Protein AF-A0A1Q7RVM4-F1 (afdb_monomer_lite)

Foldseek 3Di:
DADLEEEEEDADPALVSCVQQCVLLVQVLCVVVVVGAYEYENDDPVSCPPSDRPPRYDYYHHDDPVVCLVVLLRHQAYERLGQADAQDLVQLLSVVSVHAYEYEPHHCPCVSCPLRAHYDHRPDSVRSSVRSVLSSLADDPVLLLVLLLLLLLLLLQLDFLLQNLLVLLLVLLLVLLLLQLQLLLLVVLLVCLLVVPVPDDPQAQLLLSQVSLVVSLVVLVVCCVLVPDPLSNVSSNLSSVVSNVSSNDCCSNCNSVSNCSVVNVVSSVLSVLLSVQSNPQDNGSVSVSVSSVVSVVPPPDPDPRHHDNPCSVVSSVVSNVSSVLVSLVCCLLSVLSVLLVNQHGSSLSSLLVLLSSVLVVLCVVLVVLLSSLLSCLLVQVVVHLASSQVSLLVLVLVLLLPLLLQLLVLLLLLLPVSCVRSNPSNSSSSLLNSLLSLLSSLSSLVSSLVSLCVSVVNVVQVSVLSVQLSVQLVVQLNVQCNPPNSSSNSNSSNVSSNSSSVSSVVVSCVRHPRDNDPLSVLLVVLSVQLSVQLNVCSPPDCVCSVVVSVVSSVVSCDVVPSDPPVNVVVVVSSD

Radius of gyration: 25.52 Å; chains: 1; bounding box: 62×61×65 Å

Secondary structure (DSSP, 8-state):
--EEEEEEEEEESSHHHHHHTTHHHHHHHHHT-TTSEEEEEEE-TTT-TT-PPPTTEEEE----HHHHHHHHHHEEEEEE--SS-SS-HHHHHHHHTT-EEEEES-TTHHHHHTTSSEEE-TT-HHHHHHHHHHHHH---HHHHHHHHHHHHHHHHHHS-HHHHHHHHHHHHHHHHHHHHHHTTHHHHHHHHHHTT-TT--HHHHHHHHHHHHHHHHHHHHHHGGG---HHHHHHHHHHHTTHHHHHT--HHHHHHTT-HHHHHHHHHHHHHHHHHHHHHH-SSTTHHHHHHHHHHTT---SS-PPPP-TTHHHHHHHHHHHHHHHHHHHHHHHHHHHHHHHHS-HHHHHHHHHHHHHHHHHHHHHHHHHHHHHHHHHHHHTT-HHHHHHHHHHHHHHHHHHHHHHHHHHHHHHHHHHHHHH-GGGGGGHHHHHHHHHHHHHHHHHHHHHHHHHHTT-HHHHHHHHHHHHHHHHHHHHHHHHHHHHHHHHHHHHHHHHHHHHHHHHHHTTT------THHHHHHHHHHHHHHHHTGGGGS-HHHHHHHHHHHHHHHHHHTTSS-HHHHHHHHHH-

Sequence (575 aa):
EKEALVLTVAVVKERRRLRVKGIDILAEAARRLPGMTFIVIGVDSHLTGNVQPPLNMRFLPVMNRMELLPYYQRAKVYCLPSLREGLPNSLCEAMLCGCIPVASDAGGSRTALGEAGILVPPGDIDSLVGGLQRAMQMRSDAGRRVLGFFTIALLARRLAPPDFGVITIGFTVLSYATMLAAGGLGAFGIRAVARGEASLEVSSVIGARLMNSIIAFFLVGLSLIFIANRTTALLVLCFSISLIPNAFLLDWYFQGKEAMSRVGVARTASAATYLILAALLVRSPADLIWVAAASYRRLNPTKRLRPSFTEWKSLTLSAFPLGLGSILAQASVNLPPLVIGIMLTNADVGIYSAAAKLVGFLLMIDRVIATLLLPASARSFSRSAAALSEVLSGSLKLMIIVGLPLSIGGTILAPRILPLVFGIQYASSGPVFGILTWFVFATLFHTLCTTGLIAIGQEKIYTRSMAIGAAVTVCSTLVLTAWFGVVGSAAAVVCSELVTVVIMLRQLRNFVRLEIPRYGVKSLAAAGAMAAVLWPLASANLSISVPSGLLVYTLVLIATRAISGTEIGELFRSV

pLDDT: mean 81.51, std 13.1, range [28.94, 97.19]

Structure (mmCIF, N/CA/C/O backbone):
data_AF-A0A1Q7RVM4-F1
#
_entry.id   AF-A0A1Q7RVM4-F1
#
loop_
_atom_site.group_PDB
_atom_site.id
_atom_site.type_symbol
_atom_site.label_atom_id
_atom_site.label_alt_id
_atom_site.label_comp_id
_atom_site.label_asym_id
_atom_site.label_entity_id
_atom_site.label_seq_id
_atom_site.pdbx_PDB_ins_code
_atom_site.Cartn_x
_atom_site.Cartn_y
_atom_site.Cartn_z
_atom_site.occupancy
_atom_site.B_iso_or_equiv
_atom_site.auth_seq_id
_atom_site.auth_comp_id
_atom_site.auth_asym_id
_atom_site.auth_atom_id
_atom_site.pdbx_PDB_model_num
ATOM 1 N N . GLU A 1 1 ? 0.884 24.562 -0.271 1.00 52.56 1 GLU A N 1
ATOM 2 C CA . GLU A 1 1 ? 0.953 24.081 1.129 1.00 52.56 1 GLU A CA 1
ATOM 3 C C . GLU A 1 1 ? -0.304 24.579 1.840 1.00 52.56 1 GLU A C 1
ATOM 5 O O . GLU A 1 1 ? -0.775 25.643 1.458 1.00 52.56 1 GLU A O 1
ATOM 10 N N . LYS A 1 2 ? -0.907 23.815 2.763 1.00 75.19 2 LYS A N 1
ATOM 11 C CA . LYS A 1 2 ? -2.127 24.271 3.455 1.00 75.19 2 LYS A CA 1
ATOM 12 C C . LYS A 1 2 ? -1.810 25.440 4.394 1.00 75.19 2 LYS A C 1
ATOM 14 O O . LYS A 1 2 ? -0.788 25.411 5.079 1.00 75.19 2 LYS A O 1
ATOM 19 N N . GLU A 1 3 ? -2.681 26.441 4.426 1.00 83.06 3 GLU A N 1
ATOM 20 C CA . GLU A 1 3 ? -2.560 27.637 5.263 1.00 83.06 3 GLU A CA 1
ATOM 21 C C . GLU A 1 3 ? -2.757 27.286 6.742 1.00 83.06 3 GLU A C 1
ATOM 23 O O . GLU A 1 3 ? -3.511 26.366 7.066 1.00 83.06 3 GLU A O 1
ATOM 28 N N . ALA A 1 4 ? -2.116 28.034 7.649 1.00 82.00 4 ALA A N 1
ATOM 29 C CA . ALA A 1 4 ? -2.282 27.914 9.104 1.00 82.00 4 ALA A CA 1
ATOM 30 C C . ALA A 1 4 ? -3.653 28.451 9.572 1.00 82.00 4 ALA A C 1
ATOM 32 O O . ALA A 1 4 ? -3.764 29.367 10.385 1.00 82.00 4 ALA A O 1
ATOM 33 N N . LEU A 1 5 ? -4.699 27.867 9.001 1.00 91.06 5 LEU A N 1
ATOM 34 C CA . LEU A 1 5 ? -6.096 28.238 9.098 1.00 91.06 5 LEU A CA 1
ATOM 35 C C . LEU A 1 5 ? -6.867 27.089 9.756 1.00 91.06 5 LEU A C 1
ATOM 37 O O . LEU A 1 5 ? -6.741 25.929 9.344 1.00 91.06 5 LEU A O 1
ATOM 41 N N . VAL A 1 6 ? -7.670 27.437 10.759 1.00 95.44 6 VAL A N 1
ATOM 42 C CA . VAL A 1 6 ? -8.657 26.562 11.392 1.00 95.44 6 VAL A CA 1
ATOM 43 C C . VAL A 1 6 ? -10.016 26.833 10.756 1.00 95.44 6 VAL A C 1
ATOM 45 O O . VAL A 1 6 ? -10.521 27.955 10.809 1.00 95.44 6 VAL A O 1
ATOM 48 N N . LEU A 1 7 ? -10.607 25.805 10.159 1.00 96.31 7 LEU A N 1
ATOM 49 C CA . LEU A 1 7 ? -11.914 25.883 9.517 1.00 96.31 7 LEU A CA 1
ATOM 50 C C . LEU A 1 7 ? -12.968 25.140 10.338 1.00 96.31 7 LEU A C 1
ATOM 52 O O . LEU A 1 7 ? -12.724 24.029 10.806 1.00 96.31 7 LEU A O 1
ATOM 56 N N . THR A 1 8 ? -14.157 25.720 10.447 1.00 95.25 8 THR A N 1
ATOM 57 C CA . THR A 1 8 ? -15.346 25.060 10.996 1.00 95.25 8 THR A CA 1
ATOM 58 C C . THR A 1 8 ? -16.532 25.341 10.087 1.00 95.25 8 THR A C 1
ATOM 60 O O . THR A 1 8 ? -16.787 26.490 9.735 1.00 95.25 8 THR A O 1
ATOM 63 N N . VAL A 1 9 ? -17.283 24.304 9.720 1.00 91.62 9 VAL A N 1
ATOM 64 C CA . VAL A 1 9 ? -18.521 24.449 8.946 1.00 91.62 9 VAL A CA 1
ATOM 65 C C . VAL A 1 9 ? -19.694 23.997 9.805 1.00 91.62 9 VAL A C 1
ATOM 67 O O . VAL A 1 9 ? -19.795 22.828 10.193 1.00 91.62 9 VAL A O 1
ATOM 70 N N . ALA A 1 10 ? -20.587 24.936 10.112 1.00 86.88 10 ALA A N 1
ATOM 71 C CA . ALA A 1 10 ? -21.747 24.713 10.960 1.00 86.88 10 ALA A CA 1
ATOM 72 C C . ALA A 1 10 ? -22.930 25.553 10.471 1.00 86.88 10 ALA A C 1
ATOM 74 O O . ALA A 1 10 ? -22.898 26.770 10.566 1.00 86.88 10 ALA A O 1
ATOM 75 N N . VAL A 1 11 ? -23.999 24.901 10.001 1.00 81.75 11 VAL A N 1
ATOM 76 C CA . VAL A 1 11 ? -25.234 25.590 9.589 1.00 81.75 11 VAL A CA 1
ATOM 77 C C . VAL A 1 11 ? -26.075 25.926 10.823 1.00 81.75 11 VAL A C 1
ATOM 79 O O . VAL A 1 11 ? -26.793 25.075 11.372 1.00 81.75 11 VAL A O 1
ATOM 82 N N . VAL A 1 12 ? -25.984 27.176 11.264 1.00 79.31 12 VAL A N 1
ATOM 83 C CA . VAL A 1 12 ? -26.681 27.701 12.441 1.00 79.31 12 VAL A CA 1
ATOM 84 C C . VAL A 1 12 ? -27.806 28.618 11.973 1.00 79.31 12 VAL A C 1
ATOM 86 O O . VAL A 1 12 ? -27.548 29.704 11.482 1.00 79.31 12 VAL A O 1
ATOM 89 N N . LYS A 1 13 ? -29.060 28.176 12.142 1.00 73.12 13 LYS A N 1
ATOM 90 C CA . LYS A 1 13 ? -30.269 28.975 11.851 1.00 73.12 13 LYS A CA 1
ATOM 91 C C . LYS A 1 13 ? -30.921 29.580 13.101 1.00 73.12 13 LYS A C 1
ATOM 93 O O . LYS A 1 13 ? -31.795 30.424 13.001 1.00 73.12 13 LYS A O 1
ATOM 98 N N . GLU A 1 14 ? -30.500 29.134 14.286 1.00 77.06 14 GLU A N 1
ATOM 99 C CA . GLU A 1 14 ? -31.075 29.522 15.576 1.00 77.06 14 GLU A CA 1
ATOM 100 C C . GLU A 1 14 ? -29.973 29.634 16.635 1.00 77.06 14 GLU A C 1
ATOM 102 O O . GLU A 1 14 ? -29.046 28.817 16.666 1.00 77.06 14 GLU A O 1
ATOM 107 N N . ARG A 1 15 ? -30.104 30.584 17.572 1.00 72.19 15 ARG A N 1
ATOM 108 C CA . ARG A 1 15 ? -29.099 30.842 18.626 1.00 72.19 15 ARG A CA 1
ATOM 109 C C . ARG A 1 15 ? -28.778 29.619 19.486 1.00 72.19 15 ARG A C 1
ATOM 111 O O . ARG A 1 15 ? -27.625 29.407 19.851 1.00 72.19 15 ARG A O 1
ATOM 118 N N . ARG A 1 16 ? -29.771 28.770 19.776 1.00 76.69 16 ARG A N 1
ATOM 119 C CA . ARG A 1 16 ? -29.564 27.531 20.548 1.00 76.69 16 ARG A CA 1
ATOM 120 C C . ARG A 1 16 ? -28.575 26.589 19.853 1.00 76.69 16 ARG A C 1
ATOM 122 O O . ARG A 1 16 ? -27.770 25.942 20.521 1.00 76.69 16 ARG A O 1
ATOM 129 N N . ARG A 1 17 ? -28.595 26.540 18.517 1.00 80.81 17 ARG A N 1
ATOM 130 C CA . ARG A 1 17 ? -27.701 25.694 17.713 1.00 80.81 17 ARG A CA 1
ATOM 131 C C . ARG A 1 17 ? -26.249 26.166 17.739 1.00 80.81 17 ARG A C 1
ATOM 133 O O . ARG A 1 17 ? -25.368 25.331 17.584 1.00 80.81 17 ARG A O 1
ATOM 140 N N . LEU A 1 18 ? -26.001 27.453 17.989 1.00 82.19 18 LEU A N 1
ATOM 141 C CA . LEU A 1 18 ? -24.654 28.024 18.081 1.00 82.19 18 LEU A CA 1
ATOM 142 C C . LEU A 1 18 ? -23.862 27.402 19.244 1.00 82.19 18 LEU A C 1
ATOM 144 O O . LEU A 1 18 ? -22.734 26.953 19.045 1.00 82.19 18 LEU A O 1
ATOM 148 N N . ARG A 1 19 ? -24.502 27.269 20.416 1.00 83.88 19 ARG A N 1
ATOM 149 C CA . ARG A 1 19 ? -23.933 26.577 21.590 1.00 83.88 19 ARG A CA 1
ATOM 150 C C . ARG A 1 19 ? -23.810 25.072 21.381 1.00 83.88 19 ARG A C 1
ATOM 152 O O . ARG A 1 19 ? -22.796 24.479 21.718 1.00 83.88 19 ARG A O 1
ATOM 159 N N . VAL A 1 20 ? -24.816 24.435 20.774 1.00 86.25 20 VAL A N 1
ATOM 160 C CA . VAL A 1 20 ? -24.750 22.989 20.476 1.00 86.25 20 VAL A CA 1
ATOM 161 C C . VAL A 1 20 ? -23.592 22.672 19.527 1.00 86.25 20 VAL A C 1
ATOM 163 O O . VAL A 1 20 ? -22.931 21.650 19.695 1.00 86.25 20 VAL A O 1
ATOM 166 N N . LYS A 1 21 ? -23.309 23.557 18.566 1.00 88.19 21 LYS A N 1
ATOM 167 C CA . LYS A 1 21 ? -22.174 23.431 17.645 1.00 88.19 21 LYS A CA 1
ATOM 168 C C . LYS A 1 21 ? -20.830 23.855 18.248 1.00 88.19 21 LYS A C 1
ATOM 170 O O . LYS A 1 21 ? -19.810 23.618 17.607 1.00 88.19 21 LYS A O 1
ATOM 175 N N . GLY A 1 22 ? -20.824 24.397 19.469 1.00 88.88 22 GLY A N 1
ATOM 176 C CA . GLY A 1 22 ? -19.621 24.790 20.207 1.00 88.88 22 GLY A CA 1
ATOM 177 C C . GLY A 1 22 ? -18.910 26.011 19.624 1.00 88.88 22 GLY A C 1
ATOM 178 O O . GLY A 1 22 ? -17.695 26.137 19.754 1.00 88.88 22 GLY A O 1
ATOM 179 N N . ILE A 1 23 ? -19.631 26.894 18.927 1.00 90.56 23 ILE A N 1
ATOM 180 C CA . ILE A 1 23 ? -19.030 28.075 18.282 1.00 90.56 23 ILE A CA 1
ATOM 181 C C . ILE A 1 23 ? -18.571 29.113 19.319 1.00 90.56 23 ILE A C 1
ATOM 183 O O . ILE A 1 23 ? -17.579 29.804 19.110 1.00 90.56 23 ILE A O 1
ATOM 187 N N . ASP A 1 24 ? -19.250 29.184 20.461 1.00 88.31 24 ASP A N 1
ATOM 188 C CA . ASP A 1 24 ? -18.843 29.956 21.637 1.00 88.31 24 ASP A CA 1
ATOM 189 C C . ASP A 1 24 ? -17.519 29.451 22.234 1.00 88.31 24 ASP A C 1
ATOM 191 O O . ASP A 1 24 ? -16.618 30.247 22.501 1.00 88.31 24 ASP A O 1
ATOM 195 N N . ILE A 1 25 ? -17.367 28.130 22.351 1.00 90.56 25 ILE A N 1
ATOM 196 C CA . ILE A 1 25 ? -16.127 27.472 22.796 1.00 90.56 25 ILE A CA 1
ATOM 197 C C . ILE A 1 25 ? -14.995 27.748 21.797 1.00 90.56 25 ILE A C 1
ATOM 199 O O . ILE A 1 25 ? -13.872 28.061 22.191 1.00 90.56 25 ILE A O 1
ATOM 203 N N . LEU A 1 26 ? -15.290 27.685 20.494 1.00 92.94 26 LEU A N 1
ATOM 204 C CA . LEU A 1 26 ? -14.318 27.982 19.442 1.00 92.94 26 LEU A CA 1
ATOM 205 C C . LEU A 1 26 ? -13.849 29.438 19.471 1.00 92.94 26 LEU A C 1
ATOM 207 O O . LEU A 1 26 ? -12.666 29.698 19.264 1.00 92.94 26 LEU A O 1
ATOM 211 N N . ALA A 1 27 ? -14.759 30.382 19.722 1.00 91.38 27 ALA A N 1
ATOM 212 C CA . ALA A 1 27 ? -14.424 31.797 19.833 1.00 91.38 27 ALA A CA 1
ATOM 213 C C . ALA A 1 27 ? -13.504 32.062 21.036 1.00 91.38 27 ALA A C 1
ATOM 215 O O . ALA A 1 27 ? -12.554 32.835 20.927 1.00 91.38 27 ALA A O 1
ATOM 216 N N . GLU A 1 28 ? -13.732 31.382 22.162 1.00 90.94 28 GLU A N 1
ATOM 217 C CA . GLU A 1 28 ? -12.849 31.466 23.328 1.00 90.94 28 GLU A CA 1
ATOM 218 C C . GLU A 1 28 ? -11.480 30.816 23.065 1.00 90.94 28 GLU A C 1
ATOM 220 O O . GLU A 1 28 ? -10.442 31.408 23.366 1.00 90.94 28 GLU A O 1
ATOM 225 N N . ALA A 1 29 ? -11.445 29.657 22.400 1.00 92.00 29 ALA A N 1
ATOM 226 C CA . ALA A 1 29 ? -10.193 29.041 21.962 1.00 92.00 29 ALA A CA 1
ATOM 227 C C . ALA A 1 29 ? -9.407 29.950 20.996 1.00 92.00 29 ALA A C 1
ATOM 229 O O . ALA A 1 29 ? -8.182 30.040 21.092 1.00 92.00 29 ALA A O 1
ATOM 230 N N . ALA A 1 30 ? -10.098 30.669 20.105 1.00 93.19 30 ALA A N 1
ATOM 231 C CA . ALA A 1 30 ? -9.484 31.622 19.187 1.00 93.19 30 ALA A CA 1
ATOM 232 C C . ALA A 1 30 ? -8.851 32.821 19.916 1.00 93.19 30 ALA A C 1
ATOM 234 O O . ALA A 1 30 ? -7.735 33.204 19.560 1.00 93.19 30 ALA A O 1
ATOM 235 N N . ARG A 1 31 ? -9.474 33.354 20.983 1.00 92.50 31 ARG A N 1
ATOM 236 C CA . ARG A 1 31 ? -8.875 34.416 21.827 1.00 92.50 31 ARG A CA 1
ATOM 237 C C . ARG A 1 31 ? -7.553 33.986 22.457 1.00 92.50 31 ARG A C 1
ATOM 239 O O . ARG A 1 31 ? -6.618 34.777 22.526 1.00 92.50 31 ARG A O 1
ATOM 246 N N . ARG A 1 32 ? -7.463 32.721 22.876 1.00 92.56 32 ARG A N 1
ATOM 247 C CA . ARG A 1 32 ? -6.251 32.136 23.475 1.00 92.56 32 ARG A CA 1
ATOM 248 C C . ARG A 1 32 ? -5.181 31.760 22.441 1.00 92.56 32 ARG A C 1
ATOM 250 O O . ARG A 1 32 ? -4.060 31.428 22.819 1.00 92.56 32 ARG A O 1
ATOM 257 N N . LEU A 1 33 ? -5.503 31.817 21.146 1.00 90.69 33 LEU A N 1
ATOM 258 C CA . LEU A 1 33 ? -4.625 31.438 20.033 1.00 90.69 33 LEU A CA 1
ATOM 259 C C . LEU A 1 33 ? -4.488 32.568 18.992 1.00 90.69 33 LEU A C 1
ATOM 261 O O . LEU A 1 33 ? -4.814 32.361 17.820 1.00 90.69 33 LEU A O 1
ATOM 265 N N . PRO A 1 34 ? -3.955 33.750 19.365 1.00 86.88 34 PRO A N 1
ATOM 266 C CA . PRO A 1 34 ? -3.911 34.921 18.482 1.00 86.88 34 PRO A CA 1
ATOM 267 C C . PRO A 1 34 ? -3.061 34.718 17.215 1.00 86.88 34 PRO A C 1
ATOM 269 O O . PRO A 1 34 ? -3.277 35.395 16.216 1.00 86.88 34 PRO A O 1
ATOM 272 N N . GLY A 1 35 ? -2.120 33.764 17.224 1.00 84.19 35 GLY A N 1
ATOM 273 C CA . GLY A 1 35 ? -1.281 33.421 16.068 1.00 84.19 35 GLY A CA 1
ATOM 274 C C . GLY A 1 35 ? -1.940 32.511 15.022 1.00 84.19 35 GLY A C 1
ATOM 275 O O . GLY A 1 35 ? -1.279 32.138 14.055 1.00 84.19 35 GLY A O 1
ATOM 276 N N . MET A 1 36 ? -3.202 32.109 15.209 1.00 89.69 36 MET A N 1
ATOM 277 C CA . MET A 1 36 ? -3.950 31.275 14.260 1.00 89.69 36 MET A CA 1
ATOM 278 C C . MET A 1 36 ? -5.152 32.032 13.710 1.00 89.69 36 MET A C 1
ATOM 280 O O . MET A 1 36 ? -5.824 32.752 14.447 1.00 89.69 36 MET A O 1
ATOM 284 N N . THR A 1 37 ? -5.453 31.829 12.428 1.00 93.94 37 THR A N 1
ATOM 285 C CA . THR A 1 37 ? -6.669 32.360 11.803 1.00 93.94 37 THR A CA 1
ATOM 286 C C . THR A 1 37 ? -7.795 31.335 11.887 1.00 93.94 37 THR A C 1
ATOM 288 O O . THR A 1 37 ? -7.578 30.151 11.628 1.00 93.94 37 THR A O 1
ATOM 291 N N . PHE A 1 38 ? -9.003 31.794 12.209 1.00 95.12 38 PHE A N 1
ATOM 292 C CA . PHE A 1 38 ? -10.212 30.980 12.296 1.00 95.12 38 PHE A CA 1
ATOM 293 C C . PHE A 1 38 ? -11.250 31.460 11.282 1.00 95.12 38 PHE A C 1
ATOM 295 O O . PHE A 1 38 ? -11.564 32.650 11.213 1.00 95.12 38 PHE A O 1
ATOM 302 N N . ILE A 1 39 ? -11.814 30.532 10.515 1.00 94.81 39 ILE A N 1
ATOM 303 C CA . ILE A 1 39 ? -12.960 30.787 9.641 1.00 94.81 39 ILE A CA 1
ATOM 304 C C . ILE A 1 39 ? -14.088 29.844 10.041 1.00 94.81 39 ILE A C 1
ATOM 306 O O . ILE A 1 39 ? -13.911 28.626 10.087 1.00 94.81 39 ILE A O 1
ATOM 310 N N . VAL A 1 40 ? -15.257 30.417 10.308 1.00 93.25 40 VAL A N 1
ATOM 311 C CA . VAL A 1 40 ? -16.480 29.674 10.607 1.00 93.25 40 VAL A CA 1
ATOM 312 C C . VAL A 1 40 ? -17.503 29.975 9.522 1.00 93.25 40 VAL A C 1
ATOM 314 O O . VAL A 1 40 ? -17.911 31.122 9.360 1.00 93.25 40 VAL A O 1
ATOM 317 N N . ILE A 1 41 ? -17.911 28.952 8.776 1.00 91.62 41 ILE A N 1
ATOM 318 C CA . ILE A 1 41 ? -18.847 29.078 7.652 1.00 91.62 41 ILE A CA 1
ATOM 319 C C . ILE A 1 41 ? -20.212 28.514 8.049 1.00 91.62 41 ILE A C 1
ATOM 321 O O . ILE A 1 41 ? -20.296 27.428 8.631 1.00 91.62 41 ILE A O 1
ATOM 325 N N . GLY A 1 42 ? -21.280 29.236 7.707 1.00 85.75 42 GLY A N 1
ATOM 326 C CA . GLY A 1 42 ? -22.665 28.840 7.978 1.00 85.75 42 GLY A CA 1
ATOM 327 C C . GLY A 1 42 ? -23.298 29.489 9.208 1.00 85.75 42 GLY A C 1
ATOM 328 O O . GLY A 1 42 ? -24.351 29.033 9.663 1.00 85.75 42 GLY A O 1
ATOM 329 N N . VAL A 1 43 ? -22.675 30.548 9.731 1.00 82.50 43 VAL A N 1
ATOM 330 C CA . VAL A 1 43 ? -23.203 31.360 10.832 1.00 82.50 43 VAL A CA 1
ATOM 331 C C . VAL A 1 43 ? -23.478 32.760 10.302 1.00 82.50 43 VAL A C 1
ATOM 333 O O . VAL A 1 43 ? -22.546 33.505 10.003 1.00 82.50 43 VAL A O 1
ATOM 336 N N . ASP A 1 44 ? -24.754 33.127 10.206 1.00 72.75 44 ASP A N 1
ATOM 337 C CA . ASP A 1 44 ? -25.117 34.474 9.781 1.00 72.75 44 ASP A CA 1
ATOM 338 C C . ASP A 1 44 ? -24.840 35.500 10.889 1.00 72.75 44 ASP A C 1
ATOM 340 O O . ASP A 1 44 ? -25.085 35.260 12.076 1.00 72.75 44 ASP A O 1
ATOM 344 N N . SER A 1 45 ? -24.360 36.680 10.496 1.00 64.94 45 SER A N 1
ATOM 345 C CA . SER A 1 45 ? -23.906 37.749 11.400 1.00 64.94 45 SER A CA 1
ATOM 346 C C . SER A 1 45 ? -24.979 38.278 12.360 1.00 64.94 45 SER A C 1
ATOM 348 O O . SER A 1 45 ? -24.640 38.837 13.396 1.00 64.94 45 SER A O 1
ATOM 350 N N . HIS A 1 46 ? -26.266 38.079 12.067 1.00 68.25 46 HIS A N 1
ATOM 351 C CA . HIS A 1 46 ? -27.378 38.473 12.939 1.00 68.25 46 HIS A CA 1
ATOM 352 C C . HIS A 1 46 ? -27.660 37.455 14.067 1.00 68.25 46 HIS A C 1
ATOM 354 O O . HIS A 1 46 ? -28.293 37.787 15.074 1.00 68.25 46 HIS A O 1
ATOM 360 N N . LEU A 1 47 ? -27.170 36.214 13.940 1.00 63.47 47 LEU A N 1
ATOM 361 C CA . LEU A 1 47 ? -27.368 35.131 14.914 1.00 63.47 47 LEU A CA 1
ATOM 362 C C . LEU A 1 47 ? -26.268 35.064 15.986 1.00 63.47 47 LEU A C 1
ATOM 364 O O . LEU A 1 47 ? -26.435 34.345 16.974 1.00 63.47 47 LEU A O 1
ATOM 368 N N . THR A 1 48 ? -25.178 35.820 15.833 1.00 61.41 48 THR A N 1
ATOM 369 C CA . THR A 1 48 ? -24.001 35.792 16.721 1.00 61.41 48 THR A CA 1
ATOM 370 C C . THR A 1 48 ? -24.230 36.467 18.080 1.00 61.41 48 THR A C 1
ATOM 372 O O . THR A 1 48 ? -23.579 36.091 19.055 1.00 61.41 48 THR A O 1
ATOM 375 N N . GLY A 1 49 ? -25.199 37.383 18.206 1.00 64.19 49 GLY A N 1
ATOM 376 C CA . GLY A 1 49 ? -25.576 37.999 19.490 1.00 64.19 49 GLY A CA 1
ATOM 377 C C . GLY A 1 49 ? -24.370 38.543 20.278 1.00 64.19 49 GLY A C 1
ATOM 378 O O . GLY A 1 49 ? -23.595 39.330 19.749 1.00 64.19 49 GLY A O 1
ATOM 379 N N . ASN A 1 50 ? -24.195 38.094 21.531 1.00 56.91 50 ASN A N 1
ATOM 380 C CA . ASN A 1 50 ? -23.088 38.492 22.424 1.00 56.91 50 ASN A CA 1
ATOM 381 C C . ASN A 1 50 ? -21.747 37.776 22.146 1.00 56.91 50 ASN A C 1
ATOM 383 O O . ASN A 1 50 ? -20.757 38.046 22.825 1.00 56.91 50 ASN A O 1
ATOM 387 N N . VAL A 1 51 ? -21.681 36.843 21.189 1.00 63.44 51 VAL A N 1
ATOM 388 C CA . VAL A 1 51 ? -20.419 36.197 20.798 1.00 63.44 51 VAL A CA 1
ATOM 389 C C . VAL A 1 51 ? -19.733 37.096 19.774 1.00 63.44 51 VAL A C 1
ATOM 391 O O . VAL A 1 51 ? -19.824 36.874 18.568 1.00 63.44 51 VAL A O 1
ATOM 394 N N . GLN A 1 52 ? -19.065 38.145 20.255 1.00 68.94 52 GLN A N 1
ATOM 395 C CA . GLN A 1 52 ? -18.205 38.952 19.394 1.00 68.94 52 GLN A CA 1
ATOM 396 C C . GLN A 1 52 ? -17.027 38.086 18.914 1.00 68.94 52 GLN A C 1
ATOM 398 O O . GLN A 1 52 ? -16.294 37.550 19.762 1.00 68.94 52 GLN A O 1
ATOM 403 N N . PRO A 1 53 ? -16.847 37.911 17.586 1.00 75.12 53 PRO A N 1
ATOM 404 C CA . PRO A 1 53 ? -15.697 37.192 17.060 1.00 75.12 53 PRO A CA 1
ATOM 405 C C . PRO A 1 53 ? -14.417 37.925 17.476 1.00 75.12 53 PRO A C 1
ATOM 407 O O . PRO A 1 53 ? -14.342 39.146 17.324 1.00 75.12 53 PRO A O 1
ATOM 410 N N . PRO A 1 54 ? -13.403 37.221 18.002 1.00 83.81 54 PRO A N 1
ATOM 411 C CA . PRO A 1 54 ? -12.097 37.831 18.213 1.00 83.81 54 PRO A CA 1
ATOM 412 C C . PRO A 1 54 ? -11.463 38.259 16.881 1.00 83.81 54 PRO A C 1
ATOM 414 O O . PRO A 1 54 ? -11.832 37.763 15.819 1.00 83.81 54 PRO A O 1
ATOM 417 N N . LEU A 1 55 ? -10.470 39.155 16.938 1.00 84.81 55 LEU A N 1
ATOM 418 C CA . LEU A 1 55 ? -9.792 39.740 15.763 1.00 84.81 55 LEU A CA 1
ATOM 419 C C . LEU A 1 55 ? -9.267 38.700 14.754 1.00 84.81 55 LEU A C 1
ATOM 421 O O . LEU A 1 55 ? -9.172 38.977 13.560 1.00 84.81 55 LEU A O 1
ATOM 425 N N . ASN A 1 56 ? -8.933 37.500 15.227 1.00 91.25 56 ASN A N 1
ATOM 426 C CA . ASN A 1 56 ? -8.415 36.393 14.432 1.00 91.25 56 ASN A CA 1
ATOM 427 C C . ASN A 1 56 ? -9.493 35.394 13.961 1.00 91.25 56 ASN A C 1
ATOM 429 O O . ASN A 1 56 ? -9.143 34.344 13.420 1.00 91.25 56 ASN A O 1
ATOM 433 N N . MET A 1 57 ? -10.782 35.699 14.134 1.00 92.19 57 MET A N 1
ATOM 434 C CA . MET A 1 57 ? -11.908 34.865 13.709 1.00 92.19 57 MET A CA 1
ATOM 435 C C . MET A 1 57 ? -12.829 35.616 12.743 1.00 92.19 57 MET A C 1
ATOM 437 O O . MET A 1 57 ? -13.202 36.763 12.972 1.00 92.19 57 MET A O 1
ATOM 441 N N . ARG A 1 58 ? -13.246 34.941 11.668 1.00 90.81 58 ARG A N 1
ATOM 442 C CA . ARG A 1 58 ? -14.209 35.467 10.693 1.00 90.81 58 ARG A CA 1
ATOM 443 C C . ARG A 1 58 ? -15.399 34.526 10.541 1.00 90.81 58 ARG A C 1
ATOM 445 O O . ARG A 1 58 ? -15.217 33.332 10.306 1.00 90.81 58 ARG A O 1
ATOM 452 N N . PHE A 1 59 ? -16.602 35.086 10.630 1.00 89.25 59 PHE A N 1
ATOM 453 C CA . PHE A 1 59 ? -17.841 34.399 10.276 1.00 89.25 59 PHE A CA 1
ATOM 454 C C . PHE A 1 59 ? -18.174 34.650 8.807 1.00 89.25 59 PHE A C 1
ATOM 456 O O . PHE A 1 59 ? -18.099 35.786 8.340 1.00 89.25 59 PHE A O 1
ATOM 463 N N . LEU A 1 60 ? -18.533 33.589 8.093 1.00 89.25 60 LEU A N 1
ATOM 464 C CA . LEU A 1 60 ? -18.976 33.625 6.705 1.00 89.25 60 LEU A CA 1
ATOM 465 C C . LEU A 1 60 ? -20.393 33.036 6.597 1.00 89.25 60 LEU A C 1
ATOM 467 O O . LEU A 1 60 ? -20.734 32.128 7.370 1.00 89.25 60 LEU A O 1
ATOM 471 N N . PRO A 1 61 ? -21.210 33.528 5.644 1.00 85.88 61 PRO A N 1
ATOM 472 C CA . PRO A 1 61 ? -22.581 33.062 5.459 1.00 85.88 61 PRO A CA 1
ATOM 473 C C . PRO A 1 61 ? -22.628 31.584 5.059 1.00 85.88 61 PRO A C 1
ATOM 475 O O . PRO A 1 61 ? -21.607 30.956 4.769 1.00 85.88 61 PRO A O 1
ATOM 478 N N . VAL A 1 62 ? -23.830 31.008 5.050 1.00 84.69 62 VAL A N 1
ATOM 479 C CA . VAL A 1 62 ? -24.039 29.653 4.521 1.00 84.69 62 VAL A CA 1
ATOM 480 C C . VAL A 1 62 ? -23.631 29.610 3.047 1.00 84.69 62 VAL A C 1
ATOM 482 O O . VAL A 1 62 ? -24.095 30.411 2.244 1.00 84.69 62 VAL A O 1
ATOM 485 N N . MET A 1 63 ? -22.772 28.650 2.712 1.00 85.25 63 MET A N 1
ATOM 486 C CA . MET A 1 63 ? -22.239 28.427 1.370 1.00 85.25 63 MET A CA 1
ATOM 487 C C . MET A 1 63 ? -22.675 27.060 0.849 1.00 85.25 63 MET A C 1
ATOM 489 O O . MET A 1 63 ? -22.915 26.126 1.625 1.00 85.25 63 MET A O 1
ATOM 493 N N . ASN A 1 64 ? -22.763 26.928 -0.470 1.00 79.19 64 ASN A N 1
ATOM 494 C CA . ASN A 1 64 ? -22.936 25.631 -1.110 1.00 79.19 64 ASN A CA 1
ATOM 495 C C . ASN A 1 64 ? -21.608 24.838 -1.106 1.00 79.19 64 ASN A C 1
ATOM 497 O O . ASN A 1 64 ? -20.539 25.362 -0.797 1.00 79.19 64 ASN A O 1
ATOM 501 N N . ARG A 1 65 ? -21.649 23.542 -1.434 1.00 64.62 65 ARG A N 1
ATOM 502 C CA . ARG A 1 65 ? -20.459 22.671 -1.338 1.00 64.62 65 ARG A CA 1
ATOM 503 C C . ARG A 1 65 ? -19.320 23.071 -2.287 1.00 64.62 65 ARG A C 1
ATOM 505 O O . ARG A 1 65 ? -18.161 22.957 -1.901 1.00 64.62 65 ARG A O 1
ATOM 512 N N . MET A 1 66 ? -19.635 23.590 -3.478 1.00 64.25 66 MET A N 1
ATOM 513 C CA . MET A 1 66 ? -18.624 24.068 -4.436 1.00 64.25 66 MET A CA 1
ATOM 514 C C . MET A 1 66 ? -17.883 25.299 -3.907 1.00 64.25 66 MET A C 1
ATOM 516 O O . MET A 1 66 ? -16.686 25.446 -4.134 1.00 64.25 66 MET A O 1
ATOM 520 N N . GLU A 1 67 ? -18.576 26.152 -3.157 1.00 79.31 67 GLU A N 1
ATOM 521 C CA . GLU A 1 67 ? -18.002 27.326 -2.493 1.00 79.31 67 GLU A CA 1
ATOM 522 C C . GLU A 1 67 ? -17.191 26.958 -1.241 1.00 79.31 67 GLU A C 1
ATOM 524 O O . GLU A 1 67 ? -16.228 27.647 -0.914 1.00 79.31 67 GLU A O 1
ATOM 529 N N . LEU A 1 68 ? -17.535 25.859 -0.555 1.00 81.31 68 LEU A N 1
ATOM 530 C CA . LEU A 1 68 ? -16.797 25.353 0.611 1.00 81.31 68 LEU A CA 1
ATOM 531 C C . LEU A 1 68 ? -15.468 24.680 0.236 1.00 81.31 68 LEU A C 1
ATOM 533 O O . LEU A 1 68 ? -14.498 24.767 0.995 1.00 81.31 68 LEU A O 1
ATOM 537 N N . LEU A 1 69 ? -15.405 24.018 -0.923 1.00 75.44 69 LEU A N 1
ATOM 538 C CA . LEU A 1 69 ? -14.258 23.210 -1.345 1.00 75.44 69 LEU A CA 1
ATOM 539 C C . LEU A 1 69 ? -12.914 23.977 -1.330 1.00 75.44 69 LEU A C 1
ATOM 541 O O . LEU A 1 69 ? -11.955 23.458 -0.748 1.00 75.44 69 LEU A O 1
ATOM 545 N N . PRO A 1 70 ? -12.807 25.219 -1.850 1.00 80.44 70 PRO A N 1
ATOM 546 C CA . PRO A 1 70 ? -11.577 26.004 -1.750 1.00 80.44 70 PRO A CA 1
ATOM 547 C C . PRO A 1 70 ? -11.121 26.247 -0.305 1.00 80.44 70 PRO A C 1
ATOM 549 O O . PRO A 1 70 ? -9.920 26.251 -0.028 1.00 80.44 70 PRO A O 1
ATOM 552 N N . TYR A 1 71 ? -12.050 26.417 0.641 1.00 88.50 71 TYR A N 1
ATOM 553 C CA . TYR A 1 71 ? -11.712 26.607 2.053 1.00 88.50 71 TYR A CA 1
ATOM 554 C C . TYR A 1 71 ? -11.187 25.319 2.681 1.00 88.50 71 TYR A C 1
ATOM 556 O O . TYR A 1 71 ? -10.173 25.362 3.379 1.00 88.50 71 TYR A O 1
ATOM 564 N N . TYR A 1 72 ? -11.808 24.173 2.393 1.00 75.00 72 TYR A N 1
ATOM 565 C CA . TYR A 1 72 ? -11.304 22.873 2.844 1.00 75.00 72 TYR A CA 1
ATOM 566 C C . TYR A 1 72 ? -9.904 22.574 2.291 1.00 75.00 72 TYR A C 1
ATOM 568 O O . TYR A 1 72 ? -9.018 22.121 3.021 1.00 75.00 72 TYR A O 1
ATOM 576 N N . GLN A 1 73 ? -9.661 22.873 1.014 1.00 79.50 73 GLN A N 1
ATOM 577 C CA . GLN A 1 73 ? -8.356 22.666 0.382 1.00 79.50 73 GLN A CA 1
ATOM 578 C C . GLN A 1 73 ? -7.270 23.591 0.951 1.00 79.50 73 GLN A C 1
ATOM 580 O O . GLN A 1 73 ? -6.122 23.164 1.085 1.00 79.50 73 GLN A O 1
ATOM 585 N N . ARG A 1 74 ? -7.624 24.821 1.346 1.00 87.94 74 ARG A N 1
ATOM 586 C CA . ARG A 1 74 ? -6.696 25.783 1.963 1.00 87.94 74 ARG A CA 1
ATOM 587 C C . ARG A 1 74 ? -6.435 25.503 3.441 1.00 87.94 74 ARG A C 1
ATOM 589 O O . ARG A 1 74 ? -5.291 25.605 3.875 1.00 87.94 74 ARG A O 1
ATOM 596 N N . ALA A 1 75 ? -7.456 25.141 4.215 1.00 86.62 75 ALA A N 1
ATOM 597 C CA . ALA A 1 75 ? -7.361 25.019 5.667 1.00 86.62 75 ALA A CA 1
ATOM 598 C C . ALA A 1 75 ? -6.550 23.797 6.112 1.00 86.62 75 ALA A C 1
ATOM 600 O O . ALA A 1 75 ? -6.883 22.660 5.766 1.00 86.62 75 ALA A O 1
ATOM 601 N N . LYS A 1 76 ? -5.515 24.012 6.933 1.00 85.38 76 LYS A N 1
ATOM 602 C CA . LYS A 1 76 ? -4.704 22.933 7.518 1.00 85.38 76 LYS A CA 1
ATOM 603 C C . LYS A 1 76 ? -5.455 22.133 8.576 1.00 85.38 76 LYS A C 1
ATOM 605 O O . LYS A 1 76 ? -5.321 20.910 8.605 1.00 85.38 76 LYS A O 1
ATOM 610 N N . VAL A 1 77 ? -6.234 22.801 9.421 1.00 92.12 77 VAL A N 1
ATOM 611 C CA . VAL A 1 77 ? -6.958 22.173 10.531 1.00 92.12 77 VAL A CA 1
ATOM 612 C C . VAL A 1 77 ? -8.450 22.365 10.324 1.00 92.12 77 VAL A C 1
ATOM 614 O O . VAL A 1 77 ? -8.898 23.459 9.986 1.00 92.12 77 VAL A O 1
ATOM 617 N N . TYR A 1 78 ? -9.219 21.306 10.556 1.00 94.12 78 TYR A N 1
ATOM 618 C CA . TYR A 1 78 ? -10.668 21.406 10.655 1.00 94.12 78 TYR A CA 1
ATOM 619 C C . TYR A 1 78 ? -11.097 21.149 12.093 1.00 94.12 78 TYR A C 1
ATOM 621 O O . TYR A 1 78 ? -10.725 20.128 12.668 1.00 94.12 78 TYR A O 1
ATOM 629 N N . CYS A 1 79 ? -11.857 22.072 12.672 1.00 96.31 79 CYS A N 1
ATOM 630 C CA . CYS A 1 79 ? -12.311 21.996 14.052 1.00 96.31 79 CYS A CA 1
ATOM 631 C C . CYS A 1 79 ? -13.823 21.763 14.124 1.00 96.31 79 CYS A C 1
ATOM 633 O O . CYS A 1 79 ? -14.601 22.509 13.526 1.00 96.31 79 CYS A O 1
ATOM 635 N N . LEU A 1 80 ? -14.240 20.765 14.901 1.00 94.81 80 LEU A N 1
ATOM 636 C CA . LEU A 1 80 ? -15.636 20.465 15.199 1.00 94.81 80 LEU A CA 1
ATOM 637 C C . LEU A 1 80 ? -15.859 20.410 16.724 1.00 94.81 80 LEU A C 1
ATOM 639 O O . LEU A 1 80 ? -15.872 19.327 17.310 1.00 94.81 80 LEU A O 1
ATOM 643 N N . PRO A 1 81 ? -16.071 21.558 17.385 1.00 93.88 81 PRO A N 1
ATOM 644 C CA . PRO A 1 81 ? -16.167 21.649 18.845 1.00 93.88 81 PRO A CA 1
ATOM 645 C C . PRO A 1 81 ? -17.569 21.317 19.391 1.00 93.88 81 PRO A C 1
ATOM 647 O O . PRO A 1 81 ? -17.930 21.719 20.495 1.00 93.88 81 PRO A O 1
ATOM 650 N N . SER A 1 82 ? -18.393 20.600 18.625 1.00 90.50 82 SER A N 1
ATOM 651 C CA . SER A 1 82 ? -19.815 20.406 18.925 1.00 90.50 82 SER A CA 1
ATOM 652 C C . SER A 1 82 ? -20.056 19.606 20.211 1.00 90.50 82 SER A C 1
ATOM 654 O O . SER A 1 82 ? -19.370 18.631 20.493 1.00 90.50 82 SER A O 1
ATOM 656 N N . LEU A 1 83 ? -21.061 20.011 20.991 1.00 87.00 83 LEU A N 1
ATOM 657 C CA . LEU A 1 83 ? -21.461 19.356 22.244 1.00 87.00 83 LEU A CA 1
ATOM 658 C C . LEU A 1 83 ? -22.347 18.129 22.011 1.00 87.00 83 LEU A C 1
ATOM 660 O O . LEU A 1 83 ? -22.418 17.237 22.853 1.00 87.00 83 LEU A O 1
ATOM 664 N N . ARG A 1 84 ? -23.055 18.091 20.879 1.00 79.19 84 ARG A N 1
ATOM 665 C CA . ARG A 1 84 ? -23.856 16.947 20.428 1.00 79.19 84 ARG A CA 1
ATOM 666 C C . ARG A 1 84 ? -23.794 16.866 18.917 1.00 79.19 84 ARG A C 1
ATOM 668 O O . ARG A 1 84 ? -24.085 17.856 18.252 1.00 79.19 84 ARG A O 1
ATOM 675 N N . GLU A 1 85 ? -23.492 15.682 18.397 1.00 74.31 85 GLU A N 1
ATOM 676 C CA . GLU A 1 85 ? -23.389 15.458 16.962 1.00 74.31 85 GLU A CA 1
ATOM 677 C C . GLU A 1 85 ? -23.943 14.085 16.569 1.00 74.31 85 GLU A C 1
ATOM 679 O O . GLU A 1 85 ? -23.903 13.139 17.351 1.00 74.31 85 GLU A O 1
ATOM 684 N N . GLY A 1 86 ? -24.483 13.976 15.355 1.00 71.56 86 GLY A N 1
ATOM 685 C CA . GLY A 1 86 ? -24.729 12.678 14.725 1.00 71.56 86 GLY A CA 1
ATOM 686 C C . GLY A 1 86 ? -23.419 12.136 14.158 1.00 71.56 86 GLY A C 1
ATOM 687 O O . GLY A 1 86 ? -22.406 12.106 14.849 1.00 71.56 86 GLY A O 1
ATOM 688 N N . LEU A 1 87 ? -23.406 11.771 12.878 1.00 63.84 87 LEU A N 1
ATOM 689 C CA . LEU A 1 87 ? -22.162 11.597 12.129 1.00 63.84 87 LEU A CA 1
ATOM 690 C C . LEU A 1 87 ? -21.826 12.919 11.412 1.00 63.84 87 LEU A C 1
ATOM 692 O O . LEU A 1 87 ? -22.629 13.375 10.594 1.00 63.84 87 LEU A O 1
ATOM 696 N N . PRO A 1 88 ? -20.690 13.568 11.710 1.00 69.94 88 PRO A N 1
ATOM 697 C CA . PRO A 1 88 ? -20.387 14.871 11.133 1.00 69.94 88 PRO A CA 1
ATOM 698 C C . PRO A 1 88 ? -19.864 14.764 9.697 1.00 69.94 88 PRO A C 1
ATOM 700 O O . PRO A 1 88 ? -18.668 14.600 9.470 1.00 69.94 88 PRO A O 1
ATOM 703 N N . ASN A 1 89 ? -20.746 14.937 8.713 1.00 72.75 89 ASN A N 1
ATOM 704 C CA . ASN A 1 89 ? -20.360 14.926 7.295 1.00 72.75 89 ASN A CA 1
ATOM 705 C C . ASN A 1 89 ? -19.300 15.988 6.966 1.00 72.75 89 ASN A C 1
ATOM 707 O O . ASN A 1 89 ? -18.337 15.686 6.275 1.00 72.75 89 ASN A O 1
ATOM 711 N N . SER A 1 90 ? -19.405 17.190 7.541 1.00 77.25 90 SER A N 1
ATOM 712 C CA . SER A 1 90 ? -18.435 18.268 7.308 1.00 77.25 90 SER A CA 1
ATOM 713 C C . SER A 1 90 ? -17.039 17.976 7.876 1.00 77.25 90 SER A C 1
ATOM 715 O O . SER A 1 90 ? -16.056 18.522 7.382 1.00 77.25 90 SER A O 1
ATOM 717 N N . LEU A 1 91 ? -16.937 17.102 8.887 1.00 74.94 91 LEU A N 1
ATOM 718 C CA . LEU A 1 91 ? -15.661 16.580 9.385 1.00 74.94 91 LEU A CA 1
ATOM 719 C C . LEU A 1 91 ? -15.061 15.585 8.388 1.00 74.94 91 LEU A C 1
ATOM 721 O O . LEU A 1 91 ? -13.881 15.688 8.066 1.00 74.94 91 LEU A O 1
ATOM 725 N N . CYS A 1 92 ? -15.877 14.664 7.868 1.00 58.09 92 CYS A N 1
ATOM 726 C CA . CYS A 1 92 ? -15.456 13.692 6.857 1.00 58.09 92 CYS A CA 1
ATOM 727 C C . CYS A 1 92 ? -14.998 14.380 5.559 1.00 58.09 92 CYS A C 1
ATOM 729 O O . CYS A 1 92 ? -13.924 14.069 5.051 1.00 58.09 92 CYS A O 1
ATOM 731 N N . GLU A 1 93 ? -15.765 15.356 5.070 1.00 59.00 93 GLU A N 1
ATOM 732 C CA . GLU A 1 93 ? -15.448 16.174 3.888 1.00 59.00 93 GLU A CA 1
ATOM 733 C C . GLU A 1 93 ? -14.099 16.904 4.072 1.00 59.00 93 GLU A C 1
ATOM 735 O O . GLU A 1 93 ? -13.217 16.855 3.211 1.00 59.00 93 GLU A O 1
ATOM 740 N N . ALA A 1 94 ? -13.868 17.493 5.251 1.00 67.31 94 ALA A N 1
ATOM 741 C CA . ALA A 1 94 ? -12.597 18.140 5.566 1.00 67.31 94 ALA A CA 1
ATOM 742 C C . ALA A 1 94 ? -11.414 17.158 5.586 1.00 67.31 94 ALA A C 1
ATOM 744 O O . ALA A 1 94 ? -10.329 17.470 5.087 1.00 67.31 94 ALA A O 1
ATOM 745 N N . MET A 1 95 ? -11.614 15.968 6.157 1.00 69.25 95 MET A N 1
ATOM 746 C CA . MET A 1 95 ? -10.601 14.911 6.198 1.00 69.25 95 MET A CA 1
ATOM 747 C C . MET A 1 95 ? -10.238 14.420 4.794 1.00 69.25 95 MET A C 1
ATOM 749 O O . MET A 1 95 ? -9.055 14.233 4.506 1.00 69.25 95 MET A O 1
ATOM 753 N N . LEU A 1 96 ? -11.222 14.278 3.901 1.00 53.59 96 LEU A N 1
ATOM 754 C CA . LEU A 1 96 ? -11.003 13.917 2.496 1.00 53.59 96 LEU A CA 1
ATOM 755 C C . LEU A 1 96 ? -10.217 14.992 1.744 1.00 53.59 96 LEU A C 1
ATOM 757 O O . LEU A 1 96 ? -9.326 14.678 0.957 1.00 53.59 96 LEU A O 1
ATOM 761 N N . CYS A 1 97 ? -10.443 16.260 2.083 1.00 65.25 97 CYS A N 1
ATOM 762 C CA . CYS A 1 97 ? -9.633 17.376 1.602 1.00 65.25 97 CYS A CA 1
ATOM 763 C C . CYS A 1 97 ? -8.249 17.470 2.276 1.00 65.25 97 CYS A C 1
ATOM 765 O O . CYS A 1 97 ? -7.504 18.421 2.022 1.00 65.25 97 CYS A O 1
ATOM 767 N N . GLY A 1 98 ? -7.886 16.535 3.158 1.00 62.72 98 GLY A N 1
ATOM 768 C CA . GLY A 1 98 ? -6.591 16.480 3.836 1.00 62.72 98 GLY A CA 1
ATOM 769 C C . GLY A 1 98 ? -6.426 17.482 4.982 1.00 62.72 98 GLY A C 1
ATOM 770 O O . GLY A 1 98 ? -5.294 17.846 5.309 1.00 62.72 98 GLY A O 1
ATOM 771 N N . CYS A 1 99 ? -7.517 18.004 5.554 1.00 77.50 99 CYS A N 1
ATOM 772 C CA . CYS A 1 99 ? -7.469 18.733 6.823 1.00 77.50 99 CYS A CA 1
ATOM 773 C C . CYS A 1 99 ? -7.159 17.769 7.970 1.00 77.50 99 CYS A C 1
ATOM 775 O O . CYS A 1 99 ? -7.590 16.618 7.967 1.00 77.50 99 CYS A O 1
ATOM 777 N N . ILE A 1 100 ? -6.455 18.267 8.979 1.00 85.94 100 ILE A N 1
ATOM 778 C CA . ILE A 1 100 ? -6.205 17.534 10.218 1.00 85.94 100 ILE A CA 1
ATOM 779 C C . ILE A 1 100 ? -7.403 17.791 11.140 1.00 85.94 100 ILE A C 1
ATOM 781 O O . ILE A 1 100 ? -7.628 18.951 11.503 1.00 85.94 100 ILE A O 1
ATOM 785 N N . PRO A 1 101 ? -8.206 16.768 11.476 1.00 85.19 101 PRO A N 1
ATOM 786 C CA . PRO A 1 101 ? -9.433 16.970 12.226 1.00 85.19 101 PRO A CA 1
ATOM 787 C C . PRO A 1 101 ? -9.148 17.113 13.727 1.00 85.19 101 PRO A C 1
ATOM 789 O O . PRO A 1 101 ? -8.400 16.330 14.313 1.00 85.19 101 PRO A O 1
ATOM 792 N N . VAL A 1 102 ? -9.779 18.099 14.359 1.00 92.75 102 VAL A N 1
ATOM 793 C CA . VAL A 1 102 ? -9.886 18.253 15.815 1.00 92.75 102 VAL A CA 1
ATOM 794 C C . VAL A 1 102 ? -11.368 18.285 16.146 1.00 92.75 102 VAL A C 1
ATOM 796 O O . VAL A 1 102 ? -12.073 19.176 15.681 1.00 92.75 102 VAL A O 1
ATOM 799 N N . ALA A 1 103 ? -11.870 17.323 16.910 1.00 90.25 103 ALA A N 1
ATOM 800 C CA . ALA A 1 103 ? -13.295 17.243 17.210 1.00 90.25 103 ALA A CA 1
ATOM 801 C C . ALA A 1 103 ? -13.556 16.959 18.687 1.00 90.25 103 ALA A C 1
ATOM 803 O O . ALA A 1 103 ? -12.805 16.232 19.336 1.00 90.25 103 ALA A O 1
ATOM 804 N N . SER A 1 104 ? -14.654 17.497 19.207 1.00 91.94 104 SER A N 1
ATOM 805 C CA . SER A 1 104 ? -15.193 17.075 20.496 1.00 91.94 104 SER A CA 1
ATOM 806 C C . SER A 1 104 ? -15.666 15.622 20.413 1.00 91.94 104 SER A C 1
ATOM 808 O O . SER A 1 104 ? -16.278 15.221 19.420 1.00 91.94 104 SER A O 1
ATOM 810 N N . ASP A 1 105 ? -15.439 14.842 21.467 1.00 84.31 105 ASP A N 1
ATOM 811 C CA . ASP A 1 105 ? -15.936 13.473 21.631 1.00 84.31 105 ASP A CA 1
ATOM 812 C C . ASP A 1 105 ? -17.438 13.461 21.952 1.00 84.31 105 ASP A C 1
ATOM 814 O O . ASP A 1 105 ? -17.888 13.067 23.025 1.00 84.31 105 ASP A O 1
ATOM 818 N N . ALA A 1 106 ? -18.220 13.991 21.018 1.00 79.50 106 ALA A N 1
ATOM 819 C CA . ALA A 1 106 ? -19.663 14.089 21.094 1.00 79.50 106 ALA A CA 1
ATOM 820 C C . ALA A 1 106 ? -20.288 13.280 19.955 1.00 79.50 106 ALA A C 1
ATOM 822 O O . ALA A 1 106 ? -20.054 13.554 18.776 1.00 79.50 106 ALA A O 1
ATOM 823 N N . GLY A 1 107 ? -21.109 12.292 20.315 1.00 76.00 107 GLY A N 1
ATOM 824 C CA . GLY A 1 107 ? -21.846 11.461 19.365 1.00 76.00 107 GLY A CA 1
ATOM 825 C C . GLY A 1 107 ? -20.947 10.709 18.380 1.00 76.00 107 GLY A C 1
ATOM 826 O O . GLY A 1 107 ? -20.076 9.944 18.786 1.00 76.00 107 GLY A O 1
ATOM 827 N N . GLY A 1 108 ? -21.159 10.883 17.073 1.00 59.28 108 GLY A N 1
ATOM 828 C CA . GLY A 1 108 ? -20.426 10.155 16.028 1.00 59.28 108 GLY A CA 1
ATOM 829 C C . GLY A 1 108 ? -19.039 10.708 15.688 1.00 59.28 108 GLY A C 1
ATOM 830 O O . GLY A 1 108 ? -18.355 10.109 14.858 1.00 59.28 108 GLY A O 1
ATOM 831 N N . SER A 1 109 ? -18.584 11.795 16.322 1.00 65.44 109 SER A N 1
ATOM 832 C CA . SER A 1 109 ? -17.279 12.420 16.051 1.00 65.44 109 SER A CA 1
ATOM 833 C C . SER A 1 109 ? -16.097 11.471 16.257 1.00 65.44 109 SER A C 1
ATOM 835 O O . SER A 1 109 ? -15.254 11.361 15.372 1.00 65.44 109 SER A O 1
ATOM 837 N N . ARG A 1 110 ? -16.063 10.697 17.353 1.00 66.25 110 ARG A N 1
ATOM 838 C CA . ARG A 1 110 ? -15.030 9.665 17.590 1.00 66.25 110 ARG A CA 1
ATOM 839 C C . ARG A 1 110 ? -15.001 8.599 16.505 1.00 66.25 110 ARG A C 1
ATOM 841 O O . ARG A 1 110 ? -13.950 8.132 16.084 1.00 66.25 110 ARG A O 1
ATOM 848 N N . THR A 1 111 ? -16.187 8.243 16.037 1.00 47.84 111 THR A N 1
ATOM 849 C CA . THR A 1 111 ? -16.411 7.238 15.003 1.00 47.84 111 THR A CA 1
ATOM 850 C C . THR A 1 111 ? -15.960 7.707 13.619 1.00 47.84 111 THR A C 1
ATOM 852 O O . THR A 1 111 ? -15.452 6.882 12.857 1.00 47.84 111 THR A O 1
ATOM 855 N N . ALA A 1 112 ? -16.156 8.990 13.302 1.00 45.47 112 ALA A N 1
ATOM 856 C CA . ALA A 1 112 ? -15.719 9.621 12.057 1.00 45.47 112 ALA A CA 1
ATOM 857 C C . ALA A 1 112 ? -14.210 9.912 12.051 1.00 45.47 112 ALA A C 1
ATOM 859 O O . ALA A 1 112 ? -13.549 9.729 11.034 1.00 45.47 112 ALA A O 1
ATOM 860 N N . LEU A 1 113 ? -13.670 10.337 13.194 1.00 55.88 113 LEU A N 1
ATOM 861 C CA . LEU A 1 113 ? -12.282 10.767 13.332 1.00 55.88 113 LEU A CA 1
ATOM 862 C C . LEU A 1 113 ? -11.302 9.587 13.446 1.00 55.88 113 LEU A C 1
ATOM 864 O O . LEU A 1 113 ? -10.206 9.661 12.892 1.00 55.88 113 LEU A O 1
ATOM 868 N N . GLY A 1 114 ? -11.689 8.487 14.104 1.00 59.31 114 GLY A N 1
ATOM 869 C CA . GLY A 1 114 ? -10.815 7.323 14.289 1.00 59.31 114 GLY A CA 1
ATOM 870 C C . GLY A 1 114 ? -9.470 7.714 14.912 1.00 59.31 114 GLY A C 1
ATOM 871 O O . GLY A 1 114 ? -9.434 8.495 15.857 1.00 59.31 114 GLY A O 1
ATOM 872 N N . GLU A 1 115 ? -8.364 7.221 14.348 1.00 54.06 115 GLU A N 1
ATOM 873 C CA . GLU A 1 115 ? -6.996 7.642 14.717 1.00 54.06 115 GLU A CA 1
ATOM 874 C C . GLU A 1 115 ? -6.456 8.793 13.841 1.00 54.06 115 GLU A C 1
ATOM 876 O O . GLU A 1 115 ? -5.295 9.186 13.952 1.00 54.06 115 GLU A O 1
ATOM 881 N N . ALA A 1 116 ? -7.270 9.334 12.928 1.00 47.53 116 ALA A N 1
ATOM 882 C CA . ALA A 1 116 ? -6.818 10.267 11.894 1.00 47.53 116 ALA A CA 1
ATOM 883 C C . ALA A 1 116 ? -6.690 11.728 12.371 1.00 47.53 116 ALA A C 1
ATOM 885 O O . ALA A 1 116 ? -6.233 12.583 11.609 1.00 47.53 116 ALA A O 1
ATOM 886 N N . GLY A 1 117 ? -7.056 12.032 13.618 1.00 69.81 117 GLY A N 1
ATOM 887 C CA . GLY A 1 117 ? -6.842 13.345 14.224 1.00 69.81 117 GLY A CA 1
ATOM 888 C C . GLY A 1 117 ? -7.026 13.342 15.733 1.00 69.81 117 GLY A C 1
ATOM 889 O O . GLY A 1 117 ? -6.691 12.367 16.396 1.00 69.81 117 GLY A O 1
ATOM 890 N N . ILE A 1 118 ? -7.511 14.450 16.293 1.00 82.19 118 ILE A N 1
ATOM 891 C CA . ILE A 1 118 ? -7.493 14.689 17.740 1.00 82.19 118 ILE A CA 1
ATOM 892 C C . ILE A 1 118 ? -8.915 14.788 18.286 1.00 82.19 118 ILE A C 1
ATOM 894 O O . ILE A 1 118 ? -9.682 15.659 17.878 1.00 82.19 118 ILE A O 1
ATOM 898 N N . LEU A 1 119 ? -9.237 13.925 19.250 1.00 82.00 119 LEU A N 1
ATOM 899 C CA . LEU A 1 119 ? -10.466 14.009 20.037 1.00 82.00 119 LEU A CA 1
ATOM 900 C C . LEU A 1 119 ? -10.219 14.760 21.342 1.00 82.00 119 LEU A C 1
ATOM 902 O O . LEU A 1 119 ? -9.190 14.570 21.992 1.00 82.00 119 LEU A O 1
ATOM 906 N N . VAL A 1 120 ? -11.174 15.603 21.725 1.00 90.38 120 VAL A N 1
ATOM 907 C CA . VAL A 1 120 ? -11.154 16.359 22.985 1.00 90.38 120 VAL A CA 1
ATOM 908 C C . VAL A 1 120 ? -12.478 16.178 23.733 1.00 90.38 120 VAL A C 1
ATOM 910 O O . VAL A 1 120 ? -13.503 15.969 23.083 1.00 90.38 120 VAL A O 1
ATOM 913 N N . PRO A 1 121 ? -12.513 16.241 25.074 1.00 90.38 121 PRO A N 1
ATOM 914 C CA . PRO A 1 121 ? -13.773 16.199 25.812 1.00 90.38 121 PRO A CA 1
ATOM 915 C C . PRO A 1 121 ? -14.723 17.336 25.378 1.00 90.38 121 PRO A C 1
ATOM 917 O O . PRO A 1 121 ? -14.275 18.476 25.219 1.00 90.38 121 PRO A O 1
ATOM 920 N N . PRO A 1 122 ? -16.030 17.078 25.174 1.00 91.19 122 PRO A N 1
ATOM 921 C CA . PRO A 1 122 ? -16.980 18.126 24.804 1.00 91.19 122 PRO A CA 1
ATOM 922 C C . PRO A 1 122 ? -17.068 19.216 25.877 1.00 91.19 122 PRO A C 1
ATOM 924 O O . PRO A 1 122 ? -17.268 18.914 27.049 1.00 91.19 122 PRO A O 1
ATOM 927 N N . GLY A 1 123 ? -16.966 20.486 25.479 1.00 87.88 123 GLY A N 1
ATOM 928 C CA . GLY A 1 123 ? -17.051 21.619 26.411 1.00 87.88 123 GLY A CA 1
ATOM 929 C C . GLY A 1 123 ? -15.721 22.044 27.035 1.00 87.88 123 GLY A C 1
ATOM 930 O O . GLY A 1 123 ? -15.651 23.137 27.592 1.00 87.88 123 GLY A O 1
ATOM 931 N N . ASP A 1 124 ? -14.667 21.234 26.916 1.00 91.88 124 ASP A N 1
ATOM 932 C CA . ASP A 1 124 ? -13.359 21.522 27.506 1.00 91.88 124 ASP A CA 1
ATOM 933 C C . ASP A 1 124 ? -12.506 22.404 26.578 1.00 91.88 124 ASP A C 1
ATOM 935 O O . ASP A 1 124 ? -11.932 21.951 25.581 1.00 91.88 124 ASP A O 1
ATOM 939 N N . ILE A 1 125 ? -12.431 23.691 26.923 1.00 92.75 125 ILE A N 1
ATOM 940 C CA . ILE A 1 125 ? -11.679 24.703 26.172 1.00 92.75 125 ILE A CA 1
ATOM 941 C C . ILE A 1 125 ? -10.173 24.425 26.215 1.00 92.75 125 ILE A C 1
ATOM 943 O O . ILE A 1 125 ? -9.507 24.596 25.194 1.00 92.75 125 ILE A O 1
ATOM 947 N N . ASP A 1 126 ? -9.622 23.993 27.350 1.00 88.25 126 ASP A N 1
ATOM 948 C CA . ASP A 1 126 ? -8.175 23.801 27.496 1.00 88.25 126 ASP A CA 1
ATOM 949 C C . ASP A 1 126 ? -7.705 22.609 26.658 1.00 88.25 126 ASP A C 1
ATOM 951 O O . ASP A 1 126 ? -6.725 22.708 25.907 1.00 88.25 126 ASP A O 1
ATOM 955 N N . SER A 1 127 ? -8.470 21.514 26.681 1.00 85.25 127 SER A N 1
ATOM 956 C CA . SER A 1 127 ? -8.231 20.374 25.794 1.00 85.25 127 SER A CA 1
ATOM 957 C C . SER A 1 127 ? -8.399 20.745 24.320 1.00 85.25 127 SER A C 1
ATOM 959 O O . SER A 1 127 ? -7.592 20.306 23.494 1.00 85.25 127 SER A O 1
ATOM 961 N N . LEU A 1 128 ? -9.390 21.577 23.972 1.00 91.44 128 LEU A N 1
ATOM 962 C CA . LEU A 1 128 ? -9.593 22.059 22.602 1.00 91.44 128 LEU A CA 1
ATOM 963 C C . LEU A 1 128 ? -8.418 22.921 22.120 1.00 91.44 128 LEU A C 1
ATOM 965 O O . LEU A 1 128 ? -7.901 22.684 21.028 1.00 91.44 128 LEU A O 1
ATOM 969 N N . VAL A 1 129 ? -7.949 23.868 22.936 1.00 93.38 129 VAL A N 1
ATOM 970 C CA . VAL A 1 129 ? -6.779 24.714 22.642 1.00 93.38 129 VAL A CA 1
ATOM 971 C C . VAL A 1 129 ? -5.532 23.849 22.444 1.00 93.38 129 VAL A C 1
ATOM 973 O O . VAL A 1 129 ? -4.852 23.970 21.419 1.00 93.38 129 VAL A O 1
ATOM 976 N N . GLY A 1 130 ? -5.271 22.913 23.361 1.00 82.81 130 GLY A N 1
ATOM 977 C CA . GLY A 1 130 ? -4.162 21.967 23.238 1.00 82.81 130 GLY A CA 1
ATOM 978 C C . GLY A 1 130 ? -4.300 21.039 22.022 1.00 82.81 130 GLY A C 1
ATOM 979 O O . GLY A 1 130 ? -3.306 20.672 21.390 1.00 82.81 130 GLY A O 1
ATOM 980 N N . GLY A 1 131 ? -5.526 20.666 21.650 1.00 83.31 131 GLY A N 1
ATOM 981 C CA . GLY A 1 131 ? -5.829 19.905 20.439 1.00 83.31 131 GLY A CA 1
ATOM 982 C C . GLY A 1 131 ? -5.523 20.687 19.163 1.00 83.31 131 GLY A C 1
ATOM 983 O O . GLY A 1 131 ? -4.809 20.186 18.295 1.00 83.31 131 GLY A O 1
ATOM 984 N N . LEU A 1 132 ? -5.970 21.939 19.073 1.00 88.69 132 LEU A N 1
ATOM 985 C CA . LEU A 1 132 ? -5.729 22.815 17.924 1.00 88.69 132 LEU A CA 1
ATOM 986 C C . LEU A 1 132 ? -4.240 23.124 17.730 1.00 88.69 132 LEU A C 1
ATOM 988 O O . LEU A 1 132 ? -3.738 23.036 16.609 1.00 88.69 132 LEU A O 1
ATOM 992 N N . GLN A 1 133 ? -3.502 23.385 18.812 1.00 87.44 133 GLN A N 1
ATOM 993 C CA . GLN A 1 133 ? -2.045 23.557 18.762 1.00 87.44 133 GLN A CA 1
ATOM 994 C C . GLN A 1 133 ? -1.327 22.302 18.256 1.00 87.44 133 GLN A C 1
ATOM 996 O O . GLN A 1 133 ? -0.461 22.399 17.382 1.00 87.44 133 GLN A O 1
ATOM 1001 N N . ARG A 1 134 ? -1.711 21.117 18.749 1.00 76.19 134 ARG A N 1
ATOM 1002 C CA . ARG A 1 134 ? -1.152 19.837 18.284 1.00 76.19 134 ARG A CA 1
ATOM 1003 C C . ARG A 1 134 ? -1.467 19.579 16.811 1.00 76.19 134 ARG A C 1
ATOM 1005 O O . ARG A 1 134 ? -0.560 19.215 16.063 1.00 76.19 134 ARG A O 1
ATOM 1012 N N . ALA A 1 135 ? -2.707 19.803 16.380 1.00 79.94 135 ALA A N 1
ATOM 1013 C CA . ALA A 1 135 ? -3.114 19.625 14.988 1.00 79.94 135 ALA A CA 1
ATOM 1014 C C . ALA A 1 135 ? -2.373 20.583 14.050 1.00 79.94 135 ALA A C 1
ATOM 1016 O O . ALA A 1 135 ? -1.899 20.170 12.994 1.00 79.94 135 ALA A O 1
ATOM 1017 N N . MET A 1 136 ? -2.167 21.836 14.463 1.00 82.00 136 MET A N 1
ATOM 1018 C CA . MET A 1 136 ? -1.422 22.813 13.668 1.00 82.00 136 MET A CA 1
ATOM 1019 C C . MET A 1 136 ? 0.058 22.425 13.483 1.00 82.00 136 MET A C 1
ATOM 1021 O O . MET A 1 136 ? 0.703 22.871 12.531 1.00 82.00 136 MET A O 1
ATOM 1025 N N . GLN A 1 137 ? 0.590 21.547 14.337 1.00 72.31 137 GLN A N 1
ATOM 1026 C CA . GLN A 1 137 ? 1.948 21.000 14.247 1.00 72.31 137 GLN A CA 1
ATOM 1027 C C . GLN A 1 137 ? 2.026 19.654 13.502 1.00 72.31 137 GLN A C 1
ATOM 1029 O O . GLN A 1 137 ? 3.116 19.251 13.093 1.00 72.31 137 GLN A O 1
ATOM 1034 N N . MET A 1 138 ? 0.905 18.959 13.287 1.00 65.81 138 MET A N 1
ATOM 1035 C CA . MET A 1 138 ? 0.874 17.700 12.539 1.00 65.81 138 MET A CA 1
ATOM 1036 C C . MET A 1 138 ? 1.144 17.931 11.034 1.00 65.81 138 MET A C 1
ATOM 1038 O O . MET A 1 138 ? 0.780 18.956 10.449 1.00 65.81 138 MET A O 1
ATOM 1042 N N . ARG A 1 139 ? 1.807 16.959 10.393 1.00 54.88 139 ARG A N 1
ATOM 1043 C CA . ARG A 1 139 ? 1.973 16.842 8.931 1.00 54.88 139 ARG A CA 1
ATOM 1044 C C . ARG A 1 139 ? 1.412 15.483 8.495 1.00 54.88 139 ARG A C 1
ATOM 1046 O O . ARG A 1 139 ? 1.638 14.498 9.191 1.00 54.88 139 ARG A O 1
ATOM 1053 N N . SER A 1 140 ? 0.673 15.431 7.384 1.00 53.97 140 SER A N 1
ATOM 1054 C CA . SER A 1 140 ? 0.008 14.206 6.916 1.00 53.97 140 SER A CA 1
ATOM 1055 C C . SER A 1 140 ? 1.016 13.148 6.435 1.00 53.97 140 SER A C 1
ATOM 1057 O O . SER A 1 140 ? 1.923 13.444 5.656 1.00 53.97 140 SER A O 1
ATOM 1059 N N . ASP A 1 141 ? 0.836 11.886 6.847 1.00 52.84 141 ASP A N 1
ATOM 1060 C CA . ASP A 1 141 ? 1.666 10.740 6.417 1.00 52.84 141 ASP A CA 1
ATOM 1061 C C . ASP A 1 141 ? 1.649 10.514 4.893 1.00 52.84 141 ASP A C 1
ATOM 1063 O O . ASP A 1 141 ? 2.590 9.953 4.322 1.00 52.84 141 ASP A O 1
ATOM 1067 N N . ALA A 1 142 ? 0.599 10.989 4.216 1.00 55.50 142 ALA A N 1
ATOM 1068 C CA . ALA A 1 142 ? 0.502 11.001 2.761 1.00 55.50 142 ALA A CA 1
ATOM 1069 C C . ALA A 1 142 ? 1.660 11.787 2.121 1.00 55.50 142 ALA A C 1
ATOM 1071 O O . ALA A 1 142 ? 2.274 11.303 1.169 1.00 55.50 142 ALA A O 1
ATOM 1072 N N . GLY A 1 143 ? 2.040 12.936 2.696 1.00 55.66 143 GLY A N 1
ATOM 1073 C CA . GLY A 1 143 ? 3.136 13.766 2.190 1.00 55.66 143 GLY A CA 1
ATOM 1074 C C . GLY A 1 143 ? 4.473 13.022 2.160 1.00 55.66 143 GLY A C 1
ATOM 1075 O O . GLY A 1 143 ? 5.196 13.088 1.167 1.00 55.66 143 GLY A O 1
ATOM 1076 N N . ARG A 1 144 ? 4.777 12.221 3.192 1.00 62.09 144 ARG A N 1
ATOM 1077 C CA . ARG A 1 144 ? 5.985 11.378 3.220 1.00 62.09 144 ARG A CA 1
ATOM 1078 C C . ARG A 1 144 ? 5.991 10.340 2.099 1.00 62.09 144 ARG A C 1
ATOM 1080 O O . ARG A 1 144 ? 7.040 10.117 1.497 1.00 62.09 144 ARG A O 1
ATOM 1087 N N . ARG A 1 145 ? 4.866 9.664 1.849 1.00 62.97 145 ARG A N 1
ATOM 1088 C CA . ARG A 1 145 ? 4.810 8.603 0.830 1.00 62.97 145 ARG A CA 1
ATOM 1089 C C . ARG A 1 145 ? 4.883 9.169 -0.585 1.00 62.97 145 ARG A C 1
ATOM 1091 O O . ARG A 1 145 ? 5.567 8.585 -1.418 1.00 62.97 145 ARG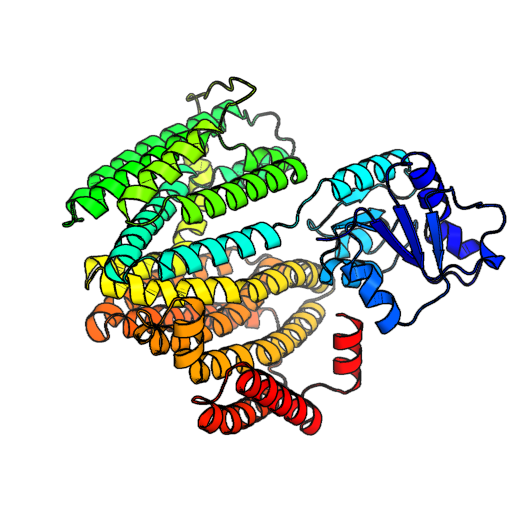 A O 1
ATOM 1098 N N . VAL A 1 146 ? 4.246 10.317 -0.823 1.00 65.31 146 VAL A N 1
ATOM 1099 C CA . VAL A 1 146 ? 4.348 11.056 -2.090 1.00 65.31 146 VAL A CA 1
ATOM 1100 C C . VAL A 1 146 ? 5.795 11.485 -2.339 1.00 65.31 146 VAL A C 1
ATOM 1102 O O . VAL A 1 146 ? 6.348 11.167 -3.388 1.00 65.31 146 VAL A O 1
ATOM 1105 N N . LEU A 1 147 ? 6.449 12.113 -1.353 1.00 62.69 147 LEU A N 1
ATOM 1106 C CA . LEU A 1 147 ? 7.867 12.478 -1.454 1.00 62.69 147 LEU A CA 1
ATOM 1107 C C . LEU A 1 147 ? 8.751 11.251 -1.713 1.00 62.69 147 LEU A C 1
ATOM 1109 O O . LEU A 1 147 ? 9.588 11.284 -2.606 1.00 62.69 147 LEU A O 1
ATOM 1113 N N . GLY A 1 148 ? 8.528 10.152 -0.985 1.00 64.00 148 GLY A N 1
ATOM 1114 C CA . GLY A 1 148 ? 9.269 8.904 -1.173 1.00 64.00 148 GLY A CA 1
ATOM 1115 C C . GLY A 1 148 ? 9.116 8.308 -2.575 1.00 64.00 148 GLY A C 1
ATOM 1116 O O . GLY A 1 148 ? 10.104 7.852 -3.148 1.00 64.00 148 GLY A O 1
ATOM 1117 N N . PHE A 1 149 ? 7.911 8.351 -3.153 1.00 74.12 149 PHE A N 1
ATOM 1118 C CA . PHE A 1 149 ? 7.675 7.915 -4.530 1.00 74.12 149 PHE A CA 1
ATOM 1119 C C . PHE A 1 149 ? 8.467 8.761 -5.533 1.00 74.12 149 PHE A C 1
ATOM 1121 O O . PHE A 1 149 ? 9.177 8.202 -6.368 1.00 74.12 149 PHE A O 1
ATOM 1128 N N . PHE A 1 150 ? 8.420 10.092 -5.415 1.00 72.62 150 PHE A N 1
ATOM 1129 C CA . PHE A 1 150 ? 9.184 10.975 -6.300 1.00 72.62 150 PHE A CA 1
ATOM 1130 C C . PHE A 1 150 ? 10.700 10.811 -6.137 1.00 72.62 150 PHE A C 1
ATOM 1132 O O . PHE A 1 150 ? 11.413 10.872 -7.137 1.00 72.62 150 PHE A O 1
ATOM 1139 N N . THR A 1 151 ? 11.202 10.522 -4.930 1.00 69.38 151 THR A N 1
ATOM 1140 C CA . THR A 1 151 ? 12.620 10.175 -4.740 1.00 69.38 151 THR A CA 1
ATOM 1141 C C . THR A 1 151 ? 12.991 8.922 -5.523 1.00 69.38 151 THR A C 1
ATOM 1143 O O . THR A 1 151 ? 14.006 8.902 -6.212 1.00 69.38 151 THR A O 1
ATOM 1146 N N . ILE A 1 152 ? 12.167 7.877 -5.441 1.00 72.62 152 ILE A N 1
ATOM 1147 C CA . ILE A 1 152 ? 12.414 6.616 -6.146 1.00 72.62 152 ILE A CA 1
ATOM 1148 C C . ILE A 1 152 ? 12.328 6.819 -7.663 1.00 72.62 152 ILE A C 1
ATOM 1150 O O . ILE A 1 152 ? 13.186 6.318 -8.386 1.00 72.62 152 ILE A O 1
ATOM 1154 N N . ALA A 1 153 ? 11.352 7.593 -8.144 1.00 73.62 153 ALA A N 1
ATOM 1155 C CA . ALA A 1 153 ? 11.234 7.939 -9.558 1.00 73.62 153 ALA A CA 1
ATOM 1156 C C . ALA A 1 153 ? 12.454 8.726 -10.063 1.00 73.62 153 ALA A C 1
ATOM 1158 O O . ALA A 1 153 ? 12.966 8.442 -11.145 1.00 73.62 153 ALA A O 1
ATOM 1159 N N . LEU A 1 154 ? 12.970 9.665 -9.263 1.00 72.94 154 LEU A N 1
ATOM 1160 C CA . LEU A 1 154 ? 14.185 10.414 -9.585 1.00 72.94 154 LEU A CA 1
ATOM 1161 C C . LEU A 1 154 ? 15.424 9.510 -9.639 1.00 72.94 154 LEU A C 1
ATOM 1163 O O . LEU A 1 154 ? 16.219 9.633 -10.568 1.00 72.94 154 LEU A O 1
ATOM 1167 N N . LEU A 1 155 ? 15.580 8.603 -8.668 1.00 72.56 155 LEU A N 1
ATOM 1168 C CA . LEU A 1 155 ? 16.684 7.640 -8.641 1.00 72.56 155 LEU A CA 1
ATOM 1169 C C . LEU A 1 155 ? 16.654 6.734 -9.872 1.00 72.56 155 LEU A C 1
ATOM 1171 O O . LEU A 1 155 ? 17.663 6.601 -10.555 1.00 72.56 155 LEU A O 1
ATOM 1175 N N . ALA A 1 156 ? 15.491 6.172 -10.196 1.00 80.81 156 ALA A N 1
ATOM 1176 C CA . ALA A 1 156 ? 15.319 5.340 -11.378 1.00 80.81 156 ALA A CA 1
ATOM 1177 C C . ALA A 1 156 ? 15.628 6.108 -12.674 1.00 80.81 156 ALA A C 1
ATOM 1179 O O . ALA A 1 156 ? 16.328 5.577 -13.524 1.00 80.81 156 ALA A O 1
ATOM 1180 N N . ARG A 1 157 ? 15.228 7.382 -12.811 1.00 83.00 157 ARG A N 1
ATOM 1181 C CA . ARG A 1 157 ? 15.586 8.194 -13.995 1.00 83.00 157 ARG A CA 1
ATOM 1182 C C . ARG A 1 157 ? 17.090 8.411 -14.167 1.00 83.00 157 ARG A C 1
ATOM 1184 O O . ARG A 1 157 ? 17.544 8.605 -15.288 1.00 83.00 157 ARG A O 1
ATOM 1191 N N . ARG A 1 158 ? 17.855 8.427 -13.073 1.00 84.19 158 ARG A N 1
ATOM 1192 C CA . ARG A 1 158 ? 19.313 8.634 -13.103 1.00 84.19 158 ARG A CA 1
ATOM 1193 C C . ARG A 1 158 ? 20.113 7.348 -13.236 1.00 84.19 158 ARG A C 1
ATOM 1195 O O . ARG A 1 158 ? 21.282 7.413 -13.589 1.00 84.19 158 ARG A O 1
ATOM 1202 N N . LEU A 1 159 ? 19.505 6.209 -12.925 1.00 83.25 159 LEU A N 1
ATOM 1203 C CA . LEU A 1 159 ? 20.180 4.922 -12.853 1.00 83.25 159 LEU A CA 1
ATOM 1204 C C . LEU A 1 159 ? 19.644 3.979 -13.923 1.00 83.25 159 LEU A C 1
ATOM 1206 O O . LEU A 1 159 ? 18.430 3.813 -14.077 1.00 83.25 159 LEU A O 1
ATOM 1210 N N . ALA A 1 160 ? 20.554 3.317 -14.631 1.00 87.25 160 ALA A N 1
ATOM 1211 C CA . ALA A 1 160 ? 20.181 2.276 -15.575 1.00 87.25 160 ALA A CA 1
ATOM 1212 C C . ALA A 1 160 ? 19.468 1.112 -14.847 1.00 87.25 160 ALA A C 1
ATOM 1214 O O . ALA A 1 160 ? 19.697 0.902 -13.649 1.00 87.25 160 ALA A O 1
ATOM 1215 N N . PRO A 1 161 ? 18.634 0.314 -15.542 1.00 91.00 161 PRO A N 1
ATOM 1216 C CA . PRO A 1 161 ? 17.915 -0.797 -14.917 1.00 91.00 161 PRO A CA 1
ATOM 1217 C C . PRO A 1 161 ? 18.788 -1.764 -14.086 1.00 91.00 161 PRO A C 1
ATOM 1219 O O . PRO A 1 161 ? 18.361 -2.102 -12.982 1.00 91.00 161 PRO A O 1
ATOM 1222 N N . PRO A 1 162 ? 20.010 -2.167 -14.509 1.00 90.31 162 PRO A N 1
ATOM 1223 C CA . PRO A 1 162 ? 20.869 -3.032 -13.692 1.00 90.31 162 PRO A CA 1
ATOM 1224 C C . PRO A 1 162 ? 21.242 -2.415 -12.339 1.00 90.31 162 PRO A C 1
ATOM 1226 O O . PRO A 1 162 ? 21.159 -3.076 -11.304 1.00 90.31 162 PRO A O 1
ATOM 1229 N N . ASP A 1 163 ? 21.598 -1.132 -12.338 1.00 86.88 163 ASP A N 1
ATOM 1230 C CA . ASP A 1 163 ? 22.006 -0.383 -11.149 1.00 86.88 163 ASP A CA 1
ATOM 1231 C C . ASP A 1 163 ? 20.841 -0.196 -10.173 1.00 86.88 163 ASP A C 1
ATOM 1233 O O . ASP A 1 163 ? 20.971 -0.404 -8.963 1.00 86.88 163 ASP A O 1
ATOM 1237 N N . PHE A 1 164 ? 19.664 0.139 -10.707 1.00 86.12 164 PHE A N 1
ATOM 1238 C CA . PHE A 1 164 ? 18.436 0.236 -9.923 1.00 86.12 164 PHE A CA 1
ATOM 1239 C C . PHE A 1 164 ? 18.002 -1.123 -9.349 1.00 86.12 164 PHE A C 1
ATOM 1241 O O . PHE A 1 164 ? 17.491 -1.197 -8.225 1.00 86.12 164 PHE A O 1
ATOM 1248 N N . GLY A 1 165 ? 18.250 -2.209 -10.085 1.00 88.38 165 GLY A N 1
ATOM 1249 C CA . GLY A 1 165 ? 18.030 -3.576 -9.627 1.00 88.38 165 GLY A CA 1
ATOM 1250 C C . GLY A 1 165 ? 18.894 -3.941 -8.426 1.00 88.38 165 GLY A C 1
ATOM 1251 O O . GLY A 1 165 ? 18.357 -4.372 -7.406 1.00 88.38 165 GLY A O 1
ATOM 1252 N N . VAL A 1 166 ? 20.202 -3.668 -8.489 1.00 86.19 166 VAL A N 1
ATOM 1253 C CA . VAL A 1 166 ? 21.142 -3.880 -7.370 1.00 86.19 166 VAL A CA 1
ATOM 1254 C C . VAL A 1 166 ? 20.671 -3.168 -6.098 1.00 86.19 166 VAL A C 1
ATOM 1256 O O . VAL A 1 166 ? 20.631 -3.760 -5.016 1.00 86.19 166 VAL A O 1
ATOM 1259 N N . ILE A 1 167 ? 20.252 -1.908 -6.226 1.00 82.75 167 ILE A N 1
ATOM 1260 C CA . ILE A 1 167 ? 19.725 -1.122 -5.103 1.00 82.75 167 ILE A CA 1
ATOM 1261 C C . ILE A 1 167 ? 18.440 -1.744 -4.553 1.00 82.75 167 ILE A C 1
ATOM 1263 O O . ILE A 1 167 ? 18.237 -1.784 -3.337 1.00 82.75 167 ILE A O 1
ATOM 1267 N N . THR A 1 168 ? 17.574 -2.252 -5.431 1.00 86.44 168 THR A N 1
ATOM 1268 C CA . THR A 1 168 ? 16.316 -2.868 -5.009 1.00 86.44 168 THR A CA 1
ATOM 1269 C C . THR A 1 168 ? 16.537 -4.194 -4.286 1.00 86.44 168 THR A C 1
ATOM 1271 O O . THR A 1 168 ? 15.873 -4.429 -3.273 1.00 86.44 168 THR A O 1
ATOM 1274 N N . ILE A 1 169 ? 17.502 -5.017 -4.710 1.00 86.31 169 ILE A N 1
ATOM 1275 C CA . ILE A 1 169 ? 17.926 -6.208 -3.955 1.00 86.31 169 ILE A CA 1
ATOM 1276 C C . ILE A 1 169 ? 18.397 -5.782 -2.560 1.00 86.31 169 ILE A C 1
ATOM 1278 O O . ILE A 1 169 ? 17.904 -6.302 -1.558 1.00 86.31 169 ILE A O 1
ATOM 1282 N N . GLY A 1 170 ? 19.264 -4.766 -2.486 1.00 82.81 170 GLY A N 1
ATOM 1283 C CA . GLY A 1 170 ? 19.745 -4.205 -1.222 1.00 82.81 170 GLY A CA 1
ATOM 1284 C C . GLY A 1 170 ? 18.616 -3.777 -0.281 1.00 82.81 170 GLY A C 1
ATOM 1285 O O . GLY A 1 170 ? 18.589 -4.171 0.886 1.00 82.81 170 GLY A O 1
ATOM 1286 N N . PHE A 1 171 ? 17.637 -3.022 -0.787 1.00 83.00 171 PHE A N 1
ATOM 1287 C CA . PHE A 1 171 ? 16.470 -2.610 -0.000 1.00 83.00 171 PHE A CA 1
ATOM 1288 C C . PHE A 1 171 ? 15.555 -3.771 0.390 1.00 83.00 171 PHE A C 1
ATOM 1290 O O . PHE A 1 171 ? 14.934 -3.721 1.453 1.00 83.00 171 PHE A O 1
ATOM 1297 N N . THR A 1 172 ? 15.454 -4.801 -0.445 1.00 86.56 172 THR A N 1
ATOM 1298 C CA . THR A 1 172 ? 14.638 -5.990 -0.175 1.00 86.56 172 THR A CA 1
ATOM 1299 C C . THR A 1 172 ? 15.233 -6.795 0.976 1.00 86.56 172 THR A C 1
ATOM 1301 O O . THR A 1 172 ? 14.534 -7.084 1.949 1.00 86.56 172 THR A O 1
ATOM 1304 N N . VAL A 1 173 ? 16.543 -7.057 0.930 1.00 86.75 173 VAL A N 1
ATOM 1305 C CA . VAL A 1 173 ? 17.281 -7.708 2.024 1.00 86.75 173 VAL A CA 1
ATOM 1306 C C . VAL A 1 173 ? 17.187 -6.875 3.300 1.00 86.75 173 VAL A C 1
ATOM 1308 O O . VAL A 1 173 ? 16.851 -7.409 4.358 1.00 86.75 173 VAL A O 1
ATOM 1311 N N . LEU A 1 174 ? 17.380 -5.554 3.202 1.00 84.19 174 LEU A N 1
ATOM 1312 C CA . LEU A 1 174 ? 17.215 -4.657 4.343 1.00 84.19 174 LEU A CA 1
ATOM 1313 C C . LEU A 1 174 ? 15.791 -4.715 4.917 1.00 84.19 174 LEU A C 1
ATOM 1315 O O . LEU A 1 174 ? 15.615 -4.700 6.133 1.00 84.19 174 LEU A O 1
ATOM 1319 N N . SER A 1 175 ? 14.766 -4.793 4.069 1.00 86.00 175 SER A N 1
ATOM 1320 C CA . SER A 1 175 ? 13.372 -4.869 4.516 1.00 86.00 175 SER A CA 1
ATOM 1321 C C . SER A 1 175 ? 13.135 -6.122 5.360 1.00 86.00 175 SER A C 1
ATOM 1323 O O . SER A 1 175 ? 12.639 -6.007 6.477 1.00 86.00 175 SER A O 1
ATOM 1325 N N . TYR A 1 176 ? 13.586 -7.296 4.914 1.00 88.50 176 TYR A N 1
ATOM 1326 C CA . TYR A 1 176 ? 13.502 -8.513 5.730 1.00 88.50 176 TYR A CA 1
ATOM 1327 C C . TYR A 1 176 ? 14.342 -8.428 7.007 1.00 88.50 176 TYR A C 1
ATOM 1329 O O . TYR A 1 176 ? 13.857 -8.775 8.085 1.00 88.50 176 TYR A O 1
ATOM 1337 N N . ALA A 1 177 ? 15.562 -7.895 6.922 1.00 89.19 177 ALA A N 1
ATOM 1338 C CA . ALA A 1 177 ? 16.433 -7.742 8.081 1.00 89.19 177 ALA A CA 1
ATOM 1339 C C . ALA A 1 177 ? 15.830 -6.803 9.141 1.00 89.19 177 ALA A C 1
ATOM 1341 O O . ALA A 1 177 ? 15.863 -7.109 10.330 1.00 89.19 177 ALA A O 1
ATOM 1342 N N . THR A 1 178 ? 15.207 -5.694 8.730 1.00 87.81 178 THR A N 1
ATOM 1343 C CA . THR A 1 178 ? 14.521 -4.770 9.651 1.00 87.81 178 THR A CA 1
ATOM 1344 C C . THR A 1 178 ? 13.289 -5.395 10.299 1.00 87.81 178 THR A C 1
ATOM 1346 O O . THR A 1 178 ? 12.991 -5.090 11.453 1.00 87.81 178 THR A O 1
ATOM 1349 N N . MET A 1 179 ? 12.589 -6.289 9.600 1.00 87.88 179 MET A N 1
ATOM 1350 C CA . MET A 1 179 ? 11.451 -7.019 10.161 1.00 87.88 179 MET A CA 1
ATOM 1351 C C . MET A 1 179 ? 11.888 -8.067 11.182 1.00 87.88 179 MET A C 1
ATOM 1353 O O . MET A 1 179 ? 11.270 -8.166 12.242 1.00 87.88 179 MET A O 1
ATOM 1357 N N . LEU A 1 180 ? 12.981 -8.785 10.908 1.00 89.81 180 LEU A N 1
ATOM 1358 C CA . LEU A 1 180 ? 13.614 -9.689 11.872 1.00 89.81 180 LEU A CA 1
ATOM 1359 C C . LEU A 1 180 ? 14.118 -8.921 13.100 1.00 89.81 180 LEU A C 1
ATOM 1361 O O . LEU A 1 180 ? 13.812 -9.302 14.226 1.00 89.81 180 LEU A O 1
ATOM 1365 N N . ALA A 1 181 ? 14.792 -7.788 12.888 1.00 90.25 181 ALA A N 1
ATOM 1366 C CA . ALA A 1 181 ? 15.242 -6.892 13.951 1.00 90.25 181 ALA A CA 1
ATOM 1367 C C . ALA A 1 181 ? 14.082 -6.353 14.808 1.00 90.25 181 ALA A C 1
ATOM 1369 O O . ALA A 1 181 ? 14.192 -6.216 16.027 1.00 90.25 181 ALA A O 1
ATOM 1370 N N . ALA A 1 182 ? 12.945 -6.043 14.181 1.00 88.38 182 ALA A N 1
ATOM 1371 C CA . ALA A 1 182 ? 11.748 -5.624 14.896 1.00 88.38 182 ALA A CA 1
ATOM 1372 C C . ALA A 1 182 ? 11.082 -6.789 15.640 1.00 88.38 182 ALA A C 1
ATOM 1374 O O . ALA A 1 182 ? 10.534 -6.559 16.713 1.00 88.38 182 ALA A O 1
ATOM 1375 N N . GLY A 1 183 ? 11.094 -8.009 15.094 1.00 85.25 183 GLY A N 1
ATOM 1376 C CA . GLY A 1 183 ? 10.625 -9.233 15.758 1.00 85.25 183 GLY A CA 1
ATOM 1377 C C . GLY A 1 183 ? 9.184 -9.180 16.284 1.00 85.25 183 GLY A C 1
ATOM 1378 O O . GLY A 1 183 ? 8.866 -9.857 17.252 1.00 85.25 183 GLY A O 1
ATOM 1379 N N . GLY A 1 184 ? 8.324 -8.318 15.724 1.00 83.94 184 GLY A N 1
ATOM 1380 C CA . GLY A 1 184 ? 6.974 -8.054 16.249 1.00 83.94 184 GLY A CA 1
ATOM 1381 C C . GLY A 1 184 ? 6.919 -7.164 17.503 1.00 83.94 184 GLY A C 1
ATOM 1382 O O . GLY A 1 184 ? 5.828 -6.776 17.927 1.00 83.94 184 GLY A O 1
ATOM 1383 N N . LEU A 1 185 ? 8.070 -6.767 18.062 1.00 88.00 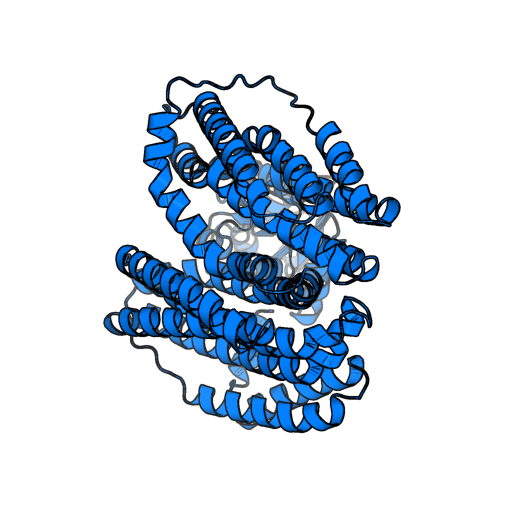185 LEU A N 1
ATOM 1384 C CA . LEU A 1 185 ? 8.192 -5.965 19.289 1.00 88.00 185 LEU A CA 1
ATOM 1385 C C . LEU A 1 185 ? 7.532 -4.589 19.164 1.00 88.00 185 LEU A C 1
ATOM 1387 O O . LEU A 1 185 ? 7.083 -4.036 20.160 1.00 88.00 185 LEU A O 1
ATOM 1391 N N . GLY A 1 186 ? 7.435 -4.042 17.948 1.00 83.88 186 GLY A N 1
ATOM 1392 C CA . GLY A 1 186 ? 6.718 -2.791 17.699 1.00 83.88 186 GLY A CA 1
ATOM 1393 C C . GLY A 1 186 ? 5.225 -2.910 18.014 1.00 83.88 186 GLY A C 1
ATOM 1394 O O . GLY A 1 186 ? 4.705 -2.139 18.811 1.00 83.88 186 GLY A O 1
ATOM 1395 N N . ALA A 1 187 ? 4.544 -3.908 17.442 1.00 74.88 187 ALA A N 1
ATOM 1396 C CA . ALA A 1 187 ? 3.119 -4.142 17.686 1.00 74.88 187 ALA A CA 1
ATOM 1397 C C . ALA A 1 187 ? 2.851 -4.564 19.139 1.00 74.88 187 ALA A C 1
ATOM 1399 O O . ALA A 1 187 ? 1.902 -4.089 19.764 1.00 74.88 187 ALA A O 1
ATOM 1400 N N . PHE A 1 188 ? 3.723 -5.412 19.692 1.00 82.12 188 PHE A N 1
ATOM 1401 C CA . PHE A 1 188 ? 3.679 -5.800 21.099 1.00 82.12 188 PHE A CA 1
ATOM 1402 C C . PHE A 1 188 ? 3.809 -4.581 22.029 1.00 82.12 188 PHE A C 1
ATOM 1404 O O . PHE A 1 188 ? 2.967 -4.383 22.904 1.00 82.12 188 PHE A O 1
ATOM 1411 N N . GLY A 1 189 ? 4.811 -3.729 21.791 1.00 82.62 189 GLY A N 1
ATOM 1412 C CA . GLY A 1 189 ? 5.078 -2.532 22.585 1.00 82.62 189 GLY A CA 1
ATOM 1413 C C . GLY A 1 189 ? 3.967 -1.486 22.492 1.00 82.62 189 GLY A C 1
ATOM 1414 O O . GLY A 1 189 ? 3.601 -0.913 23.512 1.00 82.62 189 GLY A O 1
ATOM 1415 N N . ILE A 1 190 ? 3.375 -1.281 21.308 1.00 79.12 190 ILE A N 1
ATOM 1416 C CA . ILE A 1 190 ? 2.207 -0.397 21.135 1.00 79.12 190 ILE A CA 1
ATOM 1417 C C . ILE A 1 190 ? 1.063 -0.840 22.046 1.00 79.12 190 ILE A C 1
ATOM 1419 O O . ILE A 1 190 ? 0.512 -0.026 22.784 1.00 79.12 190 ILE A O 1
ATOM 1423 N N . ARG A 1 191 ? 0.734 -2.137 22.022 1.00 77.00 191 ARG A N 1
ATOM 1424 C CA . ARG A 1 191 ? -0.364 -2.702 22.813 1.00 77.00 191 ARG A CA 1
ATOM 1425 C C . ARG A 1 191 ? -0.112 -2.580 24.317 1.00 77.00 191 ARG A C 1
ATOM 1427 O O . ARG A 1 191 ? -1.027 -2.201 25.041 1.00 77.00 191 ARG A O 1
ATOM 1434 N N . ALA A 1 192 ? 1.102 -2.888 24.769 1.00 78.75 192 ALA A N 1
ATOM 1435 C CA . ALA A 1 192 ? 1.472 -2.813 26.182 1.00 78.75 192 ALA A CA 1
ATOM 1436 C C . ALA A 1 192 ? 1.437 -1.365 26.711 1.00 78.75 192 ALA A C 1
ATOM 1438 O O . ALA A 1 192 ? 0.853 -1.098 27.761 1.00 78.75 192 ALA A O 1
ATOM 1439 N N . VAL A 1 193 ? 1.971 -0.405 25.942 1.00 79.12 193 VAL A N 1
ATOM 1440 C CA . VAL A 1 193 ? 1.932 1.024 26.300 1.00 79.12 193 VAL A CA 1
ATOM 1441 C C . VAL A 1 193 ? 0.495 1.556 26.323 1.00 79.12 193 VAL A C 1
ATOM 1443 O O . VAL A 1 193 ? 0.136 2.257 27.266 1.00 79.12 193 VAL A O 1
ATOM 1446 N N . ALA A 1 194 ? -0.337 1.196 25.339 1.00 71.94 194 ALA A N 1
ATOM 1447 C CA . ALA A 1 194 ? -1.733 1.639 25.269 1.00 71.94 194 ALA A CA 1
ATOM 1448 C C . ALA A 1 194 ? -2.594 1.111 26.434 1.00 71.94 194 ALA A C 1
ATOM 1450 O O . ALA A 1 194 ? -3.550 1.763 26.844 1.00 71.94 194 ALA A O 1
ATOM 1451 N N . ARG A 1 195 ? -2.249 -0.056 26.993 1.00 76.81 195 ARG A N 1
ATOM 1452 C CA . ARG A 1 195 ? -2.923 -0.650 28.161 1.00 76.81 195 ARG A CA 1
ATOM 1453 C C . ARG A 1 195 ? -2.423 -0.120 29.505 1.00 76.81 195 ARG A C 1
ATOM 1455 O O . ARG A 1 195 ? -2.981 -0.487 30.533 1.00 76.81 195 ARG A O 1
ATOM 1462 N N . GLY A 1 196 ? -1.385 0.717 29.508 1.00 70.19 196 GLY A N 1
ATOM 1463 C CA . GLY A 1 196 ? -0.770 1.204 30.740 1.00 70.19 196 GLY A CA 1
ATOM 1464 C C . GLY A 1 196 ? -0.062 0.105 31.537 1.00 70.19 196 GLY A C 1
ATOM 1465 O O . GLY A 1 196 ? 0.023 0.205 32.758 1.00 70.19 196 GLY A O 1
ATOM 1466 N N . GLU A 1 197 ? 0.430 -0.948 30.872 1.00 69.94 197 GLU A N 1
ATOM 1467 C CA . GLU A 1 197 ? 1.159 -2.035 31.531 1.00 69.94 197 GLU A CA 1
ATOM 1468 C C . GLU A 1 197 ? 2.464 -1.483 32.138 1.00 69.94 197 GLU A C 1
ATOM 1470 O O . GLU A 1 197 ? 3.419 -1.163 31.428 1.00 69.94 197 GLU A O 1
ATOM 1475 N N . ALA A 1 198 ? 2.494 -1.347 33.470 1.00 54.06 198 ALA A N 1
ATOM 1476 C CA . ALA A 1 198 ? 3.600 -0.739 34.219 1.00 54.06 198 ALA A CA 1
ATOM 1477 C C . ALA A 1 198 ? 4.928 -1.516 34.114 1.00 54.06 198 ALA A C 1
ATOM 1479 O O . ALA A 1 198 ? 5.984 -0.969 34.420 1.00 54.06 198 ALA A O 1
ATOM 1480 N N . SER A 1 199 ? 4.878 -2.774 33.671 1.00 56.69 199 SER A N 1
ATOM 1481 C CA . SER A 1 199 ? 6.026 -3.675 33.550 1.00 56.69 199 SER A CA 1
ATOM 1482 C C . SER A 1 199 ? 6.840 -3.497 32.265 1.00 56.69 199 SER A C 1
ATOM 1484 O O . SER A 1 199 ? 7.934 -4.048 32.169 1.00 56.69 199 SER A O 1
ATOM 1486 N N . LEU A 1 200 ? 6.342 -2.770 31.254 1.00 67.19 200 LEU A N 1
ATOM 1487 C CA . LEU A 1 200 ? 7.068 -2.647 29.990 1.00 67.19 200 LEU A CA 1
ATOM 1488 C C . LEU A 1 200 ? 8.141 -1.555 30.066 1.00 67.19 200 LEU A C 1
ATOM 1490 O O . LEU A 1 200 ? 7.903 -0.378 29.775 1.00 67.19 200 LEU A O 1
ATOM 1494 N N . GLU A 1 201 ? 9.366 -1.964 30.372 1.00 79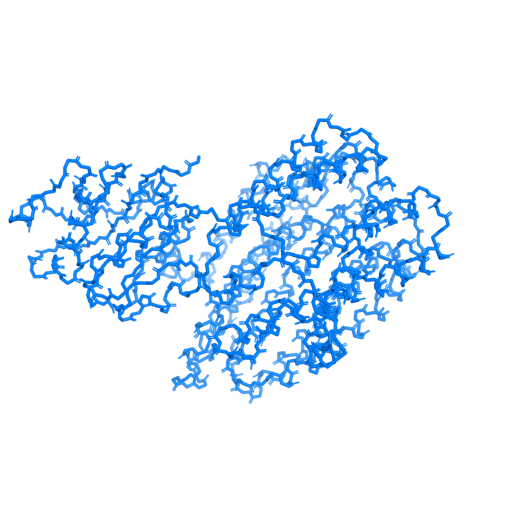.50 201 GLU A N 1
ATOM 1495 C CA . GLU A 1 201 ? 10.515 -1.077 30.280 1.00 79.50 201 GLU A CA 1
ATOM 1496 C C . GLU A 1 201 ? 10.916 -0.802 28.821 1.00 79.50 201 GLU A C 1
ATOM 1498 O O . GLU A 1 201 ? 11.274 -1.698 28.050 1.00 79.50 201 GLU A O 1
ATOM 1503 N N . VAL A 1 202 ? 10.941 0.481 28.445 1.00 83.81 202 VAL A N 1
ATOM 1504 C CA . VAL A 1 202 ? 11.423 0.933 27.126 1.00 83.81 202 VAL A CA 1
ATOM 1505 C C . VAL A 1 202 ? 12.861 0.457 26.866 1.00 83.81 202 VAL A C 1
ATOM 1507 O O . VAL A 1 202 ? 13.192 0.090 25.739 1.00 83.81 202 VAL A O 1
ATOM 1510 N N . SER A 1 203 ? 13.697 0.411 27.906 1.00 84.31 203 SER A N 1
ATOM 1511 C CA . SER A 1 203 ? 15.061 -0.136 27.893 1.00 84.31 203 SER A CA 1
ATOM 1512 C C . SER A 1 203 ? 15.106 -1.605 27.472 1.00 84.31 203 SER A C 1
ATOM 1514 O O . SER A 1 203 ? 15.948 -1.955 26.640 1.00 84.31 203 SER A O 1
ATOM 1516 N N . SER A 1 204 ? 14.205 -2.447 27.988 1.00 87.62 204 SER A N 1
ATOM 1517 C CA . SER A 1 204 ? 14.135 -3.879 27.656 1.00 87.62 204 SER A CA 1
ATOM 1518 C C . SER A 1 204 ? 13.692 -4.113 26.212 1.00 87.62 204 SER A C 1
ATOM 1520 O O . SER A 1 204 ? 14.268 -4.947 25.514 1.00 87.62 204 SER A O 1
ATOM 1522 N N . VAL A 1 205 ? 12.739 -3.320 25.705 1.00 87.88 205 VAL A N 1
ATOM 1523 C CA . VAL A 1 205 ? 12.323 -3.394 24.291 1.00 87.88 205 VAL A CA 1
ATOM 1524 C C . VAL A 1 205 ? 13.455 -2.960 23.356 1.00 87.88 205 VAL A C 1
ATOM 1526 O O . VAL A 1 205 ? 13.695 -3.617 22.342 1.00 87.88 205 VAL A O 1
ATOM 1529 N N . ILE A 1 206 ? 14.184 -1.886 23.684 1.00 88.56 206 ILE A N 1
ATOM 1530 C CA . ILE A 1 206 ? 15.348 -1.451 22.892 1.00 88.56 206 ILE A CA 1
ATOM 1531 C C . ILE A 1 206 ? 16.440 -2.527 22.907 1.00 88.56 206 ILE A C 1
ATOM 1533 O O . ILE A 1 206 ? 16.991 -2.831 21.850 1.00 88.56 206 ILE A O 1
ATOM 1537 N N . GLY A 1 207 ? 16.742 -3.124 24.064 1.00 90.62 207 GLY A N 1
ATOM 1538 C CA . GLY A 1 207 ? 17.743 -4.189 24.160 1.00 90.62 207 GLY A CA 1
ATOM 1539 C C . GLY A 1 207 ? 17.347 -5.448 23.387 1.00 90.62 207 GLY A C 1
ATOM 1540 O O . GLY A 1 207 ? 18.181 -6.014 22.680 1.00 90.62 207 GLY A O 1
ATOM 1541 N N . ALA A 1 208 ? 16.065 -5.825 23.415 1.00 92.25 208 ALA A N 1
ATOM 1542 C CA . ALA A 1 208 ? 15.533 -6.908 22.590 1.00 92.25 208 ALA A CA 1
ATOM 1543 C C . ALA A 1 208 ? 15.669 -6.623 21.089 1.00 92.25 208 ALA A C 1
ATOM 1545 O O . ALA A 1 208 ? 16.195 -7.452 20.346 1.00 92.25 208 ALA A O 1
ATOM 1546 N N . ARG A 1 209 ? 15.283 -5.421 20.641 1.00 92.00 209 ARG A N 1
ATOM 1547 C CA . ARG A 1 209 ? 15.453 -5.006 19.239 1.00 92.00 209 ARG A CA 1
ATOM 1548 C C . ARG A 1 209 ? 16.917 -4.971 18.825 1.00 92.00 209 ARG A C 1
ATOM 1550 O O . ARG A 1 209 ? 17.229 -5.370 17.713 1.00 92.00 209 ARG A O 1
ATOM 1557 N N . LEU A 1 210 ? 17.812 -4.523 19.701 1.00 92.81 210 LEU A N 1
ATOM 1558 C CA . LEU A 1 210 ? 19.240 -4.469 19.408 1.00 92.81 210 LEU A CA 1
ATOM 1559 C C . LEU A 1 210 ? 19.832 -5.875 19.248 1.00 92.81 210 LEU A C 1
ATOM 1561 O O . LEU A 1 210 ? 20.580 -6.104 18.302 1.00 92.81 210 LEU A O 1
ATOM 1565 N N . MET A 1 211 ? 19.450 -6.826 20.105 1.00 94.12 211 MET A N 1
ATOM 1566 C CA . MET A 1 211 ? 19.867 -8.223 19.953 1.00 94.12 211 MET A CA 1
ATOM 1567 C C . MET A 1 211 ? 19.337 -8.827 18.645 1.00 94.12 211 MET A C 1
ATOM 1569 O O . MET A 1 211 ? 20.097 -9.423 17.885 1.00 94.12 211 MET A O 1
ATOM 1573 N N . ASN A 1 212 ? 18.064 -8.587 18.323 1.00 93.50 212 ASN A N 1
ATOM 1574 C CA . ASN A 1 212 ? 17.473 -9.033 17.061 1.00 93.50 212 ASN A CA 1
ATOM 1575 C C . ASN A 1 212 ? 18.141 -8.370 15.843 1.00 93.50 212 ASN A C 1
ATOM 1577 O O . ASN A 1 212 ? 18.342 -9.035 14.831 1.00 93.50 212 ASN A O 1
ATOM 1581 N N . SER A 1 213 ? 18.539 -7.095 15.934 1.00 93.50 213 SER A N 1
ATOM 1582 C CA . SER A 1 213 ? 19.325 -6.405 14.901 1.00 93.50 213 SER A CA 1
ATOM 1583 C C . SER A 1 213 ? 20.695 -7.045 14.694 1.00 93.50 213 SER A C 1
ATOM 1585 O O . SER A 1 213 ? 21.126 -7.170 13.551 1.00 93.50 213 SER A O 1
ATOM 1587 N N . ILE A 1 214 ? 21.373 -7.461 15.768 1.00 93.06 214 ILE A N 1
ATOM 1588 C CA . ILE A 1 214 ? 22.667 -8.153 15.689 1.00 93.06 214 ILE A CA 1
ATOM 1589 C C . ILE A 1 214 ? 22.492 -9.514 15.005 1.00 93.06 214 ILE A C 1
ATOM 1591 O O . ILE A 1 214 ? 23.211 -9.817 14.056 1.00 93.06 214 ILE A O 1
ATOM 1595 N N . ILE A 1 215 ? 21.496 -10.302 15.422 1.00 92.56 215 ILE A N 1
ATOM 1596 C CA . ILE A 1 215 ? 21.176 -11.595 14.795 1.00 92.56 215 ILE A CA 1
ATOM 1597 C C . ILE A 1 215 ? 20.853 -11.397 13.308 1.00 92.56 215 ILE A C 1
ATOM 1599 O O . ILE A 1 215 ? 21.419 -12.078 12.455 1.00 92.56 215 ILE A O 1
ATOM 1603 N N . ALA A 1 216 ? 19.996 -10.426 12.981 1.00 92.19 216 ALA A N 1
ATOM 1604 C CA . ALA A 1 216 ? 19.642 -10.103 11.603 1.00 92.19 216 ALA A CA 1
ATOM 1605 C C . ALA A 1 216 ? 20.864 -9.668 10.779 1.00 92.19 216 ALA A C 1
ATOM 1607 O O . ALA A 1 216 ? 20.989 -10.079 9.630 1.00 92.19 216 ALA A O 1
ATOM 1608 N N . PH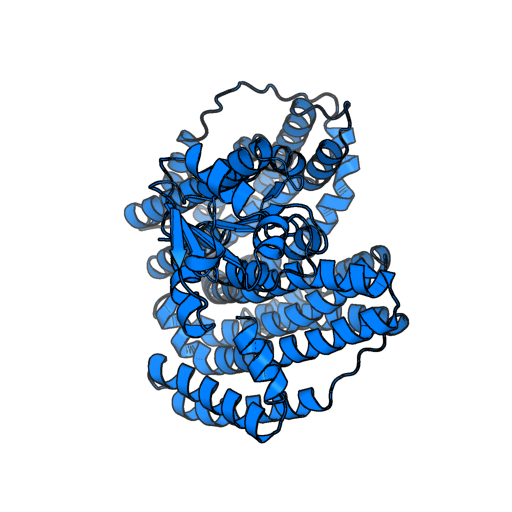E A 1 217 ? 21.789 -8.894 11.355 1.00 92.19 217 PHE A N 1
ATOM 1609 C CA . PHE A 1 217 ? 23.028 -8.491 10.688 1.00 92.19 217 PHE A CA 1
ATOM 1610 C C . PHE A 1 217 ? 23.905 -9.698 10.325 1.00 92.19 217 PHE A C 1
ATOM 1612 O O . PHE A 1 217 ? 24.373 -9.784 9.191 1.00 92.19 217 PHE A O 1
ATOM 1619 N N . PHE A 1 218 ? 24.078 -10.662 11.236 1.00 91.00 218 PHE A N 1
ATOM 1620 C CA . PHE A 1 218 ? 24.833 -11.888 10.945 1.00 91.00 218 PHE A CA 1
ATOM 1621 C C . PHE A 1 218 ? 24.144 -12.773 9.903 1.00 91.00 218 PHE A C 1
ATOM 1623 O O . PHE A 1 218 ? 24.816 -13.305 9.021 1.00 91.00 218 PHE A O 1
ATOM 1630 N N . LEU A 1 219 ? 22.813 -12.888 9.949 1.00 90.31 219 LEU A N 1
ATOM 1631 C CA . LEU A 1 219 ? 22.048 -13.616 8.931 1.00 90.31 219 LEU A CA 1
ATOM 1632 C C . LEU A 1 219 ? 22.181 -12.973 7.546 1.00 90.31 219 LEU A C 1
ATOM 1634 O O . LEU A 1 219 ? 22.320 -13.685 6.553 1.00 90.31 219 LEU A O 1
ATOM 1638 N N . VAL A 1 220 ? 22.188 -11.638 7.472 1.00 89.00 220 VAL A N 1
ATOM 1639 C CA . VAL A 1 220 ? 22.478 -10.930 6.220 1.00 89.00 220 VAL A CA 1
ATOM 1640 C C . VAL A 1 220 ? 23.924 -11.164 5.788 1.00 89.00 220 VAL A C 1
ATOM 1642 O O . VAL A 1 220 ? 24.156 -11.430 4.619 1.00 89.00 220 VAL A O 1
ATOM 1645 N N . GLY A 1 221 ? 24.890 -11.136 6.709 1.00 86.50 221 GLY A N 1
ATOM 1646 C CA . GLY A 1 221 ? 26.286 -11.469 6.409 1.00 86.50 221 GLY A CA 1
ATOM 1647 C C . GLY A 1 221 ? 26.441 -12.864 5.792 1.00 86.50 221 GLY A C 1
ATOM 1648 O O . GLY A 1 221 ? 27.167 -13.023 4.814 1.00 86.50 221 GLY A O 1
ATOM 1649 N N . LEU A 1 222 ? 25.702 -13.853 6.305 1.00 85.31 222 LEU A N 1
ATOM 1650 C CA . LEU A 1 222 ? 25.671 -15.209 5.754 1.00 85.31 222 LEU A CA 1
ATOM 1651 C C . LEU A 1 222 ? 25.020 -15.253 4.363 1.00 85.31 222 LEU A C 1
ATOM 1653 O O . LEU A 1 222 ? 25.485 -15.983 3.489 1.00 85.31 222 LEU A O 1
ATOM 1657 N N . SER A 1 223 ? 23.973 -14.456 4.126 1.00 81.94 223 SER A N 1
ATOM 1658 C CA . SER A 1 223 ? 23.297 -14.430 2.824 1.00 81.94 223 SER A CA 1
ATOM 1659 C C . SER A 1 223 ? 24.160 -13.842 1.704 1.00 81.94 223 SER A C 1
ATOM 1661 O O . SER A 1 223 ? 23.917 -14.145 0.536 1.00 81.94 223 SER A O 1
ATOM 1663 N N . LEU A 1 224 ? 25.215 -13.084 2.033 1.00 82.12 224 LEU A N 1
ATOM 1664 C CA . LEU A 1 224 ? 26.172 -12.557 1.051 1.00 82.12 224 LEU A CA 1
ATOM 1665 C C . LEU A 1 224 ? 26.922 -13.650 0.290 1.00 82.12 224 LEU A C 1
ATOM 1667 O O . LEU A 1 224 ? 27.376 -13.384 -0.818 1.00 82.12 224 LEU A O 1
ATOM 1671 N N . ILE A 1 225 ? 27.017 -14.867 0.838 1.00 79.12 225 ILE A N 1
ATOM 1672 C CA . ILE A 1 225 ? 27.620 -16.018 0.144 1.00 79.12 225 ILE A CA 1
ATOM 1673 C C . ILE A 1 225 ? 26.887 -16.300 -1.178 1.00 79.12 225 ILE A C 1
ATOM 1675 O O . ILE A 1 225 ? 27.499 -16.733 -2.149 1.00 79.12 225 ILE A O 1
ATOM 1679 N N . PHE A 1 226 ? 25.590 -15.994 -1.242 1.00 73.44 226 PHE A N 1
ATOM 1680 C CA . PHE A 1 226 ? 24.766 -16.183 -2.435 1.00 73.44 226 PHE A CA 1
ATOM 1681 C C . PHE A 1 226 ? 24.784 -14.976 -3.387 1.00 73.44 226 PHE A C 1
ATOM 1683 O O . PHE A 1 226 ? 24.193 -15.038 -4.463 1.00 73.44 226 PHE A O 1
ATOM 1690 N N . ILE A 1 227 ? 25.445 -13.871 -3.022 1.00 75.69 227 ILE A N 1
ATOM 1691 C CA . ILE A 1 227 ? 25.493 -12.648 -3.830 1.00 75.69 227 ILE A CA 1
ATOM 1692 C C . ILE A 1 227 ? 26.815 -12.597 -4.598 1.00 75.69 227 ILE A C 1
ATOM 1694 O O . ILE A 1 227 ? 27.844 -12.179 -4.074 1.00 75.69 227 ILE A O 1
ATOM 1698 N N . ALA A 1 228 ? 26.769 -12.951 -5.883 1.00 68.88 228 ALA A N 1
ATOM 1699 C CA . ALA A 1 228 ? 27.955 -12.966 -6.743 1.00 68.88 228 ALA A CA 1
ATOM 1700 C C . ALA A 1 228 ? 28.566 -11.567 -6.987 1.00 68.88 228 ALA A C 1
ATOM 1702 O O . ALA A 1 228 ? 29.769 -11.431 -7.201 1.00 68.88 228 ALA A O 1
ATOM 1703 N N . ASN A 1 229 ? 27.756 -10.501 -6.968 1.00 77.44 229 ASN A N 1
ATOM 1704 C CA . ASN A 1 229 ? 28.212 -9.149 -7.298 1.00 77.44 229 ASN A CA 1
ATOM 1705 C C . ASN A 1 229 ? 28.743 -8.396 -6.061 1.00 77.44 229 ASN A C 1
ATOM 1707 O O . ASN A 1 229 ? 27.982 -8.031 -5.160 1.00 77.44 229 ASN A O 1
ATOM 1711 N N . ARG A 1 230 ? 30.045 -8.068 -6.071 1.00 81.06 230 ARG A N 1
ATOM 1712 C CA . ARG A 1 230 ? 30.742 -7.352 -4.984 1.00 81.06 230 ARG A CA 1
ATOM 1713 C C . ARG A 1 230 ? 30.094 -6.014 -4.612 1.00 81.06 230 ARG A C 1
ATOM 1715 O O . ARG A 1 230 ? 29.981 -5.706 -3.429 1.00 81.06 230 ARG A O 1
ATOM 1722 N N . THR A 1 231 ? 29.649 -5.227 -5.589 1.00 77.50 231 THR A N 1
ATOM 1723 C CA . THR A 1 231 ? 28.994 -3.931 -5.344 1.00 77.50 231 THR A CA 1
ATOM 1724 C C . THR A 1 231 ? 27.648 -4.121 -4.648 1.00 77.50 231 THR A C 1
ATOM 1726 O O . THR A 1 231 ? 27.314 -3.379 -3.727 1.00 77.50 231 THR A O 1
ATOM 1729 N N . THR A 1 232 ? 26.900 -5.158 -5.035 1.00 76.25 232 THR A N 1
ATOM 1730 C CA . THR A 1 232 ? 25.628 -5.516 -4.384 1.00 76.25 232 THR A CA 1
ATOM 1731 C C . THR A 1 232 ? 25.862 -5.954 -2.942 1.00 76.25 232 THR A C 1
ATOM 1733 O O . THR A 1 232 ? 25.189 -5.462 -2.039 1.00 76.25 232 THR A O 1
ATOM 1736 N N . ALA A 1 233 ? 26.860 -6.811 -2.709 1.00 81.75 233 ALA A N 1
ATOM 1737 C CA . ALA A 1 233 ? 27.219 -7.274 -1.371 1.00 81.75 233 ALA A CA 1
ATOM 1738 C C . ALA A 1 233 ? 27.650 -6.117 -0.449 1.00 81.75 233 ALA A C 1
ATOM 1740 O O . ALA A 1 233 ? 27.194 -6.031 0.691 1.00 81.75 233 ALA A O 1
ATOM 1741 N N . LEU A 1 234 ? 28.463 -5.179 -0.955 1.00 81.38 234 LEU A N 1
ATOM 1742 C CA . LEU A 1 234 ? 28.870 -3.982 -0.211 1.00 81.38 234 LEU A CA 1
ATOM 1743 C C . LEU A 1 234 ? 27.677 -3.080 0.133 1.00 81.38 234 LEU A C 1
ATOM 1745 O O . LEU A 1 234 ? 27.568 -2.632 1.271 1.00 81.38 234 LEU A O 1
ATOM 1749 N N . LEU A 1 235 ? 26.755 -2.849 -0.807 1.00 77.50 235 LEU A N 1
ATOM 1750 C CA . LEU A 1 235 ? 25.552 -2.052 -0.545 1.00 77.50 235 LEU A CA 1
ATOM 1751 C C . LEU A 1 235 ? 24.641 -2.710 0.497 1.00 77.50 235 LEU A C 1
ATOM 1753 O O . LEU A 1 235 ? 24.174 -2.029 1.409 1.00 77.50 235 LEU A O 1
ATOM 1757 N N . VAL A 1 236 ? 24.432 -4.027 0.407 1.00 82.00 236 VAL A N 1
ATOM 1758 C CA . VAL A 1 236 ? 23.669 -4.802 1.400 1.00 82.00 236 VAL A CA 1
ATOM 1759 C C . VAL A 1 236 ? 24.306 -4.681 2.788 1.00 82.00 236 VAL A C 1
ATOM 1761 O O . VAL A 1 236 ? 23.600 -4.404 3.760 1.00 82.00 236 VAL A O 1
ATOM 1764 N N . LEU A 1 237 ? 25.632 -4.818 2.895 1.00 83.56 237 LEU A N 1
ATOM 1765 C CA . LEU A 1 237 ? 26.364 -4.639 4.153 1.00 83.56 237 LEU A CA 1
ATOM 1766 C C . LEU A 1 237 ? 26.205 -3.225 4.716 1.00 83.56 237 LEU A C 1
ATOM 1768 O O . LEU A 1 237 ? 25.823 -3.068 5.877 1.00 83.56 237 LEU A O 1
ATOM 1772 N N . CYS A 1 238 ? 26.435 -2.198 3.894 1.00 80.44 238 CYS A N 1
ATOM 1773 C CA . CYS A 1 238 ? 26.282 -0.801 4.301 1.00 80.44 238 CYS A CA 1
ATOM 1774 C C . CYS A 1 238 ? 24.855 -0.504 4.781 1.00 80.44 238 CYS A C 1
ATOM 1776 O O . CYS A 1 238 ? 24.667 0.145 5.810 1.00 80.44 238 CYS A O 1
ATOM 1778 N N . PHE A 1 239 ? 23.842 -1.014 4.079 1.00 79.19 239 PHE A N 1
ATOM 1779 C CA . PHE A 1 239 ? 22.446 -0.888 4.489 1.00 79.19 239 PHE A CA 1
ATOM 1780 C C . PHE A 1 239 ? 22.150 -1.651 5.781 1.00 79.19 239 PHE A C 1
ATOM 1782 O O . PHE A 1 239 ? 21.372 -1.168 6.601 1.00 79.19 239 PHE A O 1
ATOM 1789 N N . SER A 1 240 ? 22.794 -2.788 6.029 1.00 83.38 240 SER A N 1
ATOM 1790 C CA . SER A 1 240 ? 22.572 -3.587 7.242 1.00 83.38 240 SER A CA 1
ATOM 1791 C C . SER A 1 240 ? 23.104 -2.914 8.510 1.00 83.38 240 SER A C 1
ATOM 1793 O O . SER A 1 240 ? 22.543 -3.111 9.586 1.00 83.38 240 SER A O 1
ATOM 1795 N N . ILE A 1 241 ? 24.092 -2.020 8.399 1.00 83.38 241 ILE A N 1
ATOM 1796 C CA . ILE A 1 241 ? 24.539 -1.171 9.523 1.00 83.38 241 ILE A CA 1
ATOM 1797 C C . ILE A 1 241 ? 23.379 -0.304 10.059 1.00 83.38 241 ILE A C 1
ATOM 1799 O O . ILE A 1 241 ? 23.324 0.011 11.250 1.00 83.38 241 ILE A O 1
ATOM 1803 N N . SER A 1 242 ? 22.384 0.005 9.217 1.00 80.38 242 SER A N 1
ATOM 1804 C CA . SER A 1 242 ? 21.173 0.743 9.605 1.00 80.38 242 SER A CA 1
ATOM 1805 C C . SER A 1 242 ? 20.316 0.062 10.673 1.00 80.38 242 SER A C 1
ATOM 1807 O O . SER A 1 242 ? 19.527 0.739 11.341 1.00 80.38 242 SER A O 1
ATOM 1809 N N . LEU A 1 243 ? 20.460 -1.257 10.845 1.00 84.69 243 LEU A N 1
ATOM 1810 C CA . LEU A 1 243 ? 19.676 -2.045 11.794 1.00 84.69 243 LEU A CA 1
ATOM 1811 C C . LEU A 1 243 ? 19.937 -1.611 13.239 1.00 84.69 243 LEU A C 1
ATOM 1813 O O . LEU A 1 243 ? 19.024 -1.659 14.067 1.00 84.69 243 LEU A O 1
ATOM 1817 N N . ILE A 1 244 ? 21.154 -1.146 13.538 1.00 85.25 244 ILE A N 1
ATOM 1818 C CA . ILE A 1 244 ? 21.540 -0.719 14.885 1.00 85.25 244 ILE A CA 1
ATOM 1819 C C . ILE A 1 244 ? 20.807 0.580 15.265 1.00 85.25 244 ILE A C 1
ATOM 1821 O O . ILE A 1 244 ? 20.043 0.548 16.230 1.00 85.25 244 ILE A O 1
ATOM 1825 N N . PRO A 1 245 ? 20.908 1.698 14.510 1.00 79.81 245 PRO A N 1
ATOM 1826 C CA . PRO A 1 245 ? 20.113 2.896 14.793 1.00 79.81 245 PRO A CA 1
ATOM 1827 C C . PRO A 1 245 ? 18.600 2.648 14.787 1.00 79.81 245 PRO A C 1
ATOM 1829 O O . PRO A 1 245 ? 17.876 3.250 15.580 1.00 79.81 245 PRO A O 1
ATOM 1832 N N . ASN A 1 246 ? 18.111 1.744 13.929 1.00 78.69 246 ASN A N 1
ATOM 1833 C CA . ASN A 1 246 ? 16.688 1.410 13.857 1.00 78.69 246 ASN A CA 1
ATOM 1834 C C . ASN A 1 246 ? 16.163 0.835 15.190 1.00 78.69 246 ASN A C 1
ATOM 1836 O O . ASN A 1 246 ? 15.046 1.164 15.597 1.00 78.69 246 ASN A O 1
ATOM 1840 N N . ALA A 1 247 ? 16.977 0.068 15.927 1.00 84.88 247 ALA A N 1
ATOM 1841 C CA . ALA A 1 247 ? 16.602 -0.489 17.231 1.00 84.88 247 ALA A CA 1
ATOM 1842 C C . ALA A 1 247 ? 16.222 0.589 18.268 1.00 84.88 247 ALA A C 1
ATOM 1844 O O . ALA A 1 247 ? 15.337 0.363 19.097 1.00 84.88 247 ALA A O 1
ATOM 1845 N N . PHE A 1 248 ? 16.821 1.781 18.175 1.00 81.00 248 PHE A N 1
ATOM 1846 C CA . PHE A 1 248 ? 16.583 2.905 19.086 1.00 81.00 248 PHE A CA 1
ATOM 1847 C C . PHE A 1 248 ? 15.376 3.776 18.706 1.00 81.00 248 PHE A C 1
ATOM 1849 O O . PHE A 1 248 ? 15.013 4.680 19.460 1.00 81.00 248 PHE A O 1
ATOM 1856 N N . LEU A 1 249 ? 14.729 3.532 17.559 1.00 76.56 249 LEU A N 1
ATOM 1857 C CA . LEU A 1 249 ? 13.562 4.315 17.148 1.00 76.56 249 LEU A CA 1
ATOM 1858 C C . LEU A 1 249 ? 12.376 4.058 18.086 1.00 76.56 249 LEU A C 1
ATOM 1860 O O . LEU A 1 249 ? 11.884 2.935 18.189 1.00 76.56 249 LEU A O 1
ATOM 1864 N N . LEU A 1 250 ? 11.883 5.121 18.724 1.00 75.56 250 LEU A N 1
ATOM 1865 C CA . LEU A 1 250 ? 10.777 5.094 19.692 1.00 75.56 250 LEU A CA 1
ATOM 1866 C C . LEU A 1 250 ? 9.396 5.291 19.051 1.00 75.56 250 LEU A C 1
ATOM 1868 O O . LEU A 1 250 ? 8.441 5.655 19.735 1.00 75.56 250 LEU A O 1
ATOM 1872 N N . ASP A 1 251 ? 9.276 5.055 17.744 1.00 68.31 251 ASP A N 1
ATOM 1873 C CA . ASP A 1 251 ? 8.020 5.235 17.008 1.00 68.31 251 ASP A CA 1
ATOM 1874 C C . ASP A 1 251 ? 6.869 4.446 17.650 1.00 68.31 251 ASP A C 1
ATOM 1876 O O . ASP A 1 251 ? 5.786 4.985 17.843 1.00 68.31 251 ASP A O 1
ATOM 1880 N N . TRP A 1 252 ? 7.134 3.201 18.054 1.00 76.81 252 TRP A N 1
ATOM 1881 C CA . TRP A 1 252 ? 6.175 2.314 18.721 1.00 76.81 252 TRP A CA 1
ATOM 1882 C C . TRP A 1 252 ? 5.716 2.849 20.088 1.00 76.81 252 TRP A C 1
ATOM 1884 O O . TRP A 1 252 ? 4.557 2.691 20.462 1.00 76.81 252 TRP A O 1
ATOM 1894 N N . TYR A 1 253 ? 6.605 3.524 20.822 1.00 76.75 253 TYR A N 1
ATOM 1895 C CA . TYR A 1 253 ? 6.304 4.086 22.138 1.00 76.75 253 TYR A CA 1
ATOM 1896 C C . TYR A 1 253 ? 5.409 5.318 22.012 1.00 76.75 253 TYR A C 1
ATOM 1898 O O . TYR A 1 253 ? 4.384 5.427 22.682 1.00 76.75 253 TYR A O 1
ATOM 1906 N N . PHE A 1 254 ? 5.770 6.240 21.114 1.00 64.25 254 PHE A N 1
ATOM 1907 C CA . PHE A 1 254 ? 4.944 7.415 20.840 1.00 64.25 254 PHE A CA 1
ATOM 1908 C C . PHE A 1 254 ? 3.614 7.043 20.176 1.00 64.25 254 PHE A C 1
ATOM 1910 O O . PHE A 1 254 ? 2.632 7.748 20.393 1.00 64.25 254 PHE A O 1
ATOM 1917 N N . GLN A 1 255 ? 3.563 5.935 19.429 1.00 63.41 255 GLN A N 1
ATOM 1918 C CA . GLN A 1 255 ? 2.320 5.373 18.898 1.00 63.41 255 GLN A CA 1
ATOM 1919 C C . GLN A 1 255 ? 1.388 4.912 20.012 1.00 63.41 255 GLN A C 1
ATOM 1921 O O . GLN A 1 255 ? 0.242 5.341 20.042 1.00 63.41 255 GLN A O 1
ATOM 1926 N N . GLY A 1 256 ? 1.888 4.104 20.952 1.00 62.25 256 GLY A N 1
ATOM 1927 C CA . GLY A 1 256 ? 1.090 3.637 22.089 1.00 62.25 256 GLY A CA 1
ATOM 1928 C C . GLY A 1 256 ? 0.629 4.763 23.021 1.00 62.25 256 GLY A C 1
ATOM 1929 O O . GLY A 1 256 ? -0.379 4.613 23.696 1.00 62.25 256 GLY A O 1
ATOM 1930 N N . LYS A 1 257 ? 1.337 5.902 23.043 1.00 63.12 257 LYS A N 1
ATOM 1931 C CA . LYS A 1 257 ? 0.951 7.115 23.789 1.00 63.12 257 LYS A CA 1
ATOM 1932 C C . LYS A 1 257 ? 0.087 8.108 23.002 1.00 63.12 257 LYS A C 1
ATOM 1934 O O . LYS A 1 257 ? -0.094 9.230 23.469 1.00 63.12 257 LYS A O 1
ATOM 1939 N N . GLU A 1 258 ? -0.360 7.758 21.795 1.00 58.69 258 GLU A N 1
ATOM 1940 C CA . GLU A 1 258 ? -1.138 8.646 20.912 1.00 58.69 258 GLU A CA 1
ATOM 1941 C C . GLU A 1 258 ? -0.437 9.995 20.606 1.00 58.69 258 GLU A C 1
ATOM 1943 O O . GLU A 1 258 ? -1.051 11.005 20.262 1.00 58.69 258 GLU A O 1
ATOM 1948 N N . ALA A 1 259 ? 0.897 10.035 20.693 1.00 57.94 259 ALA A N 1
ATOM 1949 C CA . ALA A 1 259 ? 1.722 11.239 20.550 1.00 57.94 259 ALA A CA 1
ATOM 1950 C C . ALA A 1 259 ? 2.395 11.323 19.164 1.00 57.94 259 ALA A C 1
ATOM 1952 O O . ALA A 1 259 ? 3.563 11.706 19.030 1.00 57.94 259 ALA A O 1
ATOM 1953 N N . MET A 1 260 ? 1.651 10.963 18.113 1.00 54.09 260 MET A N 1
ATOM 1954 C CA . MET A 1 260 ? 2.170 10.759 16.753 1.00 54.09 260 MET A CA 1
ATOM 1955 C C . MET A 1 260 ? 2.659 12.019 16.029 1.00 54.09 260 MET A C 1
ATOM 1957 O O . MET A 1 260 ? 3.475 11.922 15.109 1.00 54.09 260 MET A O 1
ATOM 1961 N N . SER A 1 261 ? 2.234 13.211 16.456 1.00 49.81 261 SER A N 1
ATOM 1962 C CA . SER A 1 261 ? 2.596 14.473 15.792 1.00 49.81 261 SER A CA 1
ATOM 1963 C C . SER A 1 261 ? 4.112 14.697 15.721 1.00 49.81 261 SER A C 1
ATOM 1965 O O . SER A 1 261 ? 4.635 15.086 14.676 1.00 49.81 261 SER A O 1
ATOM 1967 N N . ARG A 1 262 ? 4.843 14.377 16.798 1.00 50.19 262 ARG A N 1
ATOM 1968 C CA . ARG A 1 262 ? 6.307 14.541 16.880 1.00 50.19 262 ARG A CA 1
ATOM 1969 C C . ARG A 1 262 ? 7.050 13.564 15.963 1.00 50.19 262 ARG A C 1
ATOM 1971 O O . ARG A 1 262 ? 8.034 13.938 15.327 1.00 50.19 262 ARG A O 1
ATOM 1978 N N . VAL A 1 263 ? 6.547 12.335 15.858 1.00 54.41 263 VAL A N 1
ATOM 1979 C CA . VAL A 1 263 ? 7.112 11.280 15.003 1.00 54.41 263 VAL A CA 1
ATOM 1980 C C . VAL A 1 263 ? 6.867 11.583 13.520 1.00 54.41 263 VAL A C 1
ATOM 1982 O O . VAL A 1 263 ? 7.781 11.455 12.703 1.00 54.41 263 VAL A O 1
ATOM 1985 N N . GLY A 1 264 ? 5.670 12.058 13.161 1.00 51.25 264 GLY A N 1
ATOM 1986 C CA . GLY A 1 264 ? 5.322 12.432 11.785 1.00 51.25 264 GLY A CA 1
ATOM 1987 C C . GLY A 1 264 ? 6.175 13.579 11.225 1.00 51.25 264 GLY A C 1
ATOM 1988 O O . GLY A 1 264 ? 6.641 13.508 10.081 1.00 51.25 264 GLY A O 1
ATOM 1989 N N . VAL A 1 265 ? 6.458 14.607 12.039 1.00 55.75 265 VAL A N 1
ATOM 1990 C CA . VAL A 1 265 ? 7.339 15.728 11.655 1.00 55.75 265 VAL A CA 1
ATOM 1991 C C . VAL A 1 265 ? 8.762 15.242 11.391 1.00 55.75 265 VAL A C 1
ATOM 1993 O O . VAL A 1 265 ? 9.312 15.539 10.327 1.00 55.75 265 VAL A O 1
ATOM 1996 N N . ALA A 1 266 ? 9.329 14.449 12.305 1.00 58.03 266 ALA A N 1
ATOM 1997 C CA . ALA A 1 266 ? 10.666 13.881 12.142 1.00 58.03 266 ALA A CA 1
ATOM 1998 C C . ALA A 1 266 ? 10.760 13.019 10.872 1.00 58.03 266 ALA A C 1
ATOM 2000 O O . ALA A 1 266 ? 11.663 13.203 10.059 1.00 58.03 266 ALA A O 1
ATOM 2001 N N . ARG A 1 267 ? 9.771 12.149 10.632 1.00 60.94 267 ARG A N 1
ATOM 2002 C CA . ARG A 1 267 ? 9.708 11.281 9.445 1.00 60.94 267 ARG A CA 1
ATOM 2003 C C . ARG A 1 267 ? 9.609 12.061 8.134 1.00 60.94 267 ARG A C 1
ATOM 2005 O O . ARG A 1 267 ? 10.259 11.691 7.157 1.00 60.94 267 ARG A O 1
ATOM 2012 N N . THR A 1 268 ? 8.816 13.130 8.105 1.00 60.59 268 THR A N 1
ATOM 2013 C CA . THR A 1 268 ? 8.666 13.977 6.911 1.00 60.59 268 THR A CA 1
ATOM 2014 C C . THR A 1 268 ? 9.938 14.776 6.639 1.00 60.59 268 THR A C 1
ATOM 2016 O O . THR A 1 268 ? 10.395 14.832 5.499 1.00 60.59 268 THR A O 1
ATOM 2019 N N . ALA A 1 269 ? 10.556 15.339 7.682 1.00 62.38 269 ALA A N 1
ATOM 2020 C CA . ALA A 1 269 ? 11.829 16.046 7.567 1.00 62.38 269 ALA A CA 1
ATOM 2021 C C . ALA A 1 269 ? 12.954 15.118 7.078 1.00 62.38 269 ALA A C 1
ATOM 2023 O O . ALA A 1 269 ? 13.706 15.485 6.171 1.00 62.38 269 ALA A O 1
ATOM 2024 N N . SER A 1 270 ? 13.034 13.893 7.611 1.00 64.75 270 SER A N 1
ATOM 2025 C CA . SER A 1 270 ? 13.970 12.870 7.136 1.00 64.75 270 SER A CA 1
ATOM 2026 C C . SER A 1 270 ? 13.722 12.497 5.674 1.00 64.75 270 SER A C 1
ATOM 2028 O O . SER A 1 270 ? 14.678 12.430 4.907 1.00 64.75 270 SER A O 1
ATOM 2030 N N . ALA A 1 271 ? 12.464 12.319 5.255 1.00 60.50 271 ALA A N 1
ATOM 2031 C CA . ALA A 1 271 ? 12.128 11.996 3.867 1.00 60.50 271 ALA A CA 1
ATOM 2032 C C . ALA A 1 271 ? 12.486 13.127 2.886 1.00 60.50 271 ALA A C 1
ATOM 2034 O O . ALA A 1 271 ? 13.077 12.861 1.843 1.00 60.50 271 ALA A O 1
ATOM 2035 N N . ALA A 1 272 ? 12.192 14.383 3.237 1.00 65.75 272 ALA A N 1
ATOM 2036 C CA . ALA A 1 272 ? 12.560 15.545 2.426 1.00 65.75 272 ALA A CA 1
ATOM 2037 C C . ALA A 1 272 ? 14.085 15.703 2.315 1.00 65.75 272 ALA A C 1
ATOM 2039 O O . ALA A 1 272 ? 14.612 15.973 1.241 1.00 65.75 272 ALA A O 1
ATOM 2040 N N . THR A 1 273 ? 14.808 15.468 3.412 1.00 68.06 273 THR A N 1
ATOM 2041 C CA . THR A 1 273 ? 16.278 15.506 3.411 1.00 68.06 273 THR A CA 1
ATOM 2042 C C . THR A 1 273 ? 16.850 14.398 2.531 1.00 68.06 273 THR A C 1
ATOM 2044 O O . THR A 1 273 ? 17.734 14.663 1.724 1.00 68.06 273 THR A O 1
ATOM 2047 N N . TYR A 1 274 ? 16.325 13.176 2.645 1.00 68.06 274 TYR A N 1
ATOM 2048 C CA . TYR A 1 274 ? 16.740 12.058 1.801 1.00 68.06 274 TYR A CA 1
ATOM 2049 C C . TYR A 1 274 ? 16.487 12.350 0.315 1.00 68.06 274 TYR A C 1
ATOM 2051 O O . TYR A 1 274 ? 17.364 12.093 -0.501 1.00 68.06 274 TYR A O 1
ATOM 2059 N N . LEU A 1 275 ? 15.344 12.956 -0.033 1.00 67.88 275 LEU A N 1
ATOM 2060 C CA . LEU A 1 275 ? 15.054 13.411 -1.398 1.00 67.88 275 LEU A CA 1
ATOM 2061 C C . LEU A 1 275 ? 16.092 14.428 -1.895 1.00 67.88 275 LEU A C 1
ATOM 2063 O O . LEU A 1 275 ? 16.617 14.264 -2.992 1.00 67.88 275 LEU A O 1
ATOM 2067 N N . ILE A 1 276 ? 16.412 15.449 -1.095 1.00 74.31 276 ILE A N 1
ATOM 2068 C CA . ILE A 1 276 ? 17.395 16.480 -1.463 1.00 74.31 276 ILE A CA 1
ATOM 2069 C C . ILE A 1 276 ? 18.784 15.857 -1.652 1.00 74.31 276 ILE A C 1
ATOM 2071 O O . ILE A 1 276 ? 19.436 16.101 -2.661 1.00 74.31 276 ILE A O 1
ATOM 2075 N N . LEU A 1 277 ? 19.226 15.010 -0.719 1.00 76.44 277 LEU A N 1
ATOM 2076 C CA . LEU A 1 277 ? 20.524 14.340 -0.807 1.00 76.44 277 LEU A CA 1
ATOM 2077 C C . LEU A 1 277 ? 20.591 13.390 -2.005 1.00 76.44 277 LEU A C 1
ATOM 2079 O O . LEU A 1 277 ? 21.581 13.406 -2.729 1.00 76.44 277 LEU A O 1
ATOM 2083 N N . ALA A 1 278 ? 19.531 12.624 -2.266 1.00 69.50 278 ALA A N 1
ATOM 2084 C CA . ALA A 1 278 ? 19.437 11.784 -3.455 1.00 69.50 278 ALA A CA 1
ATOM 2085 C C . ALA A 1 278 ? 19.509 12.624 -4.743 1.00 69.50 278 ALA A C 1
ATOM 2087 O O . ALA A 1 278 ? 20.236 12.279 -5.673 1.00 69.50 278 ALA A O 1
ATOM 2088 N N . ALA A 1 279 ? 18.813 13.764 -4.780 1.00 75.06 279 ALA A N 1
ATOM 2089 C CA . ALA A 1 279 ? 18.810 14.672 -5.921 1.00 75.06 279 ALA A CA 1
ATOM 2090 C C . ALA A 1 279 ? 20.157 15.376 -6.150 1.00 75.06 279 ALA A C 1
ATOM 2092 O O . ALA A 1 279 ? 20.487 15.687 -7.293 1.00 75.06 279 ALA A O 1
ATOM 2093 N N . LEU A 1 280 ? 20.953 15.623 -5.112 1.00 78.31 280 LEU A N 1
ATOM 2094 C CA . LEU A 1 280 ? 22.234 16.321 -5.253 1.00 78.31 280 LEU A CA 1
ATOM 2095 C C . LEU A 1 280 ? 23.415 15.365 -5.457 1.00 78.31 280 LEU A C 1
ATOM 2097 O O . LEU A 1 280 ? 24.297 15.657 -6.261 1.00 78.31 280 LEU A O 1
ATOM 2101 N N . LEU A 1 281 ? 23.426 14.232 -4.750 1.00 76.38 281 LEU A N 1
ATOM 2102 C CA . LEU A 1 281 ? 24.608 13.374 -4.621 1.00 76.38 281 LEU A CA 1
ATOM 2103 C C . LEU A 1 281 ? 24.574 12.131 -5.508 1.00 76.38 281 LEU A C 1
ATOM 2105 O O . LEU A 1 281 ? 25.634 11.644 -5.875 1.00 76.38 281 LEU A O 1
ATOM 2109 N N . VAL A 1 282 ? 23.395 11.605 -5.860 1.00 78.50 282 VAL A N 1
ATOM 2110 C CA . VAL A 1 282 ? 23.328 10.306 -6.544 1.00 78.50 282 VAL A CA 1
ATOM 2111 C C . VAL A 1 282 ? 23.535 10.472 -8.044 1.00 78.50 282 VAL A C 1
ATOM 2113 O O . VAL A 1 282 ? 22.669 11.008 -8.750 1.00 78.50 282 VAL A O 1
ATOM 2116 N N . ARG A 1 283 ? 24.690 9.982 -8.507 1.00 78.38 283 ARG A N 1
ATOM 2117 C CA . ARG A 1 283 ? 25.057 9.787 -9.918 1.00 78.38 283 ARG A CA 1
ATOM 2118 C C . ARG A 1 283 ? 25.382 8.321 -10.225 1.00 78.38 283 ARG A C 1
ATOM 2120 O O . ARG A 1 283 ? 25.255 7.905 -11.367 1.00 78.38 283 ARG A O 1
ATOM 2127 N N . SER A 1 284 ? 25.753 7.544 -9.210 1.00 75.81 284 SER A N 1
ATOM 2128 C CA . SER A 1 284 ? 26.043 6.112 -9.269 1.00 75.81 284 SER A CA 1
ATOM 2129 C C . SER A 1 284 ? 25.450 5.373 -8.056 1.00 75.81 284 SER A C 1
ATOM 2131 O O . SER A 1 284 ? 25.151 6.006 -7.036 1.00 75.81 284 SER A O 1
ATOM 2133 N N . PRO A 1 285 ? 25.311 4.032 -8.096 1.00 67.50 285 PRO A N 1
ATOM 2134 C CA . PRO A 1 285 ? 24.862 3.250 -6.939 1.00 67.50 285 PRO A CA 1
ATOM 2135 C C . PRO A 1 285 ? 25.734 3.422 -5.692 1.00 67.50 285 PRO A C 1
ATOM 2137 O O . PRO A 1 285 ? 25.223 3.347 -4.577 1.00 67.50 285 PRO A O 1
ATOM 2140 N N . ALA A 1 286 ? 27.035 3.678 -5.860 1.00 73.88 286 ALA A N 1
ATOM 2141 C CA . ALA A 1 286 ? 27.966 3.858 -4.747 1.00 73.88 286 ALA A CA 1
ATOM 2142 C C . ALA A 1 286 ? 27.671 5.131 -3.930 1.00 73.88 286 ALA A C 1
ATOM 2144 O O . ALA A 1 286 ? 27.887 5.153 -2.717 1.00 73.88 286 ALA A O 1
ATOM 2145 N N . ASP A 1 287 ? 27.095 6.162 -4.554 1.00 76.75 287 ASP A N 1
ATOM 2146 C CA . ASP A 1 287 ? 26.785 7.437 -3.893 1.00 76.75 287 ASP A CA 1
ATOM 2147 C C . ASP A 1 287 ? 25.692 7.298 -2.821 1.00 76.75 287 ASP A C 1
ATOM 2149 O O . ASP A 1 287 ? 25.601 8.109 -1.895 1.00 76.75 287 ASP A O 1
ATOM 2153 N N . LEU A 1 288 ? 24.882 6.235 -2.891 1.00 70.00 288 LEU A N 1
ATOM 2154 C CA . LEU A 1 288 ? 23.873 5.930 -1.873 1.00 70.00 288 LEU A CA 1
ATOM 2155 C C . LEU A 1 288 ? 24.486 5.644 -0.501 1.00 70.00 288 LEU A C 1
ATOM 2157 O O . LEU A 1 288 ? 23.821 5.877 0.511 1.00 70.00 288 LEU A O 1
ATOM 2161 N N . ILE A 1 289 ? 25.746 5.203 -0.450 1.00 70.50 289 ILE A N 1
ATOM 2162 C CA . ILE A 1 289 ? 26.478 5.004 0.805 1.00 70.50 289 ILE A CA 1
ATOM 2163 C C . ILE A 1 289 ? 26.627 6.347 1.533 1.00 70.50 289 ILE A C 1
ATOM 2165 O O . ILE A 1 289 ? 26.367 6.433 2.735 1.00 70.50 289 ILE A O 1
ATOM 2169 N N . TRP A 1 290 ? 26.946 7.420 0.803 1.00 69.19 290 TRP A N 1
ATOM 2170 C CA . TRP A 1 290 ? 27.075 8.765 1.368 1.00 69.19 290 TRP A CA 1
ATOM 2171 C C . TRP A 1 290 ? 25.731 9.343 1.813 1.00 69.19 290 TRP A C 1
ATOM 2173 O O . TRP A 1 290 ? 25.649 9.974 2.870 1.00 69.19 290 TRP A O 1
ATOM 2183 N N . VAL A 1 291 ? 24.657 9.072 1.066 1.00 68.94 291 VAL A N 1
ATOM 2184 C CA . VAL A 1 291 ? 23.294 9.471 1.456 1.00 68.94 291 VAL A CA 1
ATOM 2185 C C . VAL A 1 291 ? 22.866 8.768 2.751 1.00 68.94 291 VAL A C 1
ATOM 2187 O O . VAL A 1 291 ? 22.292 9.402 3.647 1.00 68.94 291 VAL A O 1
ATOM 2190 N N . ALA A 1 292 ? 23.173 7.475 2.885 1.00 63.62 292 ALA A N 1
ATOM 2191 C CA . ALA A 1 292 ? 22.918 6.718 4.105 1.00 63.62 292 ALA A CA 1
ATOM 2192 C C . ALA A 1 292 ? 23.737 7.281 5.282 1.00 63.62 292 ALA A C 1
ATOM 2194 O O . ALA A 1 292 ? 23.159 7.628 6.313 1.00 63.62 292 ALA A O 1
ATOM 2195 N N . ALA A 1 293 ? 25.047 7.487 5.102 1.00 66.00 293 ALA A N 1
ATOM 2196 C CA . ALA A 1 293 ? 25.947 8.060 6.109 1.00 66.00 293 ALA A CA 1
ATOM 2197 C C . ALA A 1 293 ? 25.480 9.438 6.620 1.00 66.00 293 ALA A C 1
ATOM 2199 O O . ALA A 1 293 ? 25.399 9.669 7.831 1.00 66.00 293 ALA A O 1
ATOM 2200 N N . ALA A 1 294 ? 25.102 10.341 5.711 1.00 65.00 294 ALA A N 1
ATOM 2201 C CA . ALA A 1 294 ? 24.596 11.671 6.048 1.00 65.00 294 ALA A CA 1
ATOM 2202 C C . ALA A 1 294 ? 23.274 11.621 6.837 1.00 65.00 294 ALA A C 1
ATOM 2204 O O . ALA A 1 294 ? 23.039 12.451 7.719 1.00 65.00 294 ALA A O 1
ATOM 2205 N N . SER A 1 295 ? 22.431 10.622 6.561 1.00 59.84 295 SER A N 1
ATOM 2206 C CA . SER A 1 295 ? 21.166 10.417 7.271 1.00 59.84 295 SER A CA 1
ATOM 2207 C C . SER A 1 295 ? 21.376 9.960 8.725 1.00 59.84 295 SER A C 1
ATOM 2209 O O . SER A 1 295 ? 20.582 10.331 9.592 1.00 59.84 295 SER A O 1
ATOM 2211 N N . TYR A 1 296 ? 22.463 9.233 9.029 1.00 60.12 296 TYR A N 1
ATOM 2212 C CA . TYR A 1 296 ? 22.782 8.791 10.398 1.00 60.12 296 TYR A CA 1
ATOM 2213 C C . TYR A 1 296 ? 23.272 9.907 11.310 1.00 60.12 296 TYR A C 1
ATOM 2215 O O . TYR A 1 296 ? 22.912 9.930 12.485 1.00 60.12 296 TYR A O 1
ATOM 2223 N N . ARG A 1 297 ? 24.044 10.866 10.786 1.00 55.84 297 ARG A N 1
ATOM 2224 C CA . ARG A 1 297 ? 24.649 11.946 11.588 1.00 55.84 297 ARG A CA 1
ATOM 2225 C C . ARG A 1 297 ? 23.612 12.856 12.273 1.00 55.84 297 ARG A C 1
ATOM 2227 O O . ARG A 1 297 ? 23.950 13.587 13.198 1.00 55.84 297 ARG A O 1
ATOM 2234 N N . ARG A 1 298 ? 22.343 12.798 11.847 1.00 54.19 298 ARG A N 1
ATOM 2235 C CA . ARG A 1 298 ? 21.215 13.534 12.444 1.00 54.19 298 ARG A CA 1
ATOM 2236 C C . ARG A 1 298 ? 20.507 12.815 13.592 1.00 54.19 298 ARG A C 1
ATOM 2238 O O . ARG A 1 298 ? 19.753 13.465 14.313 1.00 54.19 298 ARG A O 1
ATOM 2245 N N . LEU A 1 299 ? 20.726 11.514 13.785 1.00 51.62 299 LEU A N 1
ATOM 2246 C CA . LEU A 1 299 ? 20.187 10.779 14.931 1.00 51.62 299 LEU A CA 1
ATOM 2247 C C . LEU A 1 299 ? 21.068 11.059 16.151 1.00 51.62 299 LEU A C 1
ATOM 2249 O O . LEU A 1 299 ? 21.837 10.207 16.578 1.00 51.62 299 LEU A O 1
ATOM 2253 N N . ASN A 1 300 ? 20.987 12.278 16.684 1.00 43.91 300 ASN A N 1
ATOM 2254 C CA . ASN A 1 300 ? 21.642 12.640 17.935 1.00 43.91 300 ASN A CA 1
ATOM 2255 C C . ASN A 1 300 ? 20.606 12.477 19.066 1.00 43.91 300 ASN A C 1
ATOM 2257 O O . ASN A 1 300 ? 19.717 13.325 19.196 1.00 43.91 300 ASN A O 1
ATOM 2261 N N . PRO A 1 301 ? 20.616 11.367 19.831 1.00 48.97 301 PRO A N 1
ATOM 2262 C CA . PRO A 1 301 ? 19.603 11.129 20.847 1.00 48.97 301 PRO A CA 1
ATOM 2263 C C . PRO A 1 301 ? 19.803 12.103 22.010 1.00 48.97 301 PRO A C 1
ATOM 2265 O O . PRO A 1 301 ? 20.778 12.030 22.753 1.00 48.97 301 PRO A O 1
ATOM 2268 N N . THR A 1 302 ? 18.840 13.001 22.206 1.00 44.66 302 THR A N 1
ATOM 2269 C CA . THR A 1 302 ? 18.818 13.982 23.304 1.00 44.66 302 THR A CA 1
ATOM 2270 C C . THR A 1 302 ? 18.589 13.354 24.688 1.00 44.66 302 THR A C 1
ATOM 2272 O O . THR A 1 302 ? 18.633 14.054 25.696 1.00 44.66 302 THR A O 1
ATOM 2275 N N . LYS A 1 303 ? 18.408 12.027 24.775 1.00 53.59 303 LYS A N 1
ATOM 2276 C CA . LYS A 1 303 ? 18.447 11.245 26.021 1.00 53.59 303 LYS A CA 1
ATOM 2277 C C . LYS A 1 303 ? 19.213 9.940 25.797 1.00 53.59 303 LYS A C 1
ATOM 2279 O O . LYS A 1 303 ? 18.843 9.149 24.932 1.00 53.59 303 LYS A O 1
ATOM 2284 N N . ARG A 1 304 ? 20.256 9.693 26.599 1.00 56.97 304 ARG A N 1
ATOM 2285 C CA . ARG A 1 304 ? 20.993 8.416 26.632 1.00 56.97 304 ARG A CA 1
ATOM 2286 C C . ARG A 1 304 ? 20.107 7.330 27.255 1.00 56.97 304 ARG A C 1
ATOM 2288 O O . ARG A 1 304 ? 20.198 7.067 28.449 1.00 56.97 304 ARG A O 1
ATOM 2295 N N . LEU A 1 305 ? 19.225 6.723 26.464 1.00 66.75 305 LEU A N 1
ATOM 2296 C CA . LEU A 1 305 ? 18.519 5.508 26.870 1.00 66.75 305 LEU A CA 1
ATOM 2297 C C . LEU A 1 305 ? 19.505 4.339 26.821 1.00 66.75 305 LEU A C 1
ATOM 2299 O O . LEU A 1 305 ? 20.120 4.093 25.783 1.00 66.75 305 LEU A O 1
ATOM 2303 N N . ARG A 1 306 ? 19.685 3.645 27.948 1.00 78.88 306 ARG A N 1
ATOM 2304 C CA . ARG A 1 306 ? 20.545 2.459 28.018 1.00 78.88 306 ARG A CA 1
ATOM 2305 C C . ARG A 1 306 ? 19.712 1.212 27.691 1.00 78.88 306 ARG A C 1
ATOM 2307 O O . ARG A 1 306 ? 18.666 1.031 28.314 1.00 78.88 306 ARG A O 1
ATOM 2314 N N . PRO A 1 307 ? 20.127 0.376 26.722 1.00 83.44 307 PRO A N 1
ATOM 2315 C CA . PRO A 1 307 ? 19.442 -0.880 26.442 1.00 83.44 307 PRO A CA 1
ATOM 2316 C C . PRO A 1 307 ? 19.595 -1.845 27.624 1.00 83.44 307 PRO A C 1
ATOM 2318 O O . PRO A 1 307 ? 20.687 -1.975 28.177 1.00 83.44 307 PRO A O 1
ATOM 2321 N N . SER A 1 308 ? 18.507 -2.525 27.985 1.00 86.44 308 SER A N 1
ATOM 2322 C CA . SER A 1 308 ? 18.510 -3.630 28.948 1.00 86.44 308 SER A CA 1
ATOM 2323 C C . SER A 1 308 ? 18.397 -4.950 28.196 1.00 86.44 308 SER A C 1
ATOM 2325 O O . SER A 1 308 ? 17.493 -5.132 27.383 1.00 86.44 308 SER A O 1
ATOM 2327 N N . PHE A 1 309 ? 19.322 -5.874 28.453 1.00 88.69 309 PHE A N 1
ATOM 2328 C CA . PHE A 1 309 ? 19.352 -7.187 27.804 1.00 88.69 309 PHE A CA 1
ATOM 2329 C C . PHE A 1 309 ? 18.799 -8.299 28.700 1.00 88.69 309 PHE A C 1
ATOM 2331 O O . PHE A 1 309 ? 18.907 -9.466 28.357 1.00 88.69 309 PHE A O 1
ATOM 2338 N N . THR A 1 310 ? 18.211 -7.993 29.850 1.00 86.75 310 THR A N 1
ATOM 2339 C CA . THR A 1 310 ? 17.811 -9.043 30.799 1.00 86.75 310 THR A CA 1
ATOM 2340 C C . THR A 1 310 ? 16.681 -9.918 30.241 1.00 86.75 310 THR A C 1
ATOM 2342 O O . THR A 1 310 ? 16.716 -11.139 30.359 1.00 86.75 310 THR A O 1
ATOM 2345 N N . GLU A 1 311 ? 15.716 -9.315 29.543 1.00 86.75 311 GLU A N 1
ATOM 2346 C CA . GLU A 1 311 ? 14.477 -9.987 29.118 1.00 86.75 311 GLU A CA 1
ATOM 2347 C C . GLU A 1 311 ? 14.380 -10.212 27.602 1.00 86.75 311 GLU A C 1
ATOM 2349 O O . GLU A 1 311 ? 13.318 -10.569 27.085 1.00 86.75 311 GLU A O 1
ATOM 2354 N N . TRP A 1 312 ? 15.478 -10.019 26.858 1.00 90.19 312 TRP A N 1
ATOM 2355 C CA . TRP A 1 312 ? 15.433 -9.971 25.391 1.00 90.19 312 TRP A CA 1
ATOM 2356 C C . TRP A 1 312 ? 14.834 -11.236 24.761 1.00 90.19 312 TRP A C 1
ATOM 2358 O O . TRP A 1 312 ? 14.061 -11.140 23.805 1.00 90.19 312 TRP A O 1
ATOM 2368 N N . LYS A 1 313 ? 15.155 -12.414 25.318 1.00 91.44 313 LYS A N 1
ATOM 2369 C CA . LYS A 1 313 ? 14.650 -13.710 24.840 1.00 91.44 313 LYS A CA 1
ATOM 2370 C C . LYS A 1 313 ? 13.146 -13.831 25.057 1.00 91.44 313 LYS A C 1
ATOM 2372 O O . LYS A 1 313 ? 12.423 -14.145 24.118 1.00 91.44 313 LYS A O 1
ATOM 2377 N N . SER A 1 314 ? 12.689 -13.549 26.278 1.00 89.62 314 SER A N 1
ATOM 2378 C CA . SER A 1 314 ? 11.276 -13.645 26.662 1.00 89.62 314 SER A CA 1
ATOM 2379 C C . SER A 1 314 ? 10.408 -12.697 25.832 1.00 89.62 314 SER A C 1
ATOM 2381 O O . SER A 1 314 ? 9.407 -13.114 25.244 1.00 89.62 314 SER A O 1
ATOM 2383 N N . LEU A 1 315 ? 10.846 -11.441 25.689 1.00 87.62 315 LEU A N 1
ATOM 2384 C CA . LEU A 1 315 ? 10.151 -10.435 24.884 1.00 87.62 315 LEU A CA 1
ATOM 2385 C C . LEU A 1 315 ? 10.104 -10.818 23.403 1.00 87.62 315 LEU A C 1
ATOM 2387 O O . LEU A 1 315 ? 9.050 -10.714 22.776 1.00 87.62 315 LEU A O 1
ATOM 2391 N N . THR A 1 316 ? 11.221 -11.295 22.846 1.00 87.69 316 THR A N 1
ATOM 2392 C CA . THR A 1 316 ? 11.278 -11.704 21.435 1.00 87.69 316 THR A CA 1
ATOM 2393 C C . THR A 1 316 ? 10.380 -12.906 21.171 1.00 87.69 316 THR A C 1
ATOM 2395 O O . THR A 1 316 ? 9.598 -12.867 20.228 1.00 87.69 316 THR A O 1
ATOM 2398 N N . LEU A 1 317 ? 10.419 -13.940 22.017 1.00 88.81 317 LEU A N 1
ATOM 2399 C CA . LEU A 1 317 ? 9.561 -15.123 21.876 1.00 88.81 317 LEU A CA 1
ATOM 2400 C C . LEU A 1 317 ? 8.074 -14.772 22.004 1.00 88.81 317 LEU A C 1
ATOM 2402 O O . LEU A 1 317 ? 7.258 -15.260 21.225 1.00 88.81 317 LEU A O 1
ATOM 2406 N N . SER A 1 318 ? 7.728 -13.872 22.926 1.00 84.50 318 SER A N 1
ATOM 2407 C CA . SER A 1 318 ? 6.348 -13.409 23.118 1.00 84.50 318 SER A CA 1
ATOM 2408 C C . SER A 1 318 ? 5.832 -12.580 21.935 1.00 84.50 318 SER A C 1
ATOM 2410 O O . SER A 1 318 ? 4.652 -12.647 21.589 1.00 84.50 318 SER A O 1
ATOM 2412 N N . ALA A 1 319 ? 6.707 -11.799 21.296 1.00 86.12 319 ALA A N 1
ATOM 2413 C CA . ALA A 1 319 ? 6.369 -10.973 20.138 1.00 86.12 319 ALA A CA 1
ATOM 2414 C C . ALA A 1 319 ? 6.479 -11.718 18.792 1.00 86.12 319 ALA A C 1
ATOM 2416 O O . ALA A 1 319 ? 5.896 -11.276 17.796 1.00 86.12 319 ALA A O 1
ATOM 2417 N N . PHE A 1 320 ? 7.170 -12.863 18.760 1.00 84.94 320 PHE A N 1
ATOM 2418 C CA . PHE A 1 320 ? 7.482 -13.613 17.544 1.00 84.94 320 PHE A CA 1
ATOM 2419 C C . PHE A 1 320 ? 6.256 -13.970 16.689 1.00 84.94 320 PHE A C 1
ATOM 2421 O O . PHE A 1 320 ? 6.331 -13.750 15.481 1.00 84.94 320 PHE A O 1
ATOM 2428 N N . PRO A 1 321 ? 5.106 -14.423 17.235 1.00 80.38 321 PRO A N 1
ATOM 2429 C CA . PRO A 1 321 ? 3.933 -14.730 16.411 1.00 80.38 321 PRO A CA 1
ATOM 2430 C C . PRO A 1 321 ? 3.407 -13.517 15.627 1.00 80.38 321 PRO A C 1
ATOM 2432 O O . PRO A 1 321 ? 3.038 -13.641 14.457 1.00 80.38 321 PRO A O 1
ATOM 2435 N N . LEU A 1 322 ? 3.427 -12.325 16.240 1.00 73.94 322 LEU A N 1
ATOM 2436 C CA . LEU A 1 322 ? 3.051 -11.072 15.574 1.00 73.94 322 LEU A CA 1
ATOM 2437 C C . LEU A 1 322 ? 4.080 -10.692 14.499 1.00 73.94 322 LEU A C 1
ATOM 2439 O O . LEU A 1 322 ? 3.715 -10.248 13.409 1.00 73.94 322 LEU A O 1
ATOM 2443 N N . GLY A 1 323 ? 5.367 -10.900 14.794 1.00 80.56 323 GLY A N 1
ATOM 2444 C CA . GLY A 1 323 ? 6.462 -10.702 13.845 1.00 80.56 323 GLY A CA 1
ATOM 2445 C C . GLY A 1 323 ? 6.345 -11.613 12.624 1.00 80.56 323 GLY A C 1
ATOM 2446 O O . GLY A 1 323 ? 6.402 -11.129 11.493 1.00 80.56 323 GLY A O 1
ATOM 2447 N N . LEU A 1 324 ? 6.096 -12.905 12.835 1.00 81.44 324 LEU A N 1
ATOM 2448 C CA . LEU A 1 324 ? 5.970 -13.905 11.779 1.00 81.44 324 LEU A CA 1
ATOM 2449 C C . LEU A 1 324 ? 4.823 -13.571 10.820 1.00 81.44 324 LEU A C 1
ATOM 2451 O O . LEU A 1 324 ? 5.027 -13.579 9.608 1.00 81.44 324 LEU A O 1
ATOM 2455 N N . GLY A 1 325 ? 3.652 -13.192 11.345 1.00 73.12 325 GLY A N 1
ATOM 2456 C CA . GLY A 1 325 ? 2.523 -12.759 10.516 1.00 73.12 325 GLY A CA 1
ATOM 2457 C C . GLY A 1 325 ? 2.877 -11.578 9.606 1.00 73.12 325 GLY A C 1
ATOM 2458 O O . GLY A 1 325 ? 2.516 -11.574 8.430 1.00 73.12 325 GLY A O 1
ATOM 2459 N N . SER A 1 326 ? 3.653 -10.612 10.111 1.00 74.19 326 SER A N 1
ATOM 2460 C CA . SER A 1 326 ? 4.117 -9.482 9.299 1.00 74.19 326 SER A CA 1
ATOM 2461 C C . SER A 1 326 ? 5.109 -9.904 8.209 1.00 74.19 326 SER A C 1
ATOM 2463 O O . SER A 1 326 ? 4.986 -9.440 7.077 1.00 74.19 326 SER A O 1
ATOM 2465 N N . ILE A 1 327 ? 6.049 -10.811 8.517 1.00 82.62 327 ILE A N 1
ATOM 2466 C CA . ILE A 1 327 ? 7.040 -11.347 7.564 1.00 82.62 327 ILE A CA 1
ATOM 2467 C C . ILE A 1 327 ? 6.339 -12.097 6.432 1.00 82.62 327 ILE A C 1
ATOM 2469 O O . ILE A 1 327 ? 6.639 -11.850 5.264 1.00 82.62 327 ILE A O 1
ATOM 2473 N N . LEU A 1 328 ? 5.370 -12.950 6.772 1.00 78.62 328 LEU A N 1
ATOM 2474 C CA . LEU A 1 328 ? 4.576 -13.693 5.796 1.00 78.62 328 LEU A CA 1
ATOM 2475 C C . LEU A 1 328 ? 3.768 -12.757 4.892 1.00 78.62 328 LEU A C 1
ATOM 2477 O O . LEU A 1 328 ? 3.798 -12.921 3.677 1.00 78.62 328 LEU A O 1
ATOM 2481 N N . ALA A 1 329 ? 3.120 -11.733 5.455 1.00 74.75 329 ALA A N 1
ATOM 2482 C CA . ALA A 1 329 ? 2.384 -10.745 4.664 1.00 74.75 329 ALA A CA 1
ATOM 2483 C C . ALA A 1 329 ? 3.293 -9.985 3.679 1.00 74.75 329 ALA A C 1
ATOM 2485 O O . ALA A 1 329 ? 2.888 -9.666 2.563 1.00 74.75 329 ALA A O 1
ATOM 2486 N N . GLN A 1 330 ? 4.546 -9.729 4.063 1.00 81.00 330 GLN A N 1
ATOM 2487 C CA . GLN A 1 330 ? 5.513 -9.031 3.213 1.00 81.00 330 GLN A CA 1
ATOM 2488 C C . GLN A 1 330 ? 6.160 -9.930 2.158 1.00 81.00 330 GLN A C 1
ATOM 2490 O O . GLN A 1 330 ? 6.765 -9.403 1.223 1.00 81.00 330 GLN A O 1
ATOM 2495 N N . ALA A 1 331 ? 6.011 -11.256 2.251 1.00 82.31 331 ALA A N 1
ATOM 2496 C CA . ALA A 1 331 ? 6.478 -12.174 1.217 1.00 82.31 331 ALA A CA 1
ATOM 2497 C C . ALA A 1 331 ? 5.854 -11.839 -0.145 1.00 82.31 331 ALA A C 1
ATOM 2499 O O . ALA A 1 331 ? 6.578 -11.734 -1.126 1.00 82.31 331 ALA A O 1
ATOM 2500 N N . SER A 1 332 ? 4.556 -11.534 -0.203 1.00 76.94 332 SER A N 1
ATOM 2501 C CA . SER A 1 332 ? 3.874 -11.181 -1.461 1.00 76.94 332 SER A CA 1
ATOM 2502 C C . SER A 1 332 ? 4.416 -9.924 -2.144 1.00 76.94 332 SER A C 1
ATOM 2504 O O . SER A 1 332 ? 4.301 -9.793 -3.358 1.00 76.94 332 SER A O 1
ATOM 2506 N N . VAL A 1 333 ? 5.046 -9.014 -1.396 1.00 80.81 333 VAL A N 1
ATOM 2507 C CA . VAL A 1 333 ? 5.545 -7.737 -1.932 1.00 80.81 333 VAL A CA 1
ATOM 2508 C C . VAL A 1 333 ? 7.053 -7.767 -2.185 1.00 80.81 333 VAL A C 1
ATOM 2510 O O . VAL A 1 333 ? 7.523 -7.236 -3.191 1.00 80.81 333 VAL A O 1
ATOM 2513 N N . ASN A 1 334 ? 7.818 -8.377 -1.279 1.00 87.38 334 ASN A N 1
ATOM 2514 C CA . ASN A 1 334 ? 9.279 -8.300 -1.268 1.00 87.38 334 ASN A CA 1
ATOM 2515 C C . ASN A 1 334 ? 9.966 -9.569 -1.796 1.00 87.38 334 ASN A C 1
ATOM 2517 O O . ASN A 1 334 ? 11.148 -9.513 -2.120 1.00 87.38 334 ASN A O 1
ATOM 2521 N N . LEU A 1 335 ? 9.264 -10.699 -1.923 1.00 91.38 335 LEU A N 1
ATOM 2522 C CA . LEU A 1 335 ? 9.854 -11.923 -2.468 1.00 91.38 335 LEU A CA 1
ATOM 2523 C C . LEU A 1 335 ? 10.185 -11.830 -3.970 1.00 91.38 335 LEU A C 1
ATOM 2525 O O . LEU A 1 335 ? 11.273 -12.272 -4.339 1.00 91.38 335 LEU A O 1
ATOM 2529 N N . PRO A 1 336 ? 9.334 -11.253 -4.847 1.00 93.88 336 PRO A N 1
ATOM 2530 C CA . PRO A 1 336 ? 9.588 -11.287 -6.289 1.00 93.88 336 PRO A CA 1
ATOM 2531 C C . PRO A 1 336 ? 10.918 -10.642 -6.721 1.00 93.88 336 PRO A C 1
ATOM 2533 O O . PRO A 1 336 ? 11.669 -11.299 -7.439 1.00 93.88 336 PRO A O 1
ATOM 2536 N N . PRO A 1 337 ? 11.310 -9.436 -6.247 1.00 91.81 337 PRO A N 1
ATOM 2537 C CA . PRO A 1 337 ? 12.621 -8.869 -6.580 1.00 91.81 337 PRO A CA 1
ATOM 2538 C C . PRO A 1 337 ? 13.802 -9.747 -6.141 1.00 91.81 337 PRO A C 1
ATOM 2540 O O . PRO A 1 337 ? 14.824 -9.777 -6.822 1.00 91.81 337 PRO A O 1
ATOM 2543 N N . LEU A 1 338 ? 13.664 -10.467 -5.020 1.00 90.19 338 LEU A N 1
ATOM 2544 C CA . LEU A 1 338 ? 14.685 -11.391 -4.526 1.00 90.19 338 LEU A CA 1
ATOM 2545 C C . LEU A 1 338 ? 14.804 -12.617 -5.442 1.00 90.19 338 LEU A C 1
ATOM 2547 O O . LEU A 1 338 ? 15.905 -12.969 -5.848 1.00 90.19 338 LEU A O 1
ATOM 2551 N N . VAL A 1 339 ? 13.674 -13.235 -5.798 1.00 92.75 339 VAL A N 1
ATOM 2552 C CA . VAL A 1 339 ? 13.634 -14.411 -6.682 1.00 92.75 339 VAL A CA 1
ATOM 2553 C C . VAL A 1 339 ? 14.171 -14.068 -8.070 1.00 92.75 339 VAL A C 1
ATOM 2555 O O . VAL A 1 339 ? 15.009 -14.795 -8.594 1.00 92.75 339 VAL A O 1
ATOM 2558 N N . ILE A 1 340 ? 13.771 -12.926 -8.633 1.00 94.06 340 ILE A N 1
ATOM 2559 C CA . ILE A 1 340 ? 14.303 -12.428 -9.910 1.00 94.06 340 ILE A CA 1
ATOM 2560 C C . ILE A 1 340 ? 15.815 -12.193 -9.808 1.00 94.06 340 ILE A C 1
ATOM 2562 O O . ILE A 1 340 ? 16.544 -12.591 -10.707 1.00 94.06 340 ILE A O 1
ATOM 2566 N N . GLY A 1 341 ? 16.300 -11.597 -8.714 1.00 89.06 341 GLY A N 1
ATOM 2567 C CA . GLY A 1 341 ? 17.731 -11.343 -8.523 1.00 89.06 341 GLY A CA 1
ATOM 2568 C C . GLY A 1 341 ? 18.579 -12.609 -8.368 1.00 89.06 341 GLY A C 1
ATOM 2569 O O . GLY A 1 341 ? 19.766 -12.573 -8.672 1.00 89.06 341 GLY A O 1
ATOM 2570 N N . ILE A 1 342 ? 17.979 -13.714 -7.911 1.00 88.19 342 ILE A N 1
ATOM 2571 C CA . ILE A 1 342 ? 18.641 -15.022 -7.788 1.00 88.19 342 ILE A CA 1
ATOM 2572 C C . ILE A 1 342 ? 18.601 -15.796 -9.114 1.00 88.19 342 ILE A C 1
ATOM 2574 O O . ILE A 1 342 ? 19.573 -16.463 -9.456 1.00 88.19 342 ILE A O 1
ATOM 2578 N N . MET A 1 343 ? 17.478 -15.751 -9.838 1.00 91.44 343 MET A N 1
ATOM 2579 C CA . MET A 1 343 ? 17.230 -16.623 -10.996 1.00 91.44 343 MET A CA 1
ATOM 2580 C C . MET A 1 343 ? 17.533 -15.971 -12.350 1.00 91.44 343 MET A C 1
ATOM 2582 O O . MET A 1 343 ? 17.770 -16.686 -13.319 1.00 91.44 343 MET A O 1
ATOM 2586 N N . LEU A 1 344 ? 17.478 -14.641 -12.433 1.00 93.44 344 LEU A N 1
ATOM 2587 C CA . LEU A 1 344 ? 17.605 -13.865 -13.669 1.00 93.44 344 LEU A CA 1
ATOM 2588 C C . LEU A 1 344 ? 18.739 -12.833 -13.523 1.00 93.44 344 LEU A C 1
ATOM 2590 O O . LEU A 1 344 ? 19.780 -13.125 -12.937 1.00 93.44 344 LEU A O 1
ATOM 2594 N N . THR A 1 345 ? 18.577 -11.626 -14.073 1.00 92.50 345 THR A N 1
ATOM 2595 C CA . THR A 1 345 ? 19.603 -10.577 -14.033 1.00 92.50 345 THR A CA 1
ATOM 2596 C C . THR A 1 345 ? 19.235 -9.407 -13.115 1.00 92.50 345 THR A C 1
ATOM 2598 O O . THR A 1 345 ? 18.072 -9.143 -12.815 1.00 92.50 345 THR A O 1
ATOM 2601 N N . ASN A 1 346 ? 20.230 -8.603 -12.723 1.00 90.69 346 ASN A N 1
ATOM 2602 C CA . ASN A 1 346 ? 19.971 -7.340 -12.019 1.00 90.69 346 ASN A CA 1
ATOM 2603 C C . ASN A 1 346 ? 19.126 -6.367 -12.864 1.00 90.69 346 ASN A C 1
ATOM 2605 O O . ASN A 1 346 ? 18.341 -5.598 -12.312 1.00 90.69 346 ASN A O 1
ATOM 2609 N N . ALA A 1 347 ? 19.254 -6.401 -14.196 1.00 94.06 347 ALA A N 1
ATOM 2610 C CA . ALA A 1 347 ? 18.436 -5.582 -15.089 1.00 94.06 347 ALA A CA 1
ATOM 2611 C C . ALA A 1 347 ? 16.952 -5.954 -14.975 1.00 94.06 347 ALA A C 1
ATOM 2613 O O . ALA A 1 347 ? 16.102 -5.072 -14.853 1.00 94.06 347 ALA A O 1
ATOM 2614 N N . ASP A 1 348 ? 16.664 -7.255 -14.925 1.00 96.19 348 ASP A N 1
ATOM 2615 C CA . ASP A 1 348 ? 15.321 -7.804 -14.743 1.00 96.19 348 ASP A CA 1
ATOM 2616 C C . ASP A 1 348 ? 14.703 -7.372 -13.410 1.00 96.19 348 ASP A C 1
ATOM 2618 O O . ASP A 1 348 ? 13.532 -6.980 -13.362 1.00 96.19 348 ASP A O 1
ATOM 2622 N N . VAL A 1 349 ? 15.503 -7.345 -12.335 1.00 93.88 349 VAL A N 1
ATOM 2623 C CA . VAL A 1 349 ? 15.062 -6.792 -11.044 1.00 93.88 349 VAL A CA 1
ATOM 2624 C C . VAL A 1 349 ? 14.704 -5.318 -11.191 1.00 93.88 349 VAL A C 1
ATOM 2626 O O . VAL A 1 349 ? 13.669 -4.895 -10.677 1.00 93.88 349 VAL A O 1
ATOM 2629 N N . GLY A 1 350 ? 15.519 -4.528 -11.893 1.00 92.94 350 GLY A N 1
ATOM 2630 C CA . GLY A 1 350 ? 15.237 -3.116 -12.150 1.00 92.94 350 GLY A CA 1
ATOM 2631 C C . GLY A 1 350 ? 13.929 -2.902 -12.916 1.00 92.94 350 GLY A C 1
ATOM 2632 O O . GLY A 1 350 ? 13.105 -2.080 -12.504 1.00 92.94 350 GLY A O 1
ATOM 2633 N N . ILE A 1 351 ? 13.708 -3.688 -13.976 1.00 95.38 351 ILE A N 1
ATOM 2634 C CA . ILE A 1 351 ? 12.494 -3.657 -14.808 1.00 95.38 351 ILE A CA 1
ATOM 2635 C C . ILE A 1 351 ? 11.257 -3.985 -13.967 1.00 95.38 351 ILE A C 1
ATOM 2637 O O . ILE A 1 351 ? 10.279 -3.229 -13.994 1.00 95.38 351 ILE A O 1
ATOM 2641 N N . TYR A 1 352 ? 11.302 -5.069 -13.187 1.00 96.31 352 TYR A N 1
ATOM 2642 C CA . TYR A 1 352 ? 10.212 -5.446 -12.287 1.00 96.31 352 TYR A CA 1
ATOM 2643 C C . TYR A 1 352 ? 9.932 -4.358 -11.252 1.00 96.31 352 TYR A C 1
ATOM 2645 O O . TYR A 1 352 ? 8.791 -3.955 -11.015 1.00 96.31 352 TYR A O 1
ATOM 2653 N N . SER A 1 353 ? 11.002 -3.860 -10.640 1.00 93.38 353 SER A N 1
ATOM 2654 C CA . SER A 1 353 ? 10.918 -2.947 -9.511 1.00 93.38 353 SER A CA 1
ATOM 2655 C C . SER A 1 353 ? 10.323 -1.604 -9.916 1.00 93.38 353 SER A C 1
ATOM 2657 O O . SER A 1 353 ? 9.503 -1.081 -9.169 1.00 93.38 353 SER A O 1
ATOM 2659 N N . ALA A 1 354 ? 10.639 -1.062 -11.096 1.00 90.75 354 ALA A N 1
ATOM 2660 C CA . ALA A 1 354 ? 10.019 0.174 -11.581 1.00 90.75 354 ALA A CA 1
ATOM 2661 C C . ALA A 1 354 ? 8.483 0.055 -11.665 1.00 90.75 354 ALA A C 1
ATOM 2663 O O . ALA A 1 354 ? 7.758 0.890 -11.113 1.00 90.75 354 ALA A O 1
ATOM 2664 N N . ALA A 1 355 ? 7.984 -1.042 -12.247 1.00 93.75 355 ALA A N 1
ATOM 2665 C CA . ALA A 1 355 ? 6.554 -1.348 -12.290 1.00 93.75 355 ALA A CA 1
ATOM 2666 C C . ALA A 1 355 ? 5.956 -1.508 -10.880 1.00 93.75 355 ALA A C 1
ATOM 2668 O O . ALA A 1 355 ? 4.942 -0.882 -10.556 1.00 93.75 355 ALA A O 1
ATOM 2669 N N . ALA A 1 356 ? 6.614 -2.280 -10.011 1.00 91.19 356 ALA A N 1
ATOM 2670 C CA . ALA A 1 356 ? 6.151 -2.539 -8.650 1.00 91.19 356 ALA A CA 1
ATOM 2671 C C . ALA A 1 356 ? 6.097 -1.271 -7.775 1.00 91.19 356 ALA A C 1
ATOM 2673 O O . ALA A 1 356 ? 5.196 -1.130 -6.948 1.00 91.19 356 ALA A O 1
ATOM 2674 N N . LYS A 1 357 ? 7.016 -0.311 -7.951 1.00 87.31 357 LYS A N 1
ATOM 2675 C CA . LYS A 1 357 ? 6.994 0.962 -7.202 1.00 87.31 357 LYS A CA 1
ATOM 2676 C C . LYS A 1 357 ? 5.826 1.853 -7.616 1.00 87.31 357 LYS A C 1
ATOM 2678 O O . LYS A 1 357 ? 5.233 2.497 -6.750 1.00 87.31 357 LYS A O 1
ATOM 2683 N N . LEU A 1 358 ? 5.468 1.860 -8.900 1.00 86.38 358 LEU A N 1
ATOM 2684 C CA . LEU A 1 358 ? 4.280 2.565 -9.382 1.00 86.38 358 LEU A CA 1
ATOM 2685 C C . LEU A 1 358 ? 2.992 1.916 -8.867 1.00 86.38 358 LEU A C 1
ATOM 2687 O O . LEU A 1 358 ? 2.103 2.609 -8.385 1.00 86.38 358 LEU A O 1
ATOM 2691 N N . VAL A 1 359 ? 2.929 0.586 -8.863 1.00 90.50 359 VAL A N 1
ATOM 2692 C CA . VAL A 1 359 ? 1.830 -0.172 -8.244 1.00 90.50 359 VAL A CA 1
ATOM 2693 C C . VAL A 1 359 ? 1.723 0.127 -6.747 1.00 90.50 359 VAL A C 1
ATOM 2695 O O . VAL A 1 359 ? 0.635 0.406 -6.253 1.00 90.50 359 VAL A O 1
ATOM 2698 N N . GLY A 1 360 ? 2.847 0.186 -6.029 1.00 82.69 360 GLY A N 1
ATOM 2699 C CA . GLY A 1 360 ? 2.883 0.572 -4.616 1.00 82.69 360 GLY A CA 1
ATOM 2700 C C . GLY A 1 360 ? 2.329 1.976 -4.343 1.00 82.69 360 GLY A C 1
ATOM 2701 O O . GLY A 1 360 ? 1.772 2.217 -3.271 1.00 82.69 360 GLY A O 1
ATOM 2702 N N . PHE A 1 361 ? 2.436 2.894 -5.309 1.00 79.38 361 PHE A N 1
ATOM 2703 C CA . PHE A 1 361 ? 1.786 4.203 -5.244 1.00 79.38 361 PHE A CA 1
ATOM 2704 C C . PHE A 1 361 ? 0.264 4.094 -5.430 1.00 79.38 361 PHE A C 1
ATOM 2706 O O . PHE A 1 361 ? -0.487 4.705 -4.671 1.00 79.38 361 PHE A O 1
ATOM 2713 N N . LEU A 1 362 ? -0.207 3.261 -6.363 1.00 83.62 362 LEU A N 1
ATOM 2714 C CA . LEU A 1 362 ? -1.641 3.018 -6.579 1.00 83.62 362 LEU A CA 1
ATOM 2715 C C . LEU A 1 362 ? -2.326 2.357 -5.370 1.00 83.62 362 LEU A C 1
ATOM 2717 O O . LEU A 1 362 ? -3.457 2.706 -5.035 1.00 83.62 362 LEU A O 1
ATOM 2721 N N . LEU A 1 363 ? -1.616 1.487 -4.645 1.00 83.12 363 LEU A N 1
ATOM 2722 C CA . LEU A 1 363 ? -2.094 0.857 -3.403 1.00 83.12 363 LEU A CA 1
ATOM 2723 C C . LEU A 1 363 ? -2.341 1.851 -2.250 1.00 83.12 363 LEU A C 1
ATOM 2725 O O . LEU A 1 363 ? -2.840 1.471 -1.190 1.00 83.12 363 LEU A O 1
ATOM 2729 N N . MET A 1 364 ? -2.037 3.145 -2.418 1.00 74.75 364 MET A N 1
ATOM 2730 C CA . MET A 1 364 ? -2.504 4.158 -1.466 1.00 74.75 364 MET A CA 1
ATOM 2731 C C . MET A 1 364 ? -4.031 4.260 -1.433 1.00 74.75 364 MET A C 1
ATOM 2733 O O . MET A 1 364 ? -4.577 4.504 -0.359 1.00 74.75 364 MET A O 1
ATOM 2737 N N . ILE A 1 365 ? -4.707 4.031 -2.565 1.00 78.00 365 ILE A N 1
ATOM 2738 C CA . ILE A 1 365 ? -6.176 4.032 -2.649 1.00 78.00 365 ILE A CA 1
ATOM 2739 C C . ILE A 1 365 ? -6.745 2.917 -1.765 1.00 78.00 365 ILE A C 1
ATOM 2741 O O . ILE A 1 365 ? -7.630 3.165 -0.948 1.00 78.00 365 ILE A O 1
ATOM 2745 N N . ASP A 1 366 ? -6.171 1.716 -1.864 1.00 80.62 366 ASP A N 1
ATOM 2746 C CA . ASP A 1 366 ? -6.543 0.570 -1.032 1.00 80.62 366 ASP A CA 1
ATOM 2747 C C . ASP A 1 366 ? -6.397 0.881 0.469 1.00 80.62 366 ASP A C 1
ATOM 2749 O O . ASP A 1 366 ? -7.325 0.670 1.249 1.00 80.62 366 ASP A O 1
ATOM 2753 N N . ARG A 1 367 ? -5.290 1.518 0.878 1.00 72.56 367 ARG A N 1
ATOM 2754 C CA . ARG A 1 367 ? -5.082 1.921 2.282 1.00 72.56 367 ARG A CA 1
ATOM 2755 C C . ARG A 1 367 ? -6.147 2.886 2.804 1.00 72.56 367 ARG A C 1
ATOM 2757 O O . ARG A 1 367 ? -6.524 2.786 3.974 1.00 72.56 367 ARG A O 1
ATOM 2764 N N . VAL A 1 368 ? -6.600 3.829 1.977 1.00 70.19 368 VAL A N 1
ATOM 2765 C CA . VAL A 1 368 ? -7.677 4.761 2.351 1.00 70.19 368 VAL A CA 1
ATOM 2766 C C . VAL A 1 368 ? -8.966 3.979 2.589 1.00 70.19 368 VAL A C 1
ATOM 2768 O O . VAL A 1 368 ? -9.595 4.146 3.633 1.00 70.19 368 VAL A O 1
ATOM 2771 N N . ILE A 1 369 ? -9.301 3.060 1.681 1.00 75.94 369 ILE A N 1
ATOM 2772 C CA . ILE A 1 369 ? -10.488 2.209 1.800 1.00 75.94 369 ILE A CA 1
ATOM 2773 C C . ILE A 1 369 ? -10.410 1.340 3.060 1.00 75.94 369 ILE A C 1
ATOM 2775 O O . ILE A 1 369 ? -11.352 1.344 3.848 1.00 75.94 369 ILE A O 1
ATOM 2779 N N . ALA A 1 370 ? -9.286 0.665 3.310 1.00 73.12 370 ALA A N 1
ATOM 2780 C CA . ALA A 1 370 ? -9.095 -0.184 4.488 1.00 73.12 370 ALA A CA 1
ATOM 2781 C C . ALA A 1 370 ? -9.316 0.576 5.808 1.00 73.12 370 ALA A C 1
ATOM 2783 O O . ALA A 1 370 ? -9.989 0.081 6.715 1.00 73.12 370 ALA A O 1
ATOM 2784 N N . THR A 1 371 ? -8.786 1.802 5.892 1.00 63.38 371 THR A N 1
ATOM 2785 C CA . THR A 1 371 ? -8.874 2.653 7.091 1.00 63.38 371 THR A CA 1
ATOM 2786 C C . THR A 1 371 ? -10.315 3.079 7.387 1.00 63.38 371 THR A C 1
ATOM 2788 O O . THR A 1 371 ? -10.706 3.172 8.548 1.00 63.38 371 THR A O 1
ATOM 2791 N N . LEU A 1 372 ? -11.121 3.308 6.346 1.00 69.06 372 LEU A N 1
ATOM 2792 C CA . LEU A 1 372 ? -12.528 3.700 6.475 1.00 69.06 372 LEU A CA 1
ATOM 2793 C C . LEU A 1 372 ? -13.451 2.493 6.697 1.00 69.06 372 LEU A C 1
ATOM 2795 O O . LEU A 1 372 ? -14.404 2.560 7.479 1.00 69.0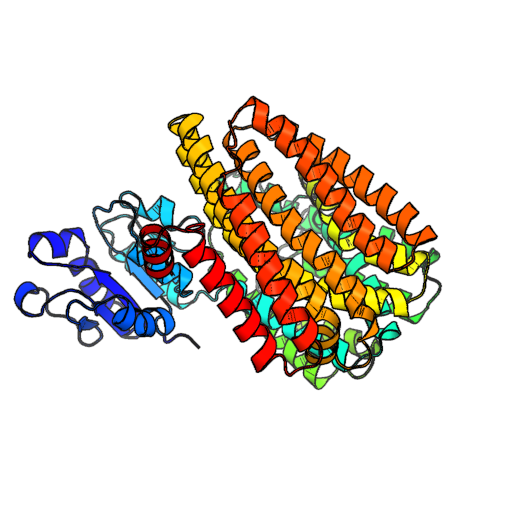6 372 LEU A O 1
ATOM 2799 N N . LEU A 1 373 ? -13.165 1.383 6.019 1.00 77.50 373 LEU A N 1
ATOM 2800 C CA . LEU A 1 373 ? -14.041 0.218 5.965 1.00 77.50 373 LEU A CA 1
ATOM 2801 C C . LEU A 1 373 ? -14.010 -0.609 7.251 1.00 77.50 373 LEU A C 1
ATOM 2803 O O . LEU A 1 373 ? -15.051 -1.120 7.665 1.00 77.50 373 LEU A O 1
ATOM 2807 N N . LEU A 1 374 ? -12.855 -0.723 7.913 1.00 76.69 374 LEU A N 1
ATOM 2808 C CA . LEU A 1 374 ? -12.729 -1.491 9.154 1.00 76.69 374 LEU A CA 1
ATOM 2809 C C . LEU A 1 374 ? -13.688 -1.007 10.264 1.00 76.69 374 LEU A C 1
ATOM 2811 O O . LEU A 1 374 ? -14.494 -1.814 10.737 1.00 76.69 374 LEU A O 1
ATOM 2815 N N . PRO A 1 375 ? -13.682 0.281 10.673 1.00 60.72 375 PRO A N 1
ATOM 2816 C CA . PRO A 1 375 ? -14.591 0.753 11.716 1.00 60.72 375 PRO A CA 1
ATOM 2817 C C . PRO A 1 375 ? -16.062 0.720 11.276 1.00 60.72 375 PRO A C 1
ATOM 2819 O O . PRO A 1 375 ? -16.942 0.473 12.102 1.00 60.72 375 PRO A O 1
ATOM 2822 N N . ALA A 1 376 ? -16.354 0.934 9.987 1.00 69.25 376 ALA A N 1
ATOM 2823 C CA . ALA A 1 376 ? -17.708 0.793 9.449 1.00 69.25 376 ALA A CA 1
ATOM 2824 C C . ALA A 1 376 ? -18.218 -0.655 9.552 1.00 69.25 376 ALA A C 1
ATOM 2826 O O . ALA A 1 376 ? -19.358 -0.877 9.965 1.00 69.25 376 ALA A O 1
ATOM 2827 N N . SER A 1 377 ? -17.359 -1.629 9.255 1.00 75.00 377 SER A N 1
ATOM 2828 C CA . SER A 1 377 ? -17.667 -3.058 9.349 1.00 75.00 377 SER A CA 1
ATOM 2829 C C . SER A 1 377 ? -17.914 -3.479 10.799 1.00 75.00 377 SER A C 1
ATOM 2831 O O . SER A 1 377 ? -18.961 -4.049 11.100 1.00 75.00 377 SER A O 1
ATOM 2833 N N . ALA A 1 378 ? -17.019 -3.112 11.723 1.00 74.75 378 ALA A N 1
ATOM 2834 C CA . ALA A 1 378 ? -17.152 -3.453 13.143 1.00 74.75 378 ALA A CA 1
ATOM 2835 C C . ALA A 1 378 ? -18.444 -2.889 13.770 1.00 74.75 378 ALA A C 1
ATOM 2837 O O . ALA A 1 378 ? -19.164 -3.603 14.468 1.00 74.75 378 ALA A O 1
ATOM 2838 N N . ARG A 1 379 ? -18.789 -1.626 13.473 1.00 74.38 379 ARG A N 1
ATOM 2839 C CA . ARG A 1 379 ? -20.037 -0.997 13.955 1.00 74.38 379 ARG A CA 1
ATOM 2840 C C . ARG A 1 379 ? -21.302 -1.594 13.346 1.00 74.38 379 ARG A C 1
ATOM 2842 O O . ARG A 1 379 ? -22.355 -1.551 13.971 1.00 74.38 379 ARG A O 1
ATOM 2849 N N . SER A 1 380 ? -21.230 -2.075 12.111 1.00 75.12 380 SER A N 1
ATOM 2850 C CA . SER A 1 380 ? -22.399 -2.652 11.441 1.00 75.12 380 SER A CA 1
ATOM 2851 C C . SER A 1 380 ? -22.653 -4.068 11.940 1.00 75.12 380 SER A C 1
ATOM 2853 O O . SER A 1 380 ? -23.798 -4.424 12.202 1.00 75.12 380 SER A O 1
ATOM 2855 N N . PHE A 1 381 ? -21.588 -4.831 12.193 1.00 85.56 381 PHE A N 1
ATOM 2856 C CA . PHE A 1 381 ? -21.687 -6.163 12.778 1.00 85.56 381 PHE A CA 1
ATOM 2857 C C . PHE A 1 381 ? -22.274 -6.154 14.194 1.00 85.56 381 PHE A C 1
ATOM 2859 O O . PHE A 1 381 ? -23.097 -7.011 14.506 1.00 85.56 381 PHE A O 1
ATOM 2866 N N . SER A 1 382 ? -21.934 -5.156 15.023 1.00 80.31 382 SER A N 1
ATOM 2867 C CA . SER A 1 382 ? -22.529 -5.026 16.362 1.00 80.31 382 SER A CA 1
ATOM 2868 C C . SER A 1 382 ? -24.039 -4.768 16.337 1.00 80.31 382 SER A C 1
ATOM 2870 O O . SER A 1 382 ? -24.712 -5.028 17.331 1.00 80.31 382 SER A O 1
ATOM 2872 N N . ARG A 1 383 ? -24.585 -4.282 15.211 1.00 82.31 383 ARG A N 1
ATOM 2873 C CA . ARG A 1 383 ? -26.034 -4.169 14.991 1.00 82.31 383 ARG A CA 1
ATOM 2874 C C . ARG A 1 383 ? -26.623 -5.487 14.503 1.00 82.31 383 ARG A C 1
ATOM 2876 O O . ARG A 1 383 ? -27.595 -5.962 15.079 1.00 82.31 383 ARG A O 1
ATOM 2883 N N . SER A 1 384 ? -26.077 -6.046 13.423 1.00 88.06 384 SER A N 1
ATOM 2884 C CA . SER A 1 384 ? -26.471 -7.353 12.891 1.00 88.06 384 SER A CA 1
ATOM 2885 C C . SER A 1 384 ? -25.529 -7.823 11.777 1.00 88.06 384 SER A C 1
ATOM 2887 O O . SER A 1 384 ? -24.874 -7.029 11.098 1.00 88.06 384 SER A O 1
ATOM 2889 N N . ALA A 1 385 ? -25.534 -9.130 11.503 1.00 87.50 385 ALA A N 1
ATOM 2890 C CA . ALA A 1 385 ? -24.860 -9.683 10.327 1.00 87.50 385 ALA A CA 1
ATOM 2891 C C . ALA A 1 385 ? -25.420 -9.117 9.004 1.00 87.50 385 ALA A C 1
ATOM 2893 O O . ALA A 1 385 ? -24.671 -8.930 8.048 1.00 87.50 385 ALA A O 1
ATOM 2894 N N . ALA A 1 386 ? -26.717 -8.789 8.959 1.00 89.75 386 ALA A N 1
ATOM 2895 C CA . ALA A 1 386 ? -27.357 -8.186 7.790 1.00 89.75 386 ALA A CA 1
ATOM 2896 C C . ALA A 1 386 ? -26.833 -6.767 7.510 1.00 89.75 386 ALA A C 1
ATOM 2898 O O . ALA A 1 386 ? -26.523 -6.447 6.365 1.00 89.75 386 ALA A O 1
ATOM 2899 N N . ALA A 1 387 ? -26.646 -5.949 8.551 1.00 86.00 387 ALA A N 1
ATOM 2900 C CA . ALA A 1 387 ? -26.072 -4.612 8.409 1.00 86.00 387 ALA A CA 1
ATOM 2901 C C . ALA A 1 387 ? -24.610 -4.666 7.929 1.00 86.00 387 ALA A C 1
ATOM 2903 O O . ALA A 1 387 ? -24.197 -3.859 7.097 1.00 86.00 387 ALA A O 1
ATOM 2904 N N . LEU A 1 388 ? -23.824 -5.645 8.396 1.00 87.69 388 LEU A N 1
ATOM 2905 C CA . LEU A 1 388 ? -22.488 -5.894 7.844 1.00 87.69 388 LEU A CA 1
ATOM 2906 C C . LEU A 1 388 ? -22.558 -6.296 6.358 1.00 87.69 388 LEU A C 1
ATOM 2908 O O . LEU A 1 388 ? -21.774 -5.801 5.551 1.00 87.69 388 LEU A O 1
ATOM 2912 N N . SER A 1 389 ? -23.516 -7.150 5.992 1.00 91.12 389 SER A N 1
ATOM 2913 C CA . SER A 1 389 ? -23.797 -7.551 4.605 1.00 91.12 389 SER A CA 1
ATOM 2914 C C . SER A 1 389 ? -24.018 -6.362 3.682 1.00 91.12 389 SER A C 1
ATOM 2916 O O . SER A 1 389 ? -23.447 -6.316 2.591 1.00 91.12 389 SER A O 1
ATOM 2918 N N . GLU A 1 390 ? -24.817 -5.397 4.127 1.00 87.19 390 GLU A N 1
ATOM 2919 C CA . GLU A 1 390 ? -25.143 -4.190 3.373 1.00 87.19 390 GLU A CA 1
ATOM 2920 C C . GLU A 1 390 ? -23.896 -3.321 3.152 1.00 87.19 390 GLU A C 1
ATOM 2922 O O . GLU A 1 390 ? -23.574 -2.969 2.015 1.00 87.19 390 GLU A O 1
ATOM 2927 N N . VAL A 1 391 ? -23.121 -3.067 4.214 1.00 85.75 391 VAL A N 1
ATOM 2928 C CA . VAL A 1 391 ? -21.885 -2.271 4.135 1.00 85.75 391 VAL A CA 1
ATOM 2929 C C . VAL A 1 391 ? -20.836 -2.930 3.243 1.00 85.75 391 VAL A C 1
ATOM 2931 O O . VAL A 1 391 ? -20.220 -2.251 2.415 1.00 85.75 391 VAL A O 1
ATOM 2934 N N . LEU A 1 392 ? -20.629 -4.242 3.370 1.00 90.44 392 LEU A N 1
ATOM 2935 C CA . LEU A 1 392 ? -19.660 -4.956 2.540 1.00 90.44 392 LEU A CA 1
ATOM 2936 C C . LEU A 1 392 ? -20.115 -5.025 1.076 1.00 90.44 392 LEU A C 1
ATOM 2938 O O . LEU A 1 392 ? -19.300 -4.808 0.182 1.00 90.44 392 LEU A O 1
ATOM 2942 N N . SER A 1 393 ? -21.403 -5.251 0.805 1.00 89.38 393 SER A N 1
ATOM 2943 C CA . SER A 1 393 ? -21.925 -5.293 -0.572 1.00 89.38 393 SER A CA 1
ATOM 2944 C C . SER A 1 393 ? -21.878 -3.913 -1.246 1.00 89.38 393 SER A C 1
ATOM 2946 O O . SER A 1 393 ? -21.506 -3.804 -2.418 1.00 89.38 393 SER A O 1
ATOM 2948 N N . GLY A 1 394 ? -22.163 -2.840 -0.500 1.00 84.38 394 GLY A N 1
ATOM 2949 C CA . GLY A 1 394 ? -21.995 -1.462 -0.971 1.00 84.38 394 GLY A CA 1
ATOM 2950 C C . GLY A 1 394 ? -20.528 -1.109 -1.245 1.00 84.38 394 GLY A C 1
ATOM 2951 O O . GLY A 1 394 ? -20.203 -0.534 -2.285 1.00 84.38 394 GLY A O 1
ATOM 2952 N N . SER A 1 395 ? -19.617 -1.528 -0.365 1.00 87.31 395 SER A N 1
ATOM 2953 C CA . SER A 1 395 ? -18.174 -1.308 -0.540 1.00 87.31 395 SER A CA 1
ATOM 2954 C C . SER A 1 395 ? -17.616 -2.087 -1.732 1.00 87.31 395 SER A C 1
ATOM 2956 O O . SER A 1 395 ? -16.844 -1.541 -2.518 1.00 87.31 395 SER A O 1
ATOM 2958 N N . LEU A 1 396 ? -18.067 -3.330 -1.926 1.00 88.94 396 LEU A N 1
ATOM 2959 C CA . LEU A 1 396 ? -17.734 -4.163 -3.080 1.00 88.94 396 LEU A CA 1
ATOM 2960 C C . LEU A 1 396 ? -18.104 -3.473 -4.402 1.00 88.94 396 LEU A C 1
ATOM 2962 O O . LEU A 1 396 ? -17.309 -3.476 -5.341 1.00 88.94 396 LEU A O 1
ATOM 2966 N N . LYS A 1 397 ? -19.277 -2.827 -4.470 1.00 85.06 397 LYS A N 1
ATOM 2967 C CA . LYS A 1 397 ? -19.689 -2.033 -5.638 1.00 85.06 397 LYS A CA 1
ATOM 2968 C C . LYS A 1 397 ? -18.686 -0.910 -5.931 1.00 85.06 397 LYS A C 1
ATOM 2970 O O . LYS A 1 397 ? -18.239 -0.786 -7.070 1.00 85.06 397 LYS A O 1
ATOM 2975 N N . LEU A 1 398 ? -18.298 -0.129 -4.920 1.00 83.25 398 LEU A N 1
ATOM 2976 C CA . LEU A 1 398 ? -17.325 0.962 -5.075 1.00 83.25 398 LEU A CA 1
ATOM 2977 C C . LEU A 1 398 ? -15.944 0.454 -5.507 1.00 83.25 398 LEU A C 1
ATOM 2979 O O . LEU A 1 398 ? -15.333 1.024 -6.410 1.00 83.25 398 LEU A O 1
ATOM 2983 N N . MET A 1 399 ? -15.475 -0.645 -4.918 1.00 89.12 399 MET A N 1
ATOM 2984 C CA . MET A 1 399 ? -14.198 -1.272 -5.270 1.00 89.12 399 MET A CA 1
ATOM 2985 C C . MET A 1 399 ? -14.169 -1.740 -6.728 1.00 89.12 399 MET A C 1
ATOM 2987 O O . MET A 1 399 ? -13.171 -1.530 -7.411 1.00 89.12 399 MET A O 1
ATOM 2991 N N . ILE A 1 400 ? -15.267 -2.312 -7.235 1.00 89.81 400 ILE A N 1
ATOM 2992 C CA . ILE A 1 400 ? -15.389 -2.697 -8.650 1.00 89.81 400 ILE A CA 1
ATOM 2993 C C . ILE A 1 400 ? -15.371 -1.456 -9.551 1.00 89.81 400 ILE A C 1
ATOM 2995 O O . ILE A 1 400 ? -14.642 -1.431 -10.544 1.00 89.81 400 ILE A O 1
ATOM 2999 N N . ILE A 1 401 ? -16.134 -0.419 -9.189 1.00 87.44 401 ILE A N 1
ATOM 3000 C CA . ILE A 1 401 ? -16.244 0.824 -9.964 1.00 87.44 401 ILE A CA 1
ATOM 3001 C C . ILE A 1 401 ? -14.898 1.545 -10.083 1.00 87.44 401 ILE A C 1
ATOM 3003 O O . ILE A 1 401 ? -14.607 2.083 -11.148 1.00 87.44 401 ILE A O 1
ATOM 3007 N N . VAL A 1 402 ? -14.093 1.570 -9.021 1.00 87.00 402 VAL A N 1
ATOM 3008 C CA . VAL A 1 402 ? -12.790 2.255 -9.003 1.00 87.00 402 VAL A CA 1
ATOM 3009 C C . VAL A 1 402 ? -11.676 1.360 -9.543 1.00 87.00 402 VAL A C 1
ATOM 3011 O O . VAL A 1 402 ? -10.807 1.816 -10.284 1.00 87.00 402 VAL A O 1
ATOM 3014 N N . GLY A 1 403 ? -11.695 0.080 -9.186 1.00 91.94 403 GLY A N 1
ATOM 3015 C CA . GLY A 1 403 ? -10.610 -0.843 -9.476 1.00 91.94 403 GLY A CA 1
ATOM 3016 C C . GLY A 1 403 ? -10.523 -1.264 -10.944 1.00 91.94 403 GLY A C 1
ATOM 3017 O O . GLY A 1 403 ? -9.432 -1.263 -11.506 1.00 91.94 403 GLY A O 1
ATOM 3018 N N . LEU A 1 404 ? -11.655 -1.548 -11.601 1.00 92.56 404 LEU A N 1
ATOM 3019 C CA . LEU A 1 404 ? -11.673 -1.939 -13.018 1.00 92.56 404 LEU A CA 1
ATOM 3020 C C . LEU A 1 404 ? -11.054 -0.898 -13.968 1.00 92.56 404 LEU A C 1
ATOM 3022 O O . LEU A 1 404 ? -10.173 -1.276 -14.747 1.00 92.56 404 LEU A O 1
ATOM 3026 N N . PRO A 1 405 ? -11.461 0.389 -13.952 1.00 93.25 405 PRO A N 1
ATOM 3027 C CA . PRO A 1 405 ? -10.880 1.374 -14.856 1.00 93.25 405 PRO A CA 1
ATOM 3028 C C . PRO A 1 405 ? -9.396 1.611 -14.558 1.00 93.25 405 PRO A C 1
ATOM 3030 O O . PRO A 1 405 ? -8.620 1.845 -15.483 1.00 93.25 405 PRO A O 1
ATOM 3033 N N . LEU A 1 406 ? -8.978 1.489 -13.294 1.00 93.19 406 LEU A N 1
ATOM 3034 C CA . LEU A 1 406 ? -7.576 1.609 -12.909 1.00 93.19 406 LEU A CA 1
ATOM 3035 C C . LEU A 1 406 ? -6.725 0.482 -13.511 1.00 93.19 406 LEU A C 1
ATOM 3037 O O . LEU A 1 406 ? -5.666 0.759 -14.072 1.00 93.19 406 LEU A O 1
ATOM 3041 N N . SER A 1 407 ? -7.186 -0.769 -13.440 1.00 95.31 407 SER A N 1
ATOM 3042 C CA . SER A 1 407 ? -6.444 -1.917 -13.976 1.00 95.31 407 SER A CA 1
ATOM 3043 C C . SER A 1 407 ? -6.452 -1.964 -15.501 1.00 95.31 407 SER A C 1
ATOM 3045 O O . SER A 1 407 ? -5.409 -2.157 -16.125 1.00 95.31 407 SER A O 1
ATOM 3047 N N . ILE A 1 408 ? -7.601 -1.716 -16.131 1.00 95.44 408 ILE A N 1
ATOM 3048 C CA . ILE A 1 408 ? -7.708 -1.703 -17.598 1.00 95.44 408 ILE A CA 1
ATOM 3049 C C . ILE A 1 408 ? -6.946 -0.512 -18.185 1.00 95.44 408 ILE A C 1
ATOM 3051 O O . ILE A 1 408 ? -6.127 -0.689 -19.087 1.00 95.44 408 ILE A O 1
ATOM 3055 N N . GLY A 1 409 ? -7.159 0.692 -17.647 1.00 93.94 409 GLY A N 1
ATOM 3056 C CA . GLY A 1 409 ? -6.444 1.891 -18.080 1.00 93.94 409 GLY A CA 1
ATOM 3057 C C . GLY A 1 409 ? -4.943 1.779 -17.822 1.00 93.94 409 GLY A C 1
ATOM 3058 O O . GLY A 1 409 ? -4.146 2.090 -18.704 1.00 93.94 409 GLY A O 1
ATOM 3059 N N . GLY A 1 410 ? -4.554 1.255 -16.656 1.00 93.50 410 GLY A N 1
ATOM 3060 C CA . GLY A 1 410 ? -3.162 0.976 -16.313 1.00 93.50 410 GLY A CA 1
ATOM 3061 C C . GLY A 1 410 ? -2.502 -0.013 -17.271 1.00 93.50 410 GLY A C 1
ATOM 3062 O O . GLY A 1 410 ? -1.375 0.229 -17.686 1.00 93.50 410 GLY A O 1
ATOM 3063 N N . THR A 1 411 ? -3.213 -1.066 -17.686 1.00 95.44 411 THR A N 1
ATOM 3064 C CA . THR A 1 411 ? -2.720 -2.058 -18.656 1.00 95.44 411 THR A CA 1
ATOM 3065 C C . THR A 1 411 ? -2.527 -1.457 -20.047 1.00 95.44 411 THR A C 1
ATOM 3067 O O . THR A 1 411 ? -1.451 -1.594 -20.625 1.00 95.44 411 THR A O 1
ATOM 3070 N N . ILE A 1 412 ? -3.534 -0.757 -20.580 1.00 95.62 412 ILE A N 1
ATOM 3071 C CA . ILE A 1 412 ? -3.491 -0.207 -21.947 1.00 95.62 412 ILE A CA 1
ATOM 3072 C C . ILE A 1 412 ? -2.476 0.939 -22.052 1.00 95.62 412 ILE A C 1
ATOM 3074 O O . ILE A 1 412 ? -1.740 1.040 -23.031 1.00 95.62 412 ILE A O 1
ATOM 3078 N N . LEU A 1 413 ? -2.404 1.796 -21.030 1.00 95.00 413 LEU A N 1
ATOM 3079 C CA . LEU A 1 413 ? -1.534 2.975 -21.024 1.00 95.00 413 LEU A CA 1
ATOM 3080 C C . LEU A 1 413 ? -0.140 2.697 -20.436 1.00 95.00 413 LEU A C 1
ATOM 3082 O O . LEU A 1 413 ? 0.708 3.596 -20.435 1.00 95.00 413 LEU A O 1
ATOM 3086 N N . ALA A 1 414 ? 0.136 1.467 -19.981 1.00 93.38 414 ALA A N 1
ATOM 3087 C CA . ALA A 1 414 ? 1.425 1.064 -19.414 1.00 93.38 414 ALA A CA 1
ATOM 3088 C C . ALA A 1 414 ? 2.641 1.485 -20.264 1.00 93.38 414 ALA A C 1
ATOM 3090 O O . ALA A 1 414 ? 3.576 2.061 -19.694 1.00 93.38 414 ALA A O 1
ATOM 3091 N N . PRO A 1 415 ? 2.646 1.298 -21.605 1.00 89.88 415 PRO A N 1
ATOM 3092 C CA . PRO A 1 415 ? 3.795 1.652 -22.442 1.00 89.88 415 PRO A CA 1
ATOM 3093 C C . PRO A 1 415 ? 4.114 3.152 -22.462 1.00 89.88 415 PRO A C 1
ATOM 3095 O O . PRO A 1 415 ? 5.208 3.537 -22.859 1.00 89.88 415 PRO A O 1
ATOM 3098 N N . ARG A 1 416 ? 3.177 4.013 -22.043 1.00 90.56 416 ARG A N 1
ATOM 3099 C CA . ARG A 1 416 ? 3.364 5.471 -21.965 1.00 90.56 416 ARG A CA 1
ATOM 3100 C C . ARG A 1 416 ? 3.626 5.950 -20.548 1.00 90.56 416 ARG A C 1
ATOM 3102 O O . ARG A 1 416 ? 4.461 6.832 -20.352 1.00 90.56 416 ARG A O 1
ATOM 3109 N N . ILE A 1 417 ? 2.947 5.365 -19.564 1.00 91.12 417 ILE A N 1
ATOM 3110 C CA . ILE A 1 417 ? 3.096 5.758 -18.160 1.00 91.12 417 ILE A CA 1
ATOM 3111 C C . ILE A 1 417 ? 4.525 5.478 -17.676 1.00 91.12 417 ILE A C 1
ATOM 3113 O O . ILE A 1 417 ? 5.131 6.341 -17.042 1.00 91.12 417 ILE A O 1
ATOM 3117 N N . LEU A 1 418 ? 5.091 4.310 -17.998 1.00 90.44 418 LEU A N 1
ATOM 3118 C CA . LEU A 1 418 ? 6.402 3.906 -17.474 1.00 90.44 418 LEU A CA 1
ATOM 3119 C C . LEU A 1 418 ? 7.542 4.796 -17.996 1.00 90.44 418 LEU A C 1
ATOM 3121 O O . LEU A 1 418 ? 8.260 5.354 -17.162 1.00 90.44 418 LEU A O 1
ATOM 3125 N N . PRO A 1 419 ? 7.679 5.031 -19.318 1.00 89.62 419 PRO A N 1
ATOM 3126 C CA . PRO A 1 419 ? 8.669 5.970 -19.840 1.00 89.62 419 PRO A CA 1
ATOM 3127 C C . PRO A 1 419 ? 8.483 7.400 -19.343 1.00 89.62 419 PRO A C 1
ATOM 3129 O O . PRO A 1 419 ? 9.472 8.083 -19.081 1.00 89.62 419 PRO A O 1
ATOM 3132 N N . LEU A 1 420 ? 7.235 7.854 -19.169 1.00 88.75 420 LEU A N 1
ATOM 3133 C CA . LEU A 1 420 ? 6.967 9.186 -18.630 1.00 88.75 420 LEU A CA 1
ATOM 3134 C C . LEU A 1 420 ? 7.474 9.308 -17.189 1.00 88.75 420 LEU A C 1
ATOM 3136 O O . LEU A 1 420 ? 8.106 10.303 -16.845 1.00 88.75 420 LEU A O 1
ATOM 3140 N N . VAL A 1 421 ? 7.206 8.322 -16.331 1.00 84.19 421 VAL A N 1
ATOM 3141 C CA . VAL A 1 421 ? 7.552 8.395 -14.903 1.00 84.19 421 VAL A CA 1
ATOM 3142 C C . VAL A 1 421 ? 9.032 8.095 -14.667 1.00 84.19 421 VAL A C 1
ATOM 3144 O O . VAL A 1 421 ? 9.701 8.874 -13.991 1.00 84.19 421 VAL A O 1
ATOM 3147 N N . PHE A 1 422 ? 9.563 7.018 -15.244 1.00 84.44 422 PHE A N 1
ATOM 3148 C CA . PHE A 1 422 ? 10.901 6.496 -14.933 1.00 84.44 422 PHE A CA 1
ATOM 3149 C C . PHE A 1 422 ? 11.941 6.702 -16.042 1.00 84.44 422 PHE A C 1
ATOM 3151 O O . PHE A 1 422 ? 13.125 6.489 -15.801 1.00 84.44 422 PHE A O 1
ATOM 3158 N N . GLY A 1 423 ? 11.536 7.172 -17.222 1.00 89.12 423 GLY A N 1
ATOM 3159 C CA . GLY A 1 423 ? 12.412 7.354 -18.381 1.00 89.12 423 GLY A CA 1
ATOM 3160 C C . GLY A 1 423 ? 12.350 6.187 -19.369 1.00 89.12 423 GLY A C 1
ATOM 3161 O O . GLY A 1 423 ? 11.917 5.082 -19.039 1.00 89.12 423 GLY A O 1
ATOM 3162 N N . ILE A 1 424 ? 12.797 6.433 -20.605 1.00 91.06 424 ILE A N 1
ATOM 3163 C CA . ILE A 1 424 ? 12.659 5.495 -21.734 1.00 91.06 424 ILE A CA 1
ATOM 3164 C C . ILE A 1 424 ? 13.348 4.142 -21.498 1.00 91.06 424 ILE A C 1
ATOM 3166 O O . ILE A 1 424 ? 12.876 3.119 -21.986 1.00 91.06 424 ILE A O 1
ATOM 3170 N N . GLN A 1 425 ? 14.397 4.112 -20.672 1.00 92.12 425 GLN A N 1
ATOM 3171 C CA . GLN A 1 425 ? 15.112 2.890 -20.291 1.00 92.12 425 GLN A CA 1
ATOM 3172 C C . GLN A 1 425 ? 14.258 1.866 -19.517 1.00 92.12 425 GLN A C 1
ATOM 3174 O O . GLN A 1 425 ? 14.657 0.711 -19.413 1.00 92.12 425 GLN A O 1
ATOM 3179 N N . TYR A 1 426 ? 13.080 2.259 -19.014 1.00 92.50 426 TYR A N 1
ATOM 3180 C CA . TYR A 1 426 ? 12.110 1.371 -18.353 1.00 92.50 426 TYR A CA 1
ATOM 3181 C C . TYR A 1 426 ? 10.882 1.062 -19.223 1.00 92.50 426 TYR A C 1
ATOM 3183 O O . TYR A 1 426 ? 9.857 0.612 -18.713 1.00 92.50 426 TYR A O 1
ATOM 3191 N N . ALA A 1 427 ? 10.941 1.283 -20.540 1.00 90.88 427 ALA A N 1
ATOM 3192 C CA . ALA A 1 427 ? 9.826 0.957 -21.435 1.00 90.88 427 ALA A CA 1
ATOM 3193 C C . ALA A 1 427 ? 9.435 -0.535 -21.380 1.00 90.88 427 ALA A C 1
ATOM 3195 O O . ALA A 1 427 ? 8.248 -0.865 -21.412 1.00 90.88 427 ALA A O 1
ATOM 3196 N N . SER A 1 428 ? 10.412 -1.431 -21.202 1.00 93.19 428 SER A N 1
ATOM 3197 C CA . SER A 1 428 ? 10.192 -2.875 -21.032 1.00 93.19 428 SER A CA 1
ATOM 3198 C C . SER A 1 428 ? 9.442 -3.245 -19.744 1.00 93.19 428 SER A C 1
ATOM 3200 O O . SER A 1 428 ? 8.917 -4.351 -19.646 1.00 93.19 428 SER A O 1
ATOM 3202 N N . SER A 1 429 ? 9.305 -2.325 -18.779 1.00 95.00 429 SER A N 1
ATOM 3203 C CA . SER A 1 429 ? 8.474 -2.513 -17.579 1.00 95.00 429 SER A CA 1
ATOM 3204 C C . SER A 1 429 ? 6.971 -2.427 -17.865 1.00 95.00 429 SER A C 1
ATOM 3206 O O . SER A 1 429 ? 6.175 -2.762 -16.988 1.00 95.00 429 SER A O 1
ATOM 3208 N N . GLY A 1 430 ? 6.558 -1.985 -19.060 1.00 94.06 430 GLY A N 1
ATOM 3209 C CA . GLY A 1 430 ? 5.151 -1.810 -19.434 1.00 94.06 430 GLY A CA 1
ATOM 3210 C C . GLY A 1 430 ? 4.286 -3.063 -19.216 1.00 94.06 430 GLY A C 1
ATOM 3211 O O . GLY A 1 430 ? 3.332 -2.993 -18.441 1.00 94.06 430 GLY A O 1
ATOM 3212 N N . PRO A 1 431 ? 4.618 -4.224 -19.813 1.00 95.12 431 PRO A N 1
ATOM 3213 C CA . PRO A 1 431 ? 3.854 -5.460 -19.614 1.00 95.12 431 PRO A CA 1
ATOM 3214 C C . PRO A 1 431 ? 3.772 -5.894 -18.144 1.00 95.12 431 PRO A C 1
ATOM 3216 O O . PRO A 1 431 ? 2.712 -6.299 -17.670 1.00 95.12 431 PRO A O 1
ATOM 3219 N N . VAL A 1 432 ? 4.873 -5.742 -17.399 1.00 97.12 432 VAL A N 1
ATOM 3220 C CA . VAL A 1 432 ? 4.945 -6.066 -15.965 1.00 97.12 432 VAL A CA 1
ATOM 3221 C C . VAL A 1 432 ? 3.992 -5.178 -15.165 1.00 97.12 432 VAL A C 1
ATOM 3223 O O . VAL A 1 432 ? 3.227 -5.671 -14.339 1.00 97.12 432 VAL A O 1
ATOM 3226 N N . PHE A 1 433 ? 3.996 -3.870 -15.433 1.00 96.69 433 PHE A N 1
ATOM 3227 C CA . PHE A 1 433 ? 3.076 -2.931 -14.798 1.00 96.69 433 PHE A CA 1
ATOM 3228 C C . PHE A 1 433 ? 1.622 -3.245 -15.136 1.00 96.69 433 PHE A C 1
ATOM 3230 O O . PHE A 1 433 ? 0.797 -3.266 -14.227 1.00 96.69 433 PHE A O 1
ATOM 3237 N N . GLY A 1 434 ? 1.317 -3.549 -16.401 1.00 96.12 434 GLY A N 1
ATOM 3238 C CA . GLY A 1 434 ? -0.029 -3.935 -16.815 1.00 96.12 434 GLY A CA 1
ATOM 3239 C C . GLY A 1 434 ? -0.562 -5.114 -16.002 1.00 96.12 434 GLY A C 1
ATOM 3240 O O . GLY A 1 434 ? -1.641 -5.016 -15.423 1.00 96.12 434 GLY A O 1
ATOM 3241 N N . ILE A 1 435 ? 0.237 -6.171 -15.830 1.00 97.12 435 ILE A N 1
ATOM 3242 C CA . ILE A 1 435 ? -0.135 -7.322 -14.990 1.00 97.12 435 ILE A CA 1
ATOM 3243 C C . ILE A 1 435 ? -0.311 -6.908 -13.525 1.00 97.12 435 ILE A C 1
ATOM 3245 O O . ILE A 1 435 ? -1.343 -7.198 -12.921 1.00 97.12 435 ILE A O 1
ATOM 3249 N N . LEU A 1 436 ? 0.646 -6.177 -12.948 1.00 95.94 436 LEU A N 1
ATOM 3250 C CA . LEU A 1 436 ? 0.575 -5.759 -11.545 1.00 95.94 436 LEU A CA 1
ATOM 3251 C C . LEU A 1 436 ? -0.565 -4.764 -11.255 1.00 95.94 436 LEU A C 1
ATOM 3253 O O . LEU A 1 436 ? -0.980 -4.629 -10.105 1.00 95.94 436 LEU A O 1
ATOM 3257 N N . THR A 1 437 ? -1.140 -4.090 -12.253 1.00 96.19 437 THR A N 1
ATOM 3258 C CA . THR A 1 437 ? -2.352 -3.286 -12.020 1.00 96.19 437 THR A CA 1
ATOM 3259 C C . THR A 1 437 ? -3.563 -4.152 -11.653 1.00 96.19 437 THR A C 1
ATOM 3261 O O . THR A 1 437 ? -4.450 -3.689 -10.936 1.00 96.19 437 THR A O 1
ATOM 3264 N N . TRP A 1 438 ? -3.589 -5.427 -12.050 1.00 97.00 438 TRP A N 1
ATOM 3265 C CA . TRP A 1 438 ? -4.600 -6.391 -11.602 1.00 97.00 438 TRP A CA 1
ATOM 3266 C C . TRP A 1 438 ? -4.353 -6.886 -10.177 1.00 97.00 438 TRP A C 1
ATOM 3268 O O . TRP A 1 438 ? -5.308 -7.231 -9.484 1.00 97.00 438 TRP A O 1
ATOM 3278 N N . PHE A 1 439 ? -3.106 -6.844 -9.697 1.00 95.38 439 PHE A N 1
ATOM 3279 C CA . PHE A 1 439 ? -2.820 -7.050 -8.277 1.00 95.38 439 PHE A CA 1
ATOM 3280 C C . PHE A 1 439 ? -3.481 -5.952 -7.432 1.00 95.38 439 PHE A C 1
ATOM 3282 O O . PHE A 1 439 ? -4.144 -6.272 -6.452 1.00 95.38 439 PHE A O 1
ATOM 3289 N N . VAL A 1 440 ? -3.429 -4.680 -7.862 1.00 93.12 440 VAL A N 1
ATOM 3290 C CA . VAL A 1 440 ? -4.166 -3.584 -7.192 1.00 93.12 440 VAL A CA 1
ATOM 3291 C C . VAL A 1 440 ? -5.658 -3.902 -7.105 1.00 93.12 440 VAL A C 1
ATOM 3293 O O . VAL A 1 440 ? -6.256 -3.756 -6.041 1.00 93.12 440 VAL A O 1
ATOM 3296 N N . PHE A 1 441 ? -6.259 -4.397 -8.188 1.00 95.00 441 PHE A N 1
ATOM 3297 C CA . PHE A 1 441 ? -7.664 -4.797 -8.170 1.00 95.00 441 PHE A CA 1
ATOM 3298 C C . PHE A 1 441 ? -7.935 -5.912 -7.162 1.00 95.00 441 PHE A C 1
ATOM 3300 O O . PHE A 1 441 ? -8.840 -5.773 -6.344 1.00 95.00 441 PHE A O 1
ATOM 3307 N N . ALA A 1 442 ? -7.128 -6.976 -7.171 1.00 95.19 442 ALA A N 1
ATOM 3308 C CA . ALA A 1 442 ? -7.264 -8.097 -6.245 1.00 95.19 442 ALA A CA 1
ATOM 3309 C C . ALA A 1 442 ? -7.139 -7.654 -4.775 1.00 95.19 442 ALA A C 1
ATOM 3311 O O . ALA A 1 442 ? -7.950 -8.072 -3.945 1.00 95.19 442 ALA A O 1
ATOM 3312 N N . THR A 1 443 ? -6.214 -6.736 -4.464 1.00 93.00 443 THR A N 1
ATOM 3313 C CA . THR A 1 443 ? -6.034 -6.225 -3.093 1.00 93.00 443 THR A CA 1
ATOM 3314 C C . THR A 1 443 ? -7.262 -5.491 -2.549 1.00 93.00 443 THR A C 1
ATOM 3316 O O . THR A 1 443 ? -7.540 -5.589 -1.359 1.00 93.00 443 THR A O 1
ATOM 3319 N N . LEU A 1 444 ? -8.083 -4.856 -3.397 1.00 93.69 444 LEU A N 1
ATOM 3320 C CA . LEU A 1 444 ? -9.334 -4.237 -2.936 1.00 93.69 444 LEU A CA 1
ATOM 3321 C C . LEU A 1 444 ? -10.302 -5.287 -2.362 1.00 93.69 444 LEU A C 1
ATOM 3323 O O . LEU A 1 444 ? -10.899 -5.085 -1.303 1.00 93.69 444 LEU A O 1
ATOM 3327 N N . PHE A 1 445 ? -10.417 -6.446 -3.019 1.00 93.75 445 PHE A N 1
ATOM 3328 C CA . PHE A 1 445 ? -11.227 -7.564 -2.521 1.00 93.75 445 PHE A CA 1
ATOM 3329 C C . PHE A 1 445 ? -10.594 -8.231 -1.304 1.00 93.75 445 PHE A C 1
ATOM 3331 O O . PHE A 1 445 ? -11.318 -8.668 -0.407 1.00 93.75 445 PHE A O 1
ATOM 3338 N N . HIS A 1 446 ? -9.263 -8.298 -1.248 1.00 93.56 446 HIS A N 1
ATOM 3339 C CA . HIS A 1 446 ? -8.559 -8.725 -0.044 1.00 93.56 446 HIS A CA 1
ATOM 3340 C C . HIS A 1 446 ? -8.971 -7.839 1.131 1.00 93.56 446 HIS A C 1
ATOM 3342 O O . HIS A 1 446 ? -9.437 -8.352 2.147 1.00 93.56 446 HIS A O 1
ATOM 3348 N N . THR A 1 447 ? -8.870 -6.517 0.988 1.00 91.50 447 THR A N 1
ATOM 3349 C CA . THR A 1 447 ? -9.237 -5.542 2.022 1.00 91.50 447 THR A CA 1
ATOM 3350 C C . THR A 1 447 ? -10.683 -5.711 2.484 1.00 91.50 447 THR A C 1
ATOM 3352 O O . THR A 1 447 ? -10.945 -5.716 3.691 1.00 91.50 447 THR A O 1
ATOM 3355 N N . LEU A 1 448 ? -11.621 -5.934 1.557 1.00 94.06 448 LEU A N 1
ATOM 3356 C CA . LEU A 1 448 ? -13.010 -6.275 1.887 1.00 94.06 448 LEU A CA 1
ATOM 3357 C C . LEU A 1 448 ? -13.097 -7.524 2.780 1.00 94.06 448 LEU A C 1
ATOM 3359 O O . LEU A 1 448 ? -13.783 -7.520 3.801 1.00 94.06 448 LEU A O 1
ATOM 3363 N N . CYS A 1 449 ? -12.391 -8.594 2.409 1.00 94.25 449 CYS A N 1
ATOM 3364 C CA . CYS A 1 449 ? -12.429 -9.853 3.144 1.00 94.25 449 CYS A CA 1
ATOM 3365 C C . CYS A 1 449 ? -11.773 -9.735 4.526 1.00 94.25 449 CYS A C 1
ATOM 3367 O O . CYS A 1 449 ? -12.321 -10.230 5.511 1.00 94.25 449 CYS A O 1
ATOM 3369 N N . THR A 1 450 ? -10.626 -9.060 4.612 1.00 90.62 450 THR A N 1
ATOM 3370 C CA . THR A 1 450 ? -9.886 -8.842 5.861 1.00 90.62 450 THR A CA 1
ATOM 3371 C C . THR A 1 450 ? -10.706 -8.025 6.849 1.00 90.62 450 THR A C 1
ATOM 3373 O O . THR A 1 450 ? -10.879 -8.440 7.992 1.00 90.62 450 THR A O 1
ATOM 3376 N N . THR A 1 451 ? -11.271 -6.898 6.411 1.00 84.06 451 THR A N 1
ATOM 3377 C CA . THR A 1 451 ? -12.103 -6.049 7.278 1.00 84.06 451 THR A CA 1
ATOM 3378 C C . THR A 1 451 ? -13.381 -6.758 7.729 1.00 84.06 451 THR A C 1
ATOM 3380 O O . THR A 1 451 ? -13.742 -6.647 8.900 1.00 84.06 451 THR A O 1
ATOM 3383 N N . GLY A 1 452 ? -14.010 -7.554 6.856 1.00 91.38 452 GLY A N 1
ATOM 3384 C CA . GLY A 1 452 ? -15.163 -8.384 7.207 1.00 91.38 452 GLY A CA 1
ATOM 3385 C C . GLY A 1 452 ? -14.840 -9.464 8.245 1.00 91.38 452 GLY A C 1
ATOM 3386 O O . GLY A 1 452 ? -15.511 -9.547 9.269 1.00 91.38 452 GLY A O 1
ATOM 3387 N N . LEU A 1 453 ? -13.794 -10.267 8.025 1.00 89.81 453 LEU A N 1
ATOM 3388 C CA . LEU A 1 453 ? -13.410 -11.349 8.944 1.00 89.81 453 LEU A CA 1
ATOM 3389 C C . LEU A 1 453 ? -12.947 -10.825 10.309 1.00 89.81 453 LEU A C 1
ATOM 3391 O O . LEU A 1 453 ? -13.299 -11.409 11.334 1.00 89.81 453 LEU A O 1
ATOM 3395 N N . ILE A 1 454 ? -12.201 -9.716 10.336 1.00 84.75 454 ILE A N 1
ATOM 3396 C CA . ILE A 1 454 ? -11.784 -9.071 11.588 1.00 84.75 454 ILE A CA 1
ATOM 3397 C C . ILE A 1 454 ? -13.001 -8.507 12.330 1.00 84.75 454 ILE A C 1
ATOM 3399 O O . ILE A 1 454 ? -13.111 -8.703 13.535 1.00 84.75 454 ILE A O 1
ATOM 3403 N N . ALA A 1 455 ? -13.946 -7.866 11.632 1.00 84.06 455 ALA A N 1
ATOM 3404 C CA . ALA A 1 455 ? -15.157 -7.333 12.262 1.00 84.06 455 ALA A CA 1
ATOM 3405 C C . ALA A 1 455 ? -16.013 -8.416 12.946 1.00 84.06 455 ALA A C 1
ATOM 3407 O O . ALA A 1 455 ? -16.663 -8.128 13.946 1.00 84.06 455 ALA A O 1
ATOM 3408 N N . ILE A 1 456 ? -15.987 -9.650 12.429 1.00 90.75 456 ILE A N 1
ATOM 3409 C CA . ILE A 1 456 ? -16.714 -10.811 12.977 1.00 90.75 456 ILE A CA 1
ATOM 3410 C C . ILE A 1 456 ? -15.917 -11.507 14.106 1.00 90.75 456 ILE A C 1
ATOM 3412 O O . ILE A 1 456 ? -16.440 -12.400 14.770 1.00 90.75 456 ILE A O 1
ATOM 3416 N N . GLY A 1 457 ? -14.658 -11.121 14.351 1.00 82.00 457 GLY A N 1
ATOM 3417 C CA . GLY A 1 457 ? -13.782 -11.772 15.337 1.00 82.00 457 GLY A CA 1
ATOM 3418 C C . GLY A 1 457 ? -13.252 -13.136 14.877 1.00 82.00 457 GLY A C 1
ATOM 3419 O O . GLY A 1 457 ? -13.106 -14.062 15.673 1.00 82.00 457 GLY A O 1
ATOM 3420 N N . GLN A 1 458 ? -13.034 -13.304 13.567 1.00 87.19 458 GLN A N 1
ATOM 3421 C CA . GLN A 1 458 ? -12.525 -14.538 12.957 1.00 87.19 458 GLN A CA 1
ATOM 3422 C C . GLN A 1 458 ? -11.051 -14.403 12.545 1.00 87.19 458 GLN A C 1
ATOM 3424 O O . GLN A 1 458 ? -10.654 -14.764 11.431 1.00 87.19 458 GLN A O 1
ATOM 3429 N N . GLU A 1 459 ? -10.196 -13.912 13.447 1.00 81.56 459 GLU A N 1
ATOM 3430 C CA . GLU A 1 459 ? -8.773 -13.683 13.158 1.00 81.56 459 GLU A CA 1
ATOM 3431 C C . GLU A 1 459 ? -8.035 -14.988 12.850 1.00 81.56 459 GLU A C 1
ATOM 3433 O O . GLU A 1 459 ? -7.152 -15.007 11.999 1.00 81.56 459 GLU A O 1
ATOM 3438 N N . LYS A 1 460 ? -8.434 -16.107 13.471 1.00 83.00 460 LYS A N 1
ATOM 3439 C CA . LYS A 1 460 ? -7.844 -17.432 13.196 1.00 83.00 460 LYS A CA 1
ATOM 3440 C C . LYS A 1 460 ? -8.034 -17.855 11.739 1.00 83.00 460 LYS A C 1
ATOM 3442 O O . LYS A 1 460 ? -7.111 -18.395 11.129 1.00 83.00 460 LYS A O 1
ATOM 3447 N N . ILE A 1 461 ? -9.224 -17.610 11.191 1.00 86.75 461 ILE A N 1
ATOM 3448 C CA . ILE A 1 461 ? -9.554 -17.907 9.794 1.00 86.75 461 ILE A CA 1
ATOM 3449 C C . ILE A 1 461 ? -8.694 -17.037 8.874 1.00 86.75 461 ILE A C 1
ATOM 3451 O O . ILE A 1 461 ? -8.037 -17.560 7.975 1.00 86.75 461 ILE A O 1
ATOM 3455 N N . TYR A 1 462 ? -8.627 -15.734 9.159 1.00 85.12 462 TYR A N 1
ATOM 3456 C CA . TYR A 1 462 ? -7.759 -14.797 8.447 1.00 85.12 462 TYR A CA 1
ATOM 3457 C C . TYR A 1 462 ? -6.286 -15.245 8.462 1.00 85.12 462 TYR A C 1
ATOM 3459 O O . TYR A 1 462 ? -5.675 -15.385 7.403 1.00 85.12 462 TYR A O 1
ATOM 3467 N N . THR A 1 463 ? -5.725 -15.555 9.634 1.00 82.12 463 THR A N 1
ATOM 3468 C CA . THR A 1 463 ? -4.325 -15.985 9.772 1.00 82.12 463 THR A CA 1
ATOM 3469 C C . THR A 1 463 ? -4.042 -17.280 9.013 1.00 82.12 463 THR A C 1
ATOM 3471 O O . THR A 1 463 ? -3.017 -17.374 8.336 1.00 82.12 463 THR A O 1
ATOM 3474 N N . ARG A 1 464 ? -4.946 -18.269 9.063 1.00 87.56 464 ARG A N 1
ATOM 3475 C CA . ARG A 1 464 ? -4.792 -19.517 8.297 1.00 87.56 464 ARG A CA 1
ATOM 3476 C C . ARG A 1 464 ? -4.794 -19.251 6.790 1.00 87.56 464 ARG A C 1
ATOM 3478 O O . ARG A 1 464 ? -3.969 -19.816 6.076 1.00 87.56 464 ARG A O 1
ATOM 3485 N N . SER A 1 465 ? -5.684 -18.385 6.315 1.00 88.44 465 SER A N 1
ATOM 3486 C CA . SER A 1 465 ? -5.766 -18.019 4.898 1.00 88.44 465 SER A CA 1
ATOM 3487 C C . SER A 1 465 ? -4.533 -17.246 4.427 1.00 88.44 465 SER A C 1
ATOM 3489 O O . SER A 1 465 ? -4.036 -17.523 3.340 1.00 88.44 465 SER A O 1
ATOM 3491 N N . MET A 1 466 ? -3.963 -16.378 5.269 1.00 84.00 466 MET A N 1
ATOM 3492 C CA . MET A 1 466 ? -2.675 -15.720 5.004 1.00 84.00 466 MET A CA 1
ATOM 3493 C C . MET A 1 466 ? -1.508 -16.704 4.929 1.00 84.00 466 MET A C 1
ATOM 3495 O O . MET A 1 466 ? -0.659 -16.565 4.055 1.00 84.00 466 MET A O 1
ATOM 3499 N N . ALA A 1 467 ? -1.461 -17.715 5.801 1.00 85.88 467 ALA A N 1
ATOM 3500 C CA . ALA A 1 467 ? -0.409 -18.729 5.751 1.00 85.88 467 ALA A CA 1
ATOM 3501 C C . ALA A 1 467 ? -0.455 -19.536 4.441 1.00 85.88 467 ALA A C 1
ATOM 3503 O O . ALA A 1 467 ? 0.581 -19.758 3.815 1.00 85.88 467 ALA A O 1
ATOM 3504 N N . ILE A 1 468 ? -1.658 -19.918 3.994 1.00 89.12 468 ILE A N 1
ATOM 3505 C CA . ILE A 1 468 ? -1.854 -20.586 2.699 1.00 89.12 468 ILE A CA 1
ATOM 3506 C C . ILE A 1 468 ? -1.461 -19.644 1.554 1.00 89.12 468 ILE A C 1
ATOM 3508 O O . ILE A 1 468 ? -0.709 -20.046 0.671 1.00 89.12 468 ILE A O 1
ATOM 3512 N N . GLY A 1 469 ? -1.914 -18.388 1.592 1.00 89.06 469 GLY A N 1
ATOM 3513 C CA . GLY A 1 469 ? -1.578 -17.375 0.593 1.00 89.06 469 GLY A CA 1
ATOM 3514 C C . GLY A 1 469 ? -0.074 -17.149 0.458 1.00 89.06 469 GLY A C 1
ATOM 3515 O O . GLY A 1 469 ? 0.450 -17.154 -0.650 1.00 89.06 469 GLY A O 1
ATOM 3516 N N . ALA A 1 470 ? 0.646 -17.054 1.578 1.00 88.12 470 ALA A N 1
ATOM 3517 C CA . ALA A 1 470 ? 2.100 -16.922 1.589 1.00 88.12 470 ALA A CA 1
ATOM 3518 C C . ALA A 1 470 ? 2.802 -18.143 0.970 1.00 88.12 470 ALA A C 1
ATOM 3520 O O . ALA A 1 470 ? 3.736 -17.973 0.187 1.00 88.12 470 ALA A O 1
ATOM 3521 N N . ALA A 1 471 ? 2.337 -19.363 1.261 1.00 91.38 471 ALA A N 1
ATOM 3522 C CA . ALA A 1 471 ? 2.873 -20.573 0.636 1.00 91.38 471 ALA A CA 1
ATOM 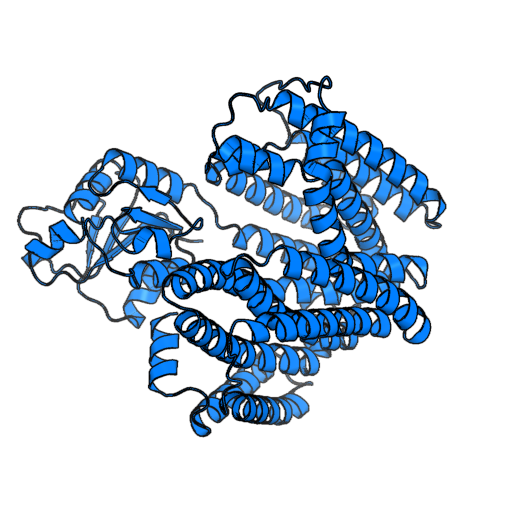3523 C C . ALA A 1 471 ? 2.642 -20.570 -0.885 1.00 91.38 471 ALA A C 1
ATOM 3525 O O . ALA A 1 471 ? 3.575 -20.816 -1.650 1.00 91.38 471 ALA A O 1
ATOM 3526 N N . VAL A 1 472 ? 1.430 -20.212 -1.328 1.00 93.62 472 VAL A N 1
ATOM 3527 C CA . VAL A 1 472 ? 1.101 -20.085 -2.756 1.00 93.62 472 VAL A CA 1
ATOM 3528 C C . VAL A 1 472 ? 1.975 -19.027 -3.418 1.00 93.62 472 VAL A C 1
ATOM 3530 O O . VAL A 1 472 ? 2.527 -19.314 -4.471 1.00 93.62 472 VAL A O 1
ATOM 3533 N N . THR A 1 473 ? 2.157 -17.858 -2.797 1.00 92.50 473 THR A N 1
ATOM 3534 C CA . THR A 1 473 ? 3.059 -16.799 -3.275 1.00 92.50 473 THR A CA 1
ATOM 3535 C C . THR A 1 473 ? 4.475 -17.327 -3.477 1.00 92.50 473 THR A C 1
ATOM 3537 O O . THR A 1 473 ? 5.064 -17.090 -4.528 1.00 92.50 473 THR A O 1
ATOM 3540 N N . VAL A 1 474 ? 5.045 -18.034 -2.496 1.00 93.38 474 VAL A N 1
ATOM 3541 C CA . VAL A 1 474 ? 6.414 -18.563 -2.604 1.00 93.38 474 VAL A CA 1
ATOM 3542 C C . VAL A 1 474 ? 6.523 -19.555 -3.762 1.00 93.38 474 VAL A C 1
ATOM 3544 O O . VAL A 1 474 ? 7.389 -19.399 -4.624 1.00 93.38 474 VAL A O 1
ATOM 3547 N N . CYS A 1 475 ? 5.620 -20.535 -3.827 1.00 95.00 475 CYS A N 1
ATOM 3548 C CA . CYS A 1 475 ? 5.630 -21.554 -4.874 1.00 95.00 475 CYS A CA 1
ATOM 3549 C C . CYS A 1 475 ? 5.380 -20.962 -6.268 1.00 95.00 475 CYS A C 1
ATOM 3551 O O . CYS A 1 475 ? 6.137 -21.251 -7.195 1.00 95.00 475 CYS A O 1
ATOM 3553 N N . SER A 1 476 ? 4.355 -20.119 -6.427 1.00 95.31 476 SER A N 1
ATOM 3554 C CA . SER A 1 476 ? 4.017 -19.522 -7.720 1.00 95.31 476 SER A CA 1
ATOM 3555 C C . SER A 1 476 ? 5.124 -18.594 -8.208 1.00 95.31 476 SER A C 1
ATOM 3557 O O . SER A 1 476 ? 5.446 -18.621 -9.393 1.00 95.31 476 SER A O 1
ATOM 3559 N N . THR A 1 477 ? 5.752 -17.824 -7.310 1.00 95.38 477 THR A N 1
ATOM 3560 C CA . THR A 1 477 ? 6.834 -16.900 -7.679 1.00 95.38 477 THR A CA 1
ATOM 3561 C C . THR A 1 477 ? 8.051 -17.671 -8.168 1.00 95.38 477 THR A C 1
ATOM 3563 O O . THR A 1 477 ? 8.598 -17.311 -9.204 1.00 95.38 477 THR A O 1
ATOM 3566 N N . LEU A 1 478 ? 8.447 -18.757 -7.499 1.00 95.44 478 LEU A N 1
ATOM 3567 C CA . LEU A 1 478 ? 9.573 -19.588 -7.943 1.00 95.44 478 LEU A CA 1
ATOM 3568 C C . LEU A 1 478 ? 9.288 -20.263 -9.296 1.00 95.44 478 LEU A C 1
ATOM 3570 O O . LEU A 1 478 ? 10.094 -20.151 -10.218 1.00 95.44 478 LEU A O 1
ATOM 3574 N N . VAL A 1 479 ? 8.129 -20.915 -9.440 1.00 96.81 479 VAL A N 1
ATOM 3575 C CA . VAL A 1 479 ? 7.787 -21.688 -10.649 1.00 96.81 479 VAL A CA 1
ATOM 3576 C C . VAL A 1 479 ? 7.560 -20.780 -11.858 1.00 96.81 479 VAL A C 1
ATOM 3578 O O . VAL A 1 479 ? 8.145 -20.998 -12.917 1.00 96.81 479 VAL A O 1
ATOM 3581 N N . LEU A 1 480 ? 6.739 -19.736 -11.720 1.00 97.12 480 LEU A N 1
ATOM 3582 C CA . LEU A 1 480 ? 6.405 -18.875 -12.855 1.00 97.12 480 LEU A CA 1
ATOM 3583 C C . LEU A 1 480 ? 7.572 -17.969 -13.248 1.00 97.12 480 LEU A C 1
ATOM 3585 O O . LEU A 1 480 ? 7.721 -17.693 -14.435 1.00 97.12 480 LEU A O 1
ATOM 3589 N N . THR A 1 481 ? 8.426 -17.551 -12.304 1.00 97.19 481 THR A N 1
ATOM 3590 C CA . THR A 1 481 ? 9.653 -16.815 -12.661 1.00 97.19 481 THR A CA 1
ATOM 3591 C C . THR A 1 481 ? 10.613 -17.706 -13.450 1.00 97.19 481 THR A C 1
ATOM 3593 O O . THR A 1 481 ? 11.206 -17.233 -14.415 1.00 97.19 481 THR A O 1
ATOM 3596 N N . ALA A 1 482 ? 10.719 -18.998 -13.113 1.00 96.31 482 ALA A N 1
ATOM 3597 C CA . ALA A 1 482 ? 11.546 -19.940 -13.867 1.00 96.31 482 ALA A CA 1
ATOM 3598 C C . ALA A 1 482 ? 11.078 -20.116 -15.322 1.00 96.31 482 ALA A C 1
ATOM 3600 O O . ALA A 1 482 ? 11.904 -20.223 -16.222 1.00 96.31 482 ALA A O 1
ATOM 3601 N N . TRP A 1 483 ? 9.762 -20.162 -15.555 1.00 96.25 483 TRP A N 1
ATOM 3602 C CA . TRP A 1 483 ? 9.200 -20.455 -16.881 1.00 96.25 483 TRP A CA 1
ATOM 3603 C C . TRP A 1 483 ? 8.962 -19.216 -17.746 1.00 96.25 483 TRP A C 1
ATOM 3605 O O . TRP A 1 483 ? 9.148 -19.271 -18.958 1.00 96.25 483 TRP A O 1
ATOM 3615 N N . PHE A 1 484 ? 8.546 -18.101 -17.142 1.00 96.50 484 PHE A N 1
ATOM 3616 C CA . PHE A 1 484 ? 8.111 -16.896 -17.861 1.00 96.50 484 PHE A CA 1
ATOM 3617 C C . PHE A 1 484 ? 8.912 -15.640 -17.479 1.00 96.50 484 PHE A C 1
ATOM 3619 O O . PHE A 1 484 ? 8.514 -14.517 -17.806 1.00 96.50 484 PHE A O 1
ATOM 3626 N N . GLY A 1 485 ? 10.022 -15.799 -16.756 1.00 96.25 485 GLY A N 1
ATOM 3627 C CA . GLY A 1 485 ? 10.900 -14.703 -16.365 1.00 96.25 485 GLY A CA 1
ATOM 3628 C C . GLY A 1 485 ? 10.197 -13.637 -15.515 1.00 96.25 485 GLY A C 1
ATOM 3629 O O . GLY A 1 485 ? 9.365 -13.928 -14.653 1.00 96.25 485 GLY A O 1
ATOM 3630 N N . VAL A 1 486 ? 10.503 -12.365 -15.783 1.00 96.75 486 VAL A N 1
ATOM 3631 C CA . VAL A 1 486 ? 9.961 -11.212 -15.035 1.00 96.75 486 VAL A CA 1
ATOM 3632 C C . VAL A 1 486 ? 8.435 -11.128 -15.096 1.00 96.75 486 VAL A C 1
ATOM 3634 O O . VAL A 1 486 ? 7.778 -10.817 -14.101 1.00 96.75 486 VAL A O 1
ATOM 3637 N N . VAL A 1 487 ? 7.867 -11.419 -16.266 1.00 96.88 487 VAL A N 1
ATOM 3638 C CA . VAL A 1 487 ? 6.417 -11.412 -16.494 1.00 96.88 487 VAL A CA 1
ATOM 3639 C C . VAL A 1 487 ? 5.751 -12.512 -15.666 1.00 96.88 487 VAL A C 1
ATOM 3641 O O . VAL A 1 487 ? 4.720 -12.270 -15.039 1.00 96.88 487 VAL A O 1
ATOM 3644 N N . GLY A 1 488 ? 6.387 -13.684 -15.586 1.00 96.62 488 GLY A N 1
ATOM 3645 C CA . GLY A 1 488 ? 5.972 -14.776 -14.708 1.00 96.62 488 GLY A CA 1
ATOM 3646 C C . GLY A 1 488 ? 5.939 -14.394 -13.239 1.00 96.62 488 GLY A C 1
ATOM 3647 O O . GLY A 1 488 ? 4.980 -14.714 -12.542 1.00 96.62 488 GLY A O 1
ATOM 3648 N N . SER A 1 489 ? 6.942 -13.644 -12.783 1.00 96.19 489 SER A N 1
ATOM 3649 C CA . SER A 1 489 ? 6.991 -13.137 -11.411 1.00 96.19 489 SER A CA 1
ATOM 3650 C C . SER A 1 489 ? 5.822 -12.194 -11.096 1.00 96.19 489 SER A C 1
ATOM 3652 O O . SER A 1 489 ? 5.179 -12.319 -10.056 1.00 96.19 489 SER A O 1
ATOM 3654 N N . ALA A 1 490 ? 5.472 -11.290 -12.017 1.00 96.69 490 ALA A N 1
ATOM 3655 C CA . ALA A 1 490 ? 4.299 -10.428 -11.850 1.00 96.69 490 ALA A CA 1
ATOM 3656 C C . ALA A 1 490 ? 2.982 -11.218 -11.864 1.00 96.69 490 ALA A C 1
ATOM 3658 O O . ALA A 1 490 ? 2.102 -10.961 -11.040 1.00 96.69 490 ALA A O 1
ATOM 3659 N N . ALA A 1 491 ? 2.854 -12.199 -12.760 1.00 96.75 491 ALA A N 1
ATOM 3660 C CA . ALA A 1 491 ? 1.687 -13.074 -12.813 1.00 96.75 491 ALA A CA 1
ATOM 3661 C C . ALA A 1 491 ? 1.534 -13.887 -11.517 1.00 96.75 491 ALA A C 1
ATOM 3663 O O . ALA A 1 491 ? 0.425 -14.010 -11.002 1.00 96.75 491 ALA A O 1
ATOM 3664 N N . ALA A 1 492 ? 2.640 -14.364 -10.942 1.00 96.31 492 ALA A N 1
ATOM 3665 C CA . ALA A 1 492 ? 2.650 -15.106 -9.687 1.00 96.31 492 ALA A CA 1
ATOM 3666 C C . ALA A 1 492 ? 2.027 -14.335 -8.525 1.00 96.31 492 ALA A C 1
ATOM 3668 O O . ALA A 1 492 ? 1.238 -14.921 -7.782 1.00 96.31 492 ALA A O 1
ATOM 3669 N N . VAL A 1 493 ? 2.341 -13.040 -8.412 1.00 94.31 493 VAL A N 1
ATOM 3670 C CA . VAL A 1 493 ? 1.799 -12.142 -7.380 1.00 94.31 493 VAL A CA 1
ATOM 3671 C C . VAL A 1 493 ? 0.293 -11.953 -7.552 1.00 94.31 493 VAL A C 1
ATOM 3673 O O . VAL A 1 493 ? -0.455 -12.026 -6.582 1.00 94.31 493 VAL A O 1
ATOM 3676 N N . VAL A 1 494 ? -0.180 -11.755 -8.786 1.00 95.75 494 VAL A N 1
ATOM 3677 C CA . VAL A 1 494 ? -1.622 -11.635 -9.061 1.00 95.75 494 VAL A CA 1
ATOM 3678 C C . VAL A 1 494 ? -2.337 -12.952 -8.751 1.00 95.75 494 VAL A C 1
ATOM 3680 O O . VAL A 1 494 ? -3.370 -12.956 -8.085 1.00 95.75 494 VAL A O 1
ATOM 3683 N N . CYS A 1 495 ? -1.790 -14.083 -9.202 1.00 94.44 495 CYS A N 1
ATOM 3684 C CA . CYS A 1 495 ? -2.383 -15.399 -8.989 1.00 94.44 495 CYS A CA 1
ATOM 3685 C C . CYS A 1 495 ? -2.460 -15.769 -7.505 1.00 94.44 495 CYS A C 1
ATOM 3687 O O . CYS A 1 495 ? -3.507 -16.239 -7.057 1.00 94.44 495 CYS A O 1
ATOM 3689 N N . SER A 1 496 ? -1.390 -15.559 -6.735 1.00 93.81 496 SER A N 1
ATOM 3690 C CA . SER A 1 496 ? -1.392 -15.880 -5.306 1.00 93.81 496 SER A CA 1
ATOM 3691 C C . SER A 1 496 ? -2.361 -14.997 -4.523 1.00 93.81 496 SER A C 1
ATOM 3693 O O . SER A 1 496 ? -3.075 -15.492 -3.644 1.00 93.81 496 SER A O 1
ATOM 3695 N N . GLU A 1 497 ? -2.470 -13.723 -4.900 1.00 94.06 497 GLU A N 1
ATOM 3696 C CA . GLU A 1 497 ? -3.438 -12.800 -4.317 1.00 94.06 497 GLU A CA 1
ATOM 3697 C C . GLU A 1 497 ? -4.878 -13.238 -4.613 1.00 94.06 497 GLU A C 1
ATOM 3699 O O . GLU A 1 497 ? -5.696 -13.345 -3.700 1.00 94.06 497 GLU A O 1
ATOM 3704 N N . LEU A 1 498 ? -5.187 -13.592 -5.864 1.00 94.69 498 LEU A N 1
ATOM 3705 C CA . LEU A 1 498 ? -6.514 -14.082 -6.246 1.00 94.69 498 LEU A CA 1
ATOM 3706 C C . LEU A 1 498 ? -6.891 -15.375 -5.514 1.00 94.69 498 LEU A C 1
ATOM 3708 O O . LEU A 1 498 ? -8.018 -15.494 -5.032 1.00 94.69 498 LEU A O 1
ATOM 3712 N N . VAL A 1 499 ? -5.964 -16.329 -5.383 1.00 94.19 499 VAL A N 1
ATOM 3713 C CA . VAL A 1 499 ? -6.194 -17.564 -4.611 1.00 94.19 499 VAL A CA 1
ATOM 3714 C C . VAL A 1 499 ? -6.530 -17.230 -3.158 1.00 94.19 499 VAL A C 1
ATOM 3716 O O . VAL A 1 499 ? -7.502 -17.753 -2.609 1.00 94.19 499 VAL A O 1
ATOM 3719 N N . THR A 1 500 ? -5.772 -16.315 -2.557 1.00 92.31 500 THR A N 1
ATOM 3720 C CA . THR A 1 500 ? -5.977 -15.864 -1.178 1.00 92.31 500 THR A CA 1
ATOM 3721 C C . THR A 1 500 ? -7.349 -15.215 -1.000 1.00 92.31 500 THR A C 1
ATOM 3723 O O . THR A 1 500 ? -8.111 -15.608 -0.113 1.00 92.31 500 THR A O 1
ATOM 3726 N N . VAL A 1 501 ? -7.716 -14.295 -1.897 1.00 94.38 501 VAL A N 1
ATOM 3727 C CA . VAL A 1 501 ? -9.034 -13.648 -1.919 1.00 94.38 501 VAL A CA 1
ATOM 3728 C C . VAL A 1 501 ? -10.149 -14.679 -2.052 1.00 94.38 501 VAL A C 1
ATOM 3730 O O . VAL A 1 501 ? -11.123 -14.615 -1.308 1.00 94.38 501 VAL A O 1
ATOM 3733 N N . VAL A 1 502 ? -10.022 -15.662 -2.947 1.00 94.94 502 VAL A N 1
ATOM 3734 C CA . VAL A 1 502 ? -11.042 -16.706 -3.133 1.00 94.94 502 VAL A CA 1
ATOM 3735 C C . VAL A 1 502 ? -11.234 -17.530 -1.859 1.00 94.94 502 VAL A C 1
ATOM 3737 O O . VAL A 1 502 ? -12.377 -17.798 -1.476 1.00 94.94 502 VAL A O 1
ATOM 3740 N N . ILE A 1 503 ? -10.148 -17.914 -1.182 1.00 93.94 503 ILE A N 1
ATOM 3741 C CA . ILE A 1 503 ? -10.213 -18.658 0.085 1.00 93.94 503 ILE A CA 1
ATOM 3742 C C . ILE A 1 503 ? -10.933 -17.824 1.152 1.00 93.94 503 ILE A C 1
ATOM 3744 O O . ILE A 1 503 ? -11.883 -18.309 1.774 1.00 93.94 503 ILE A O 1
ATOM 3748 N N . MET A 1 504 ? -10.526 -16.566 1.331 1.00 93.38 504 MET A N 1
ATOM 3749 C CA . MET A 1 504 ? -11.106 -15.681 2.344 1.00 93.38 504 MET A CA 1
ATOM 3750 C C . MET A 1 504 ? -12.568 -15.347 2.049 1.00 93.38 504 MET A C 1
ATOM 3752 O O . MET A 1 504 ? -13.398 -15.362 2.955 1.00 93.38 504 MET A O 1
ATOM 3756 N N . LEU A 1 505 ? -12.911 -15.113 0.783 1.00 93.38 505 LEU A N 1
ATOM 3757 C CA . LEU A 1 505 ? -14.271 -14.811 0.352 1.00 93.38 505 LEU A CA 1
ATOM 3758 C C . LEU A 1 505 ? -15.212 -15.993 0.603 1.00 93.38 505 LEU A C 1
ATOM 3760 O O . LEU A 1 505 ? -16.331 -15.797 1.077 1.00 93.38 505 LEU A O 1
ATOM 3764 N N . ARG A 1 506 ? -14.766 -17.225 0.320 1.00 92.50 506 ARG A N 1
ATOM 3765 C CA . ARG A 1 506 ? -15.536 -18.445 0.622 1.00 92.50 506 ARG A CA 1
ATOM 3766 C C . ARG A 1 506 ? -15.814 -18.573 2.115 1.00 92.50 506 ARG A C 1
ATOM 3768 O O . ARG A 1 506 ? -16.932 -18.894 2.494 1.00 92.50 506 ARG A O 1
ATOM 3775 N N . GLN A 1 507 ? -14.819 -18.295 2.951 1.00 92.81 507 GLN A N 1
ATOM 3776 C CA . GLN A 1 507 ? -14.972 -18.358 4.404 1.00 92.81 507 GLN A CA 1
ATOM 3777 C C . GLN A 1 507 ? -15.877 -17.242 4.935 1.00 92.81 507 GLN A C 1
ATOM 3779 O O . GLN A 1 507 ? -16.740 -17.505 5.766 1.00 92.81 507 GLN A O 1
ATOM 3784 N N . LEU A 1 508 ? -15.734 -16.015 4.427 1.00 93.19 508 LEU A N 1
ATOM 3785 C CA . LEU A 1 508 ? -16.568 -14.875 4.813 1.00 93.19 508 LEU A CA 1
ATOM 3786 C C . LEU A 1 508 ? -18.044 -15.091 4.444 1.00 93.19 508 LEU A C 1
ATOM 3788 O O . LEU A 1 508 ? -18.932 -14.730 5.217 1.00 93.19 508 LEU A O 1
ATOM 3792 N N . ARG A 1 509 ? -18.314 -15.739 3.304 1.00 91.50 509 ARG A N 1
ATOM 3793 C CA . ARG A 1 509 ? -19.676 -16.078 2.857 1.00 91.50 509 ARG A CA 1
ATOM 3794 C C . ARG A 1 509 ? -20.439 -17.000 3.808 1.00 91.50 509 ARG A C 1
ATOM 3796 O O . ARG A 1 509 ? -21.665 -17.014 3.760 1.00 91.50 509 ARG A O 1
ATOM 3803 N N . ASN A 1 510 ? -19.745 -17.723 4.686 1.00 90.38 510 ASN A N 1
ATOM 3804 C CA . ASN A 1 510 ? -20.396 -18.532 5.719 1.00 90.38 510 ASN A CA 1
ATOM 3805 C C . ASN A 1 510 ? -21.065 -17.671 6.803 1.00 90.38 510 ASN A C 1
ATOM 3807 O O . ASN A 1 510 ? -21.942 -18.158 7.508 1.00 90.38 510 ASN A O 1
ATOM 3811 N N . PHE A 1 511 ? -20.663 -16.405 6.933 1.00 89.31 511 PHE A N 1
ATOM 3812 C CA . PHE A 1 511 ? -21.170 -15.485 7.951 1.00 89.31 511 PHE A CA 1
ATOM 3813 C C . PHE A 1 511 ? -22.018 -14.354 7.359 1.00 89.31 511 PHE A C 1
ATOM 3815 O O . PHE A 1 511 ? -22.913 -13.842 8.028 1.00 89.31 511 PHE A O 1
ATOM 3822 N N . VAL A 1 512 ? -21.733 -13.947 6.117 1.00 90.50 512 VAL A N 1
ATOM 3823 C CA . VAL A 1 512 ? -22.326 -12.760 5.487 1.00 90.50 512 VAL A CA 1
ATOM 3824 C C . VAL A 1 512 ? -22.738 -13.058 4.046 1.00 90.50 512 VAL A C 1
ATOM 3826 O O . VAL A 1 512 ? -21.997 -13.682 3.288 1.00 90.50 512 VAL A O 1
ATOM 3829 N N . ARG A 1 513 ? -23.908 -12.566 3.625 1.00 87.44 513 ARG A N 1
ATOM 3830 C CA . ARG A 1 513 ? -24.386 -12.709 2.243 1.00 87.44 513 ARG A CA 1
ATOM 3831 C C . ARG A 1 513 ? -23.904 -11.541 1.390 1.00 87.44 513 ARG A C 1
ATOM 3833 O O . ARG A 1 513 ? -24.490 -10.464 1.382 1.00 87.44 513 ARG A O 1
ATOM 3840 N N . LEU A 1 514 ? -22.823 -11.766 0.655 1.00 83.94 514 LEU A N 1
ATOM 3841 C CA . LEU A 1 514 ? -22.328 -10.785 -0.304 1.00 83.94 514 LEU A CA 1
ATOM 3842 C C . LEU A 1 514 ? -23.157 -10.859 -1.581 1.00 83.94 514 LEU A C 1
ATOM 3844 O O . LEU A 1 514 ? -23.016 -11.796 -2.373 1.00 83.94 514 LEU A O 1
ATOM 3848 N N . GLU A 1 515 ? -24.006 -9.863 -1.782 1.00 78.38 515 GLU A N 1
ATOM 3849 C CA . GLU A 1 515 ? -24.715 -9.701 -3.039 1.00 78.38 515 GLU A CA 1
ATOM 3850 C C . GLU A 1 515 ? -23.737 -9.117 -4.053 1.00 78.38 515 GLU A C 1
ATOM 3852 O O . GLU A 1 515 ? -23.305 -7.973 -3.926 1.00 78.38 515 GLU A O 1
ATOM 3857 N N . ILE A 1 516 ? -23.358 -9.911 -5.063 1.00 68.50 516 ILE A N 1
ATOM 3858 C CA . ILE A 1 516 ? -22.691 -9.353 -6.241 1.00 68.50 516 ILE A CA 1
ATOM 3859 C C . ILE A 1 516 ? -23.772 -8.553 -6.958 1.00 68.50 516 ILE A C 1
ATOM 3861 O O . ILE A 1 516 ? -24.697 -9.153 -7.515 1.00 68.50 516 ILE A O 1
ATOM 3865 N N . PRO A 1 517 ? -23.718 -7.216 -6.941 1.00 63.34 517 PRO A N 1
ATOM 3866 C CA . PRO A 1 517 ? -24.829 -6.455 -7.461 1.00 63.34 517 PRO A CA 1
ATOM 3867 C C . PRO A 1 517 ? -24.914 -6.686 -8.975 1.00 63.34 517 PRO A C 1
ATOM 3869 O O . PRO A 1 517 ? -23.879 -6.774 -9.639 1.00 63.34 517 PRO A O 1
ATOM 3872 N N . ARG A 1 518 ? -26.119 -6.667 -9.568 1.00 66.38 518 ARG A N 1
ATOM 3873 C CA . ARG A 1 518 ? -26.296 -6.593 -11.043 1.00 66.38 518 ARG A CA 1
ATOM 3874 C C . ARG A 1 518 ? -25.454 -5.470 -11.683 1.00 66.38 518 ARG A C 1
ATOM 3876 O O . ARG A 1 518 ? -25.162 -5.505 -12.875 1.00 66.38 518 ARG A O 1
ATOM 3883 N N . TYR A 1 519 ? -25.039 -4.489 -10.882 1.00 65.56 519 TYR A N 1
ATOM 3884 C CA . TYR A 1 519 ? -24.125 -3.410 -11.242 1.00 65.56 519 TYR A CA 1
ATOM 3885 C C . TYR A 1 519 ? -22.710 -3.871 -11.622 1.00 65.56 519 TYR A C 1
ATOM 3887 O O . TYR A 1 519 ? -22.100 -3.212 -12.453 1.00 65.56 519 TYR A O 1
ATOM 3895 N N . GLY A 1 520 ? -22.209 -5.008 -11.124 1.00 73.19 520 GLY A N 1
ATOM 3896 C CA . GLY A 1 520 ? -20.889 -5.527 -11.510 1.00 73.19 520 GLY A CA 1
ATOM 3897 C C . GLY A 1 520 ? -20.776 -5.798 -13.015 1.00 73.19 520 GLY A C 1
ATOM 3898 O O . GLY A 1 520 ? -19.789 -5.423 -13.641 1.00 73.19 520 GLY A O 1
ATOM 3899 N N . VAL A 1 521 ? -21.835 -6.343 -13.626 1.00 80.50 521 VAL A N 1
ATOM 3900 C CA . VAL A 1 521 ? -21.911 -6.560 -15.084 1.00 80.50 521 VAL A CA 1
ATOM 3901 C C . VAL A 1 521 ? -21.922 -5.231 -15.843 1.00 80.50 521 VAL A C 1
ATOM 3903 O O . VAL A 1 521 ? -21.273 -5.092 -16.876 1.00 80.50 521 VAL A O 1
ATOM 3906 N N . LYS A 1 522 ? -22.612 -4.219 -15.310 1.00 86.94 522 LYS A N 1
ATOM 3907 C CA . LYS A 1 522 ? -22.661 -2.882 -15.915 1.00 86.94 522 LYS A CA 1
ATOM 3908 C C . LYS A 1 522 ? -21.315 -2.159 -15.822 1.00 86.94 522 LYS A C 1
ATOM 3910 O O . LYS A 1 522 ? -20.908 -1.517 -16.784 1.00 86.94 522 LYS A O 1
ATOM 3915 N N . SER A 1 523 ? -20.599 -2.302 -14.705 1.00 86.44 523 SER A N 1
ATOM 3916 C CA . SER A 1 523 ? -19.237 -1.781 -14.548 1.00 86.44 523 SER A CA 1
ATOM 3917 C C . SER A 1 523 ? -18.251 -2.469 -15.490 1.00 86.44 523 SER A C 1
ATOM 3919 O O . SER A 1 523 ? -17.398 -1.794 -16.057 1.00 86.44 523 SER A O 1
ATOM 3921 N N . LEU A 1 524 ? -18.402 -3.777 -15.731 1.00 88.50 524 LEU A N 1
ATOM 3922 C CA . LEU A 1 524 ? -17.627 -4.492 -16.751 1.00 88.50 524 LEU A CA 1
ATOM 3923 C C . LEU A 1 524 ? -17.919 -3.965 -18.162 1.00 88.50 524 LEU A C 1
ATOM 3925 O O . LEU A 1 524 ? -16.981 -3.713 -18.913 1.00 88.50 524 LEU A O 1
ATOM 3929 N N . ALA A 1 525 ? -19.189 -3.730 -18.508 1.00 89.75 525 ALA A N 1
ATOM 3930 C CA . ALA A 1 525 ? -19.558 -3.139 -19.797 1.00 89.75 525 ALA A CA 1
ATOM 3931 C C . ALA A 1 525 ? -18.977 -1.723 -19.971 1.00 89.75 525 ALA A C 1
ATOM 3933 O O . ALA A 1 525 ? -18.407 -1.412 -21.016 1.00 89.75 525 ALA A O 1
ATOM 3934 N N . ALA A 1 526 ? -19.048 -0.885 -18.930 1.00 92.19 526 ALA A N 1
ATOM 3935 C CA . ALA A 1 526 ? -18.431 0.440 -18.926 1.00 92.19 526 ALA A CA 1
ATOM 3936 C C . ALA A 1 526 ? -16.908 0.366 -19.090 1.00 92.19 526 ALA A C 1
ATOM 3938 O O . ALA A 1 526 ? -16.326 1.129 -19.861 1.00 92.19 526 ALA A O 1
ATOM 3939 N N . ALA A 1 527 ? -16.257 -0.574 -18.406 1.00 92.31 527 ALA A N 1
ATOM 3940 C CA . ALA A 1 527 ? -14.818 -0.763 -18.505 1.00 92.31 527 ALA A CA 1
ATOM 3941 C C . ALA A 1 527 ? -14.396 -1.299 -19.887 1.00 92.31 527 ALA A C 1
ATOM 3943 O O . ALA A 1 527 ? -13.365 -0.884 -20.412 1.00 92.31 527 ALA A O 1
ATOM 3944 N N . GLY A 1 528 ? -15.219 -2.145 -20.514 1.00 93.56 528 GLY A N 1
ATOM 3945 C CA . GLY A 1 528 ? -15.038 -2.589 -21.898 1.00 93.56 528 GLY A CA 1
ATOM 3946 C C . GLY A 1 528 ? -15.174 -1.446 -22.908 1.00 93.56 528 GLY A C 1
ATOM 3947 O O . GLY A 1 528 ? -14.328 -1.301 -23.788 1.00 93.56 528 GLY A O 1
ATOM 3948 N N . ALA A 1 529 ? -16.174 -0.575 -22.743 1.00 94.06 529 ALA A N 1
ATOM 3949 C CA . ALA A 1 529 ? -16.327 0.620 -23.575 1.00 94.06 529 ALA A CA 1
ATOM 3950 C C . ALA A 1 529 ? -15.139 1.585 -23.420 1.00 94.06 529 ALA A C 1
ATOM 3952 O O . ALA A 1 529 ? -14.615 2.099 -24.408 1.00 94.06 529 ALA A O 1
ATOM 3953 N N . MET A 1 530 ? -14.660 1.778 -22.187 1.00 95.75 530 MET A N 1
ATOM 3954 C CA . MET A 1 530 ? -13.434 2.530 -21.923 1.00 95.75 530 MET A CA 1
ATOM 3955 C C . MET A 1 530 ? -12.228 1.900 -22.630 1.00 95.75 530 MET A C 1
ATOM 3957 O O . MET A 1 530 ? -11.461 2.616 -23.270 1.00 95.75 530 MET A O 1
ATOM 3961 N N . ALA A 1 531 ? -12.062 0.576 -22.545 1.00 95.25 531 ALA A N 1
ATOM 3962 C CA . ALA A 1 531 ? -10.970 -0.134 -23.206 1.00 95.25 531 ALA A CA 1
ATOM 3963 C C . ALA A 1 531 ? -10.994 0.073 -24.727 1.00 95.25 531 ALA A C 1
ATOM 3965 O O . ALA A 1 531 ? -9.954 0.367 -25.314 1.00 95.25 531 ALA A O 1
ATOM 3966 N N . ALA A 1 532 ? -12.176 -0.004 -25.347 1.00 94.69 532 ALA A N 1
ATOM 3967 C CA . ALA A 1 532 ? -12.354 0.201 -26.783 1.00 94.69 532 ALA A CA 1
ATOM 3968 C C . ALA A 1 532 ? -11.926 1.606 -27.243 1.00 94.69 532 ALA A C 1
ATOM 3970 O O . ALA A 1 532 ? -11.385 1.753 -28.334 1.00 94.69 532 ALA A O 1
ATOM 3971 N N . VAL A 1 533 ? -12.119 2.628 -26.402 1.00 94.19 533 VAL A N 1
ATOM 3972 C CA . VAL A 1 533 ? -11.690 4.008 -26.688 1.00 94.19 533 VAL A CA 1
ATOM 3973 C C . VAL A 1 533 ? -10.210 4.225 -26.375 1.00 94.19 533 VAL A C 1
ATOM 3975 O O . VAL A 1 533 ? -9.514 4.917 -27.115 1.00 94.19 533 VAL A O 1
ATOM 3978 N N . LEU A 1 534 ? -9.700 3.623 -25.301 1.00 93.62 534 LEU A N 1
ATOM 3979 C CA . LEU A 1 534 ? -8.296 3.756 -24.919 1.00 93.62 534 LEU A CA 1
ATOM 3980 C C . LEU A 1 534 ? -7.350 3.018 -25.866 1.00 93.62 534 LEU A C 1
ATOM 3982 O O . LEU A 1 534 ? -6.235 3.487 -26.061 1.00 93.62 534 LEU A O 1
ATOM 3986 N N . TRP A 1 535 ? -7.771 1.898 -26.455 1.00 93.12 535 TRP A N 1
ATOM 3987 C CA . TRP A 1 535 ? -6.937 1.093 -27.350 1.00 93.12 535 TRP A CA 1
ATOM 3988 C C . TRP A 1 535 ? -6.360 1.887 -28.539 1.00 93.12 535 TRP A C 1
ATOM 3990 O O . TRP A 1 535 ? -5.136 1.923 -28.676 1.00 93.12 535 TRP A O 1
ATOM 4000 N N . PRO A 1 536 ? -7.164 2.599 -29.359 1.00 92.56 536 PRO A N 1
ATOM 4001 C CA . PRO A 1 536 ? -6.625 3.443 -30.428 1.00 92.56 536 PRO A CA 1
ATOM 4002 C C . PRO A 1 536 ? -5.878 4.675 -29.894 1.00 92.56 536 PRO A C 1
ATOM 4004 O O . PRO A 1 536 ? -4.967 5.176 -30.549 1.00 92.56 536 PRO A O 1
ATOM 4007 N N . LEU A 1 537 ? -6.222 5.153 -28.693 1.00 89.69 537 LEU A N 1
ATOM 4008 C CA . LEU A 1 537 ? -5.578 6.299 -28.042 1.00 89.69 537 LEU A CA 1
ATOM 4009 C C . LEU A 1 537 ? -4.332 5.920 -27.225 1.00 89.69 537 LEU A C 1
ATOM 4011 O O . LEU A 1 537 ? -3.729 6.793 -26.595 1.00 89.69 537 LEU A O 1
ATOM 4015 N N . ALA A 1 538 ? -3.908 4.655 -27.229 1.00 84.44 538 ALA A N 1
ATOM 4016 C CA . ALA A 1 538 ? -2.755 4.198 -26.455 1.00 84.44 538 ALA A CA 1
ATOM 4017 C C . ALA A 1 538 ? -1.439 4.841 -26.934 1.00 84.44 538 ALA A C 1
ATOM 4019 O O . ALA A 1 538 ? -0.487 4.988 -26.165 1.00 84.44 538 ALA A O 1
ATOM 4020 N N . SER A 1 539 ? -1.389 5.256 -28.204 1.00 82.44 539 SER A N 1
ATOM 4021 C CA . SER A 1 539 ? -0.264 5.978 -28.803 1.00 82.44 539 SER A CA 1
ATOM 4022 C C . SER A 1 539 ? -0.367 7.506 -28.677 1.00 82.44 539 SER A C 1
ATOM 4024 O O . SER A 1 539 ? 0.622 8.199 -28.930 1.00 82.44 539 SER A O 1
ATOM 4026 N N . ALA A 1 540 ? -1.526 8.034 -28.274 1.00 85.75 540 ALA A N 1
ATOM 4027 C CA . ALA A 1 540 ? -1.756 9.465 -28.110 1.00 85.75 540 ALA A CA 1
ATOM 4028 C C . ALA A 1 540 ? -1.156 10.004 -26.795 1.00 85.75 540 ALA A C 1
ATOM 4030 O O . ALA A 1 540 ? -0.638 9.265 -25.953 1.00 85.75 540 ALA A O 1
ATOM 4031 N N . ASN A 1 541 ? -1.203 11.328 -26.619 1.00 88.50 541 ASN A N 1
ATOM 4032 C CA . ASN A 1 541 ? -0.741 11.975 -25.392 1.00 88.50 541 ASN A CA 1
ATOM 4033 C C . ASN A 1 541 ? -1.613 11.566 -24.198 1.00 88.50 541 ASN A C 1
ATOM 4035 O O . ASN A 1 541 ? -2.838 11.653 -24.262 1.00 88.50 541 ASN A O 1
ATOM 4039 N N . LEU A 1 542 ? -0.979 11.214 -23.073 1.00 88.19 542 LEU A N 1
ATOM 4040 C CA . LEU A 1 542 ? -1.675 10.793 -21.847 1.00 88.19 542 LEU A CA 1
ATOM 4041 C C . LEU A 1 542 ? -2.688 11.831 -21.341 1.00 88.19 542 LEU A C 1
ATOM 4043 O O . LEU A 1 542 ? -3.728 11.450 -20.809 1.00 88.19 542 LEU A O 1
ATOM 4047 N N . SER A 1 543 ? -2.422 13.122 -21.561 1.00 86.56 543 SER A N 1
ATOM 4048 C CA . SER A 1 543 ? -3.333 14.225 -21.225 1.00 86.56 543 SER A CA 1
ATOM 4049 C C . SER A 1 543 ? -4.668 14.174 -21.975 1.00 86.56 543 SER A C 1
ATOM 4051 O O . SER A 1 543 ? -5.620 14.805 -21.538 1.00 86.56 543 SER A O 1
ATOM 4053 N N . ILE A 1 544 ? -4.739 13.445 -23.091 1.00 88.69 544 ILE A N 1
ATOM 4054 C CA . ILE A 1 544 ? -5.962 13.219 -23.870 1.00 88.69 544 ILE A CA 1
ATOM 4055 C C . ILE A 1 544 ? -6.516 11.833 -23.539 1.00 88.69 544 ILE A C 1
ATOM 4057 O O . ILE A 1 544 ? -7.675 11.711 -23.155 1.00 88.69 544 ILE A O 1
ATOM 4061 N N . SER A 1 545 ? -5.678 10.794 -23.605 1.00 90.19 545 SER A N 1
ATOM 4062 C CA . SER A 1 545 ? -6.124 9.409 -23.430 1.00 90.19 545 SER A CA 1
ATOM 4063 C C . SER A 1 545 ? -6.752 9.167 -22.054 1.00 90.19 545 SER A C 1
ATOM 4065 O O . SER A 1 545 ? -7.822 8.566 -21.977 1.00 90.19 545 SER A O 1
ATOM 4067 N N . VAL A 1 546 ? -6.148 9.673 -20.968 1.00 90.56 546 VAL A N 1
ATOM 4068 C CA . VAL A 1 546 ? -6.662 9.456 -19.603 1.00 90.56 546 VAL A CA 1
ATOM 4069 C C . VAL A 1 546 ? -8.031 10.125 -19.396 1.00 90.56 546 VAL A C 1
ATOM 4071 O O . VAL A 1 546 ? -8.962 9.410 -19.010 1.00 90.56 546 VAL A O 1
ATOM 4074 N N . PRO A 1 547 ? -8.224 11.433 -19.681 1.00 91.81 547 PRO A N 1
ATOM 4075 C CA . PRO A 1 547 ? -9.546 12.047 -19.572 1.00 91.81 547 PRO A CA 1
ATOM 4076 C C . PRO A 1 547 ? -10.588 11.428 -20.505 1.00 91.81 547 PRO A C 1
ATOM 4078 O O . PRO A 1 547 ? -11.717 11.220 -20.069 1.00 91.81 547 PRO A O 1
ATOM 4081 N N . SER A 1 548 ? -10.232 11.082 -21.748 1.00 90.94 548 SER A N 1
ATOM 4082 C CA . SER A 1 548 ? -11.164 10.449 -22.693 1.00 90.94 548 SER A CA 1
ATOM 4083 C C . SER A 1 548 ? -11.661 9.093 -22.190 1.00 90.94 548 SER A C 1
ATOM 4085 O O . SER A 1 548 ? -12.865 8.837 -22.216 1.00 90.94 548 SER A O 1
ATOM 4087 N N . GLY A 1 549 ? -10.764 8.246 -21.676 1.00 92.38 549 GLY A N 1
ATOM 4088 C CA . GLY A 1 549 ? -11.150 6.967 -21.080 1.00 92.38 549 GLY A CA 1
ATOM 4089 C C . GLY A 1 549 ? -12.055 7.150 -19.860 1.00 92.38 549 GLY A C 1
ATOM 4090 O O . GLY A 1 549 ? -13.126 6.546 -19.785 1.00 92.38 549 GLY A O 1
ATOM 4091 N N . LEU A 1 550 ? -11.671 8.032 -18.931 1.00 91.31 550 LEU A N 1
ATOM 4092 C CA . LEU A 1 550 ? -12.451 8.282 -17.716 1.00 91.31 550 LEU A CA 1
ATOM 4093 C C . LEU A 1 550 ? -13.835 8.871 -18.027 1.00 91.31 550 LEU A C 1
ATOM 4095 O O . LEU A 1 550 ? -14.823 8.490 -17.395 1.00 91.31 550 LEU A O 1
ATOM 4099 N N . LEU A 1 551 ? -13.920 9.759 -19.020 1.00 92.31 551 LEU A N 1
ATOM 4100 C CA . LEU A 1 551 ? -15.174 10.338 -19.490 1.00 92.31 551 LEU A CA 1
ATOM 4101 C C . LEU A 1 551 ? -16.104 9.252 -20.039 1.00 92.31 551 LEU A C 1
ATOM 4103 O O . LEU A 1 551 ? -17.245 9.157 -19.597 1.00 92.31 551 LEU A O 1
ATOM 4107 N N . VAL A 1 552 ? -15.615 8.398 -20.944 1.00 93.81 552 VAL A N 1
ATOM 4108 C CA . VAL A 1 552 ? -16.413 7.306 -21.530 1.00 93.81 552 VAL A CA 1
ATOM 4109 C C . VAL A 1 552 ? -16.864 6.323 -20.457 1.00 93.81 552 VAL A C 1
ATOM 4111 O O . VAL A 1 552 ? -18.042 5.975 -20.403 1.00 93.81 552 VAL A O 1
ATOM 4114 N N . TYR A 1 553 ? -15.964 5.935 -19.555 1.00 93.44 553 TYR A N 1
ATOM 4115 C CA . TYR A 1 553 ? -16.302 5.069 -18.430 1.00 93.44 553 TYR A CA 1
ATOM 4116 C C . TYR A 1 553 ? -17.439 5.659 -17.584 1.00 93.44 553 TYR A C 1
ATOM 4118 O O . TYR A 1 553 ? -18.439 4.991 -17.316 1.00 93.44 553 TYR A O 1
ATOM 4126 N N . THR A 1 554 ? -17.324 6.941 -17.226 1.00 89.19 554 THR A N 1
ATOM 4127 C CA . THR A 1 554 ? -18.317 7.650 -16.409 1.00 89.19 554 THR A CA 1
ATOM 4128 C C . THR A 1 554 ? -19.655 7.784 -17.138 1.00 89.19 554 THR A C 1
ATOM 4130 O O . THR A 1 554 ? -20.701 7.497 -16.556 1.00 89.19 554 THR A O 1
ATOM 4133 N N . LEU A 1 555 ? -19.645 8.146 -18.425 1.00 90.44 555 LEU A N 1
ATOM 4134 C CA . LEU A 1 555 ? -20.855 8.256 -19.244 1.00 90.44 555 LEU A CA 1
ATOM 4135 C C . LEU A 1 555 ? -21.585 6.915 -19.363 1.00 90.44 555 LEU A C 1
ATOM 4137 O O . LEU A 1 555 ? -22.804 6.874 -19.205 1.00 90.44 555 LEU A O 1
ATOM 4141 N N . VAL A 1 556 ? -20.864 5.810 -19.575 1.00 91.06 556 VAL A N 1
ATOM 4142 C CA . VAL A 1 556 ? -21.482 4.478 -19.670 1.00 91.06 556 VAL A CA 1
ATOM 4143 C C . VAL A 1 556 ? -22.002 4.006 -18.310 1.00 91.06 556 VAL A C 1
ATOM 4145 O O . VAL A 1 556 ? -23.083 3.416 -18.245 1.00 91.06 556 VAL A O 1
ATOM 4148 N N . LEU A 1 557 ? -21.316 4.311 -17.204 1.00 88.50 557 LEU A N 1
ATOM 4149 C CA . LEU A 1 557 ? -21.839 4.042 -15.857 1.00 88.50 557 LEU A CA 1
ATOM 4150 C C . LEU A 1 557 ? -23.152 4.792 -15.584 1.00 88.50 557 LEU A C 1
ATOM 4152 O O . LEU A 1 557 ? -24.081 4.205 -15.022 1.00 88.50 557 LEU A O 1
ATOM 4156 N N . ILE A 1 558 ? -23.245 6.057 -16.008 1.00 86.19 558 ILE A N 1
ATOM 4157 C CA . ILE A 1 558 ? -24.465 6.870 -15.891 1.00 86.19 558 ILE A CA 1
ATOM 4158 C C . ILE A 1 558 ? -25.570 6.298 -16.789 1.00 86.19 558 ILE A C 1
ATOM 4160 O O . ILE A 1 558 ? -26.676 6.036 -16.314 1.00 86.19 558 ILE A O 1
ATOM 4164 N N . ALA A 1 559 ? -25.266 6.037 -18.064 1.00 86.94 559 ALA A N 1
ATOM 4165 C CA . ALA A 1 559 ? -26.227 5.542 -19.051 1.00 86.94 559 ALA A CA 1
ATOM 4166 C C . ALA A 1 559 ? -26.810 4.175 -18.664 1.00 86.94 559 ALA A C 1
ATOM 4168 O O . ALA A 1 559 ? -28.016 3.949 -18.753 1.00 86.94 559 ALA A O 1
ATOM 4169 N N . THR A 1 560 ? -25.972 3.272 -18.152 1.00 85.50 560 THR A N 1
ATOM 4170 C CA . THR A 1 560 ? -26.409 1.950 -17.680 1.00 85.50 560 THR A CA 1
ATOM 4171 C C . THR A 1 560 ? -27.108 2.002 -16.317 1.00 85.50 560 THR A C 1
ATOM 4173 O O . THR A 1 560 ? -27.605 0.970 -15.846 1.00 85.50 560 THR A O 1
ATOM 4176 N N . ARG A 1 561 ? -27.168 3.172 -15.658 1.00 79.25 561 ARG A N 1
ATOM 4177 C CA . ARG A 1 561 ? -27.601 3.334 -14.259 1.00 79.25 561 ARG A CA 1
ATOM 4178 C C . ARG A 1 561 ? -26.861 2.355 -13.340 1.00 79.25 561 ARG A C 1
ATOM 4180 O O . ARG A 1 561 ? -27.473 1.682 -12.508 1.00 79.25 561 ARG A O 1
ATOM 4187 N N . ALA A 1 562 ? -25.560 2.175 -13.576 1.00 73.62 562 ALA A N 1
ATOM 4188 C CA . ALA A 1 562 ? -24.685 1.394 -12.704 1.00 73.62 562 ALA A CA 1
ATOM 4189 C C . ALA A 1 562 ? -24.491 2.099 -11.354 1.00 73.62 562 ALA A C 1
ATOM 4191 O O . ALA A 1 562 ? -24.411 1.457 -10.306 1.00 73.62 562 ALA A O 1
ATOM 4192 N N . ILE A 1 563 ? -24.483 3.430 -11.407 1.00 69.12 563 ILE A N 1
ATOM 4193 C CA . ILE A 1 563 ? -24.578 4.328 -10.266 1.00 69.12 563 ILE A CA 1
ATOM 4194 C C . ILE A 1 563 ? -25.854 5.146 -10.475 1.00 69.12 563 ILE A C 1
ATOM 4196 O O . ILE A 1 563 ? -26.082 5.681 -11.563 1.00 69.12 563 ILE A O 1
ATOM 4200 N N . SER A 1 564 ? -26.731 5.184 -9.479 1.00 62.09 564 SER A N 1
ATOM 4201 C CA . SER A 1 564 ? -27.920 6.038 -9.540 1.00 62.09 564 SER A CA 1
ATOM 4202 C C . SER A 1 564 ? -27.503 7.514 -9.510 1.00 62.09 564 SER A C 1
ATOM 4204 O O . SER A 1 564 ? -26.508 7.870 -8.883 1.00 62.09 564 SER A O 1
ATOM 4206 N N . GLY A 1 565 ? -28.253 8.402 -10.171 1.00 54.62 565 GLY A N 1
ATOM 4207 C CA . GLY A 1 565 ? -27.966 9.845 -10.125 1.00 54.62 565 GLY A CA 1
ATOM 4208 C C . GLY A 1 565 ? -27.955 10.410 -8.695 1.00 54.62 565 GLY A C 1
ATOM 4209 O O . GLY A 1 565 ? -27.232 11.361 -8.411 1.00 54.62 565 GLY A O 1
ATOM 4210 N N . THR A 1 566 ? -28.689 9.771 -7.778 1.00 52.12 566 THR A N 1
ATOM 4211 C CA . THR A 1 566 ? -28.669 10.034 -6.334 1.00 52.12 566 THR A CA 1
ATOM 4212 C C . THR A 1 566 ? -27.370 9.573 -5.674 1.00 52.12 566 THR A C 1
ATOM 4214 O O . THR A 1 566 ? -26.796 10.353 -4.929 1.00 52.12 566 THR A O 1
ATOM 4217 N N . GLU A 1 567 ? -26.848 8.384 -5.997 1.00 52.97 567 GLU A N 1
ATOM 4218 C CA . GLU A 1 567 ? -25.548 7.891 -5.503 1.00 52.97 567 GLU A CA 1
ATOM 4219 C C . GLU A 1 567 ? -24.360 8.689 -6.068 1.00 52.97 567 GLU A C 1
ATOM 4221 O O . GLU A 1 567 ? -23.405 8.926 -5.341 1.00 52.97 567 GLU A O 1
ATOM 4226 N N . ILE A 1 568 ? -24.397 9.137 -7.333 1.00 48.56 568 ILE A N 1
ATOM 4227 C CA . ILE A 1 568 ? -23.378 10.056 -7.889 1.00 48.56 568 ILE A CA 1
ATOM 4228 C C . ILE A 1 568 ? -23.466 11.402 -7.172 1.00 48.56 568 ILE A C 1
ATOM 4230 O O . ILE A 1 568 ? -22.443 11.965 -6.788 1.00 48.56 568 ILE A O 1
ATOM 4234 N N . GLY A 1 569 ? -24.689 11.892 -6.952 1.00 41.47 569 GLY A N 1
ATOM 4235 C CA . GLY A 1 569 ? -24.948 13.077 -6.148 1.00 41.47 569 GLY A CA 1
ATOM 4236 C C . GLY A 1 569 ? -24.435 12.929 -4.718 1.00 41.47 569 GLY A C 1
ATOM 4237 O O . GLY A 1 569 ? -23.894 13.887 -4.192 1.00 41.47 569 GLY A O 1
ATOM 4238 N N . GLU A 1 570 ? -24.546 11.754 -4.099 1.00 43.00 570 GLU A N 1
ATOM 4239 C CA . GLU A 1 570 ? -24.009 11.449 -2.768 1.00 43.00 570 GLU A CA 1
ATOM 4240 C C . GLU A 1 570 ? -22.487 11.281 -2.762 1.00 43.00 570 GLU A C 1
ATOM 4242 O O . GLU A 1 570 ? -21.851 11.790 -1.848 1.00 43.00 570 GLU A O 1
ATOM 4247 N N . LEU A 1 571 ? -21.890 10.679 -3.796 1.00 35.84 571 LEU A N 1
ATOM 4248 C CA . LEU A 1 571 ? -20.437 10.554 -3.975 1.00 35.84 571 LEU A CA 1
ATOM 4249 C C . LEU A 1 571 ? -19.770 11.922 -4.162 1.00 35.84 571 LEU A C 1
ATOM 4251 O O . LEU A 1 571 ? -18.820 12.225 -3.451 1.00 35.84 571 LEU A O 1
ATOM 4255 N N . PHE A 1 572 ? -20.308 12.774 -5.040 1.00 33.38 572 PHE A N 1
ATOM 4256 C CA . PHE A 1 572 ? -19.853 14.161 -5.228 1.00 33.38 572 PHE A CA 1
ATOM 4257 C C . PHE A 1 572 ? -20.287 15.107 -4.106 1.00 33.38 572 PHE A C 1
ATOM 4259 O O . PHE A 1 572 ? -19.775 16.214 -3.998 1.00 33.38 572 PHE A O 1
ATOM 4266 N N . ARG A 1 573 ? -21.259 14.710 -3.280 1.00 30.09 573 ARG A N 1
ATOM 4267 C CA . ARG A 1 573 ? -21.515 15.376 -2.001 1.00 30.09 573 ARG A CA 1
ATOM 4268 C C . ARG A 1 573 ? -20.458 14.936 -0.983 1.00 30.09 573 ARG A C 1
ATOM 4270 O O . ARG A 1 573 ? -20.026 15.771 -0.205 1.00 30.09 573 ARG A O 1
ATOM 4277 N N . SER A 1 574 ? -20.053 13.670 -0.971 1.00 28.94 574 SER A N 1
ATOM 4278 C CA . SER A 1 574 ? -19.127 13.115 0.020 1.00 28.94 574 SER A CA 1
ATOM 4279 C C . SER A 1 574 ? -17.649 13.420 -0.231 1.00 28.94 574 SER A C 1
ATOM 4281 O O . SER A 1 574 ? -16.889 13.332 0.723 1.00 28.94 574 SER A O 1
ATOM 4283 N N . VAL A 1 575 ? -17.253 13.764 -1.462 1.00 29.45 575 VAL A N 1
ATOM 4284 C CA . VAL A 1 575 ? -15.923 14.284 -1.852 1.00 29.45 575 VAL A CA 1
ATOM 4285 C C . VAL A 1 575 ? -15.976 15.802 -1.887 1.00 29.45 575 VAL A C 1
ATOM 4287 O O . VAL A 1 575 ? -15.001 16.424 -1.412 1.00 29.45 575 VAL A O 1
#